Protein AF-A0A6N2CIH5-F1 (afdb_monomer_lite)

Structure (mmCIF, N/CA/C/O backbone):
data_AF-A0A6N2CIH5-F1
#
_entry.id   AF-A0A6N2CIH5-F1
#
loop_
_atom_site.group_PDB
_atom_site.id
_atom_site.type_symbol
_atom_site.label_atom_id
_atom_site.label_alt_id
_atom_site.label_comp_id
_atom_site.label_asym_id
_atom_site.label_entity_id
_atom_site.label_seq_id
_atom_site.pdbx_PDB_ins_code
_atom_site.Cartn_x
_atom_site.Cartn_y
_atom_site.Cartn_z
_atom_site.occupancy
_atom_site.B_iso_or_equiv
_atom_site.auth_seq_id
_atom_site.auth_comp_id
_atom_site.auth_asym_id
_atom_site.auth_atom_id
_atom_site.pdbx_PDB_model_num
ATOM 1 N N . MET A 1 1 ? 41.706 -55.842 8.523 1.00 35.16 1 MET A N 1
ATOM 2 C CA . MET A 1 1 ? 41.348 -56.714 9.662 1.00 35.16 1 MET A CA 1
ATOM 3 C C . MET A 1 1 ? 39.898 -56.405 10.020 1.00 35.16 1 MET A C 1
ATOM 5 O O . MET A 1 1 ? 39.598 -55.230 10.159 1.00 35.16 1 MET A O 1
ATOM 9 N N . ASN A 1 2 ? 39.056 -57.447 10.081 1.00 27.52 2 ASN A N 1
ATOM 10 C CA . ASN A 1 2 ? 37.583 -57.508 10.258 1.00 27.52 2 ASN A CA 1
ATOM 11 C C . ASN A 1 2 ? 36.734 -56.989 9.074 1.00 27.52 2 ASN A C 1
ATOM 13 O O . ASN A 1 2 ? 36.770 -55.804 8.786 1.00 27.52 2 ASN A O 1
ATOM 17 N N . MET A 1 3 ? 36.099 -57.799 8.211 1.00 25.62 3 MET A N 1
ATOM 18 C CA . MET A 1 3 ? 35.170 -58.961 8.288 1.00 25.62 3 MET A CA 1
ATOM 19 C C . MET A 1 3 ? 33.674 -58.599 8.209 1.00 25.62 3 MET A C 1
ATOM 21 O O . MET A 1 3 ? 33.124 -58.047 9.148 1.00 25.62 3 MET A O 1
ATOM 25 N N . TYR A 1 4 ? 33.071 -59.079 7.106 1.00 29.66 4 TYR A N 1
ATOM 26 C CA . TYR A 1 4 ? 31.693 -59.550 6.870 1.00 29.66 4 TYR A CA 1
ATOM 27 C C . TYR A 1 4 ? 30.488 -58.626 7.134 1.00 29.66 4 TYR A C 1
ATOM 29 O O . TYR A 1 4 ? 30.180 -58.309 8.271 1.00 29.66 4 TYR A O 1
ATOM 37 N N . LEU A 1 5 ? 29.637 -58.458 6.110 1.00 22.30 5 LEU A N 1
ATOM 38 C CA . LEU A 1 5 ? 28.412 -59.269 6.025 1.00 22.30 5 LEU A CA 1
ATOM 39 C C . LEU A 1 5 ? 27.834 -59.326 4.599 1.00 22.30 5 LEU A C 1
ATOM 41 O O . LEU A 1 5 ? 27.906 -58.382 3.821 1.00 22.30 5 LEU A O 1
ATOM 45 N N . LYS A 1 6 ? 27.261 -60.487 4.292 1.00 33.72 6 LYS A N 1
ATOM 46 C CA . LYS A 1 6 ? 26.651 -60.923 3.038 1.00 33.72 6 LYS A CA 1
ATOM 47 C C . LYS A 1 6 ? 25.152 -61.058 3.300 1.00 33.72 6 LYS A C 1
ATOM 49 O O . LYS A 1 6 ? 24.815 -61.853 4.169 1.00 33.72 6 LYS A O 1
ATOM 54 N N . ILE A 1 7 ? 24.278 -60.374 2.556 1.00 26.05 7 ILE A N 1
ATOM 55 C CA . ILE A 1 7 ? 22.860 -60.762 2.418 1.00 26.05 7 ILE A CA 1
ATOM 56 C C . ILE A 1 7 ? 22.385 -60.462 0.985 1.00 26.05 7 ILE A C 1
ATOM 58 O O . ILE A 1 7 ? 22.317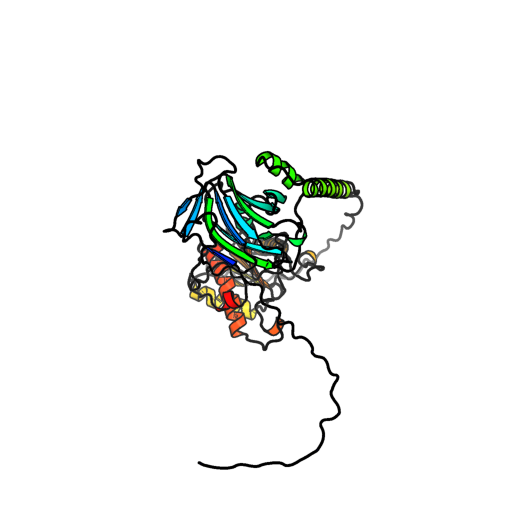 -59.317 0.555 1.00 26.05 7 ILE A O 1
ATOM 62 N N . GLN A 1 8 ? 22.054 -61.528 0.262 1.00 32.38 8 GLN A N 1
ATOM 63 C CA . GLN A 1 8 ? 20.981 -61.595 -0.737 1.00 32.38 8 GLN A CA 1
ATOM 64 C C . GLN A 1 8 ? 19.916 -62.491 -0.081 1.00 32.38 8 GLN A C 1
ATOM 66 O O . GLN A 1 8 ? 20.316 -63.456 0.583 1.00 32.38 8 GLN A O 1
ATOM 71 N N . PRO A 1 9 ? 18.605 -62.208 -0.207 1.00 40.62 9 PRO A N 1
ATOM 72 C CA . PRO A 1 9 ? 17.891 -62.761 -1.361 1.00 40.62 9 PRO A CA 1
ATOM 73 C C . PRO A 1 9 ? 16.660 -61.955 -1.838 1.00 40.62 9 PRO A C 1
ATOM 75 O O . PRO A 1 9 ? 16.209 -61.009 -1.201 1.00 40.62 9 PRO A O 1
ATOM 78 N N . ASN A 1 10 ? 16.083 -62.463 -2.929 1.00 29.72 10 ASN A N 1
ATOM 79 C CA . ASN A 1 10 ? 14.737 -62.239 -3.469 1.00 29.72 10 ASN A CA 1
ATOM 80 C C . ASN A 1 10 ? 14.584 -61.182 -4.569 1.00 29.72 10 ASN A C 1
ATOM 82 O O . ASN A 1 10 ? 14.069 -60.082 -4.402 1.00 29.72 10 ASN A O 1
ATOM 86 N N . SER A 1 11 ? 14.929 -61.649 -5.769 1.00 43.09 11 SER A N 1
ATOM 87 C CA . SER A 1 11 ? 14.009 -61.707 -6.908 1.00 43.09 11 SER A CA 1
ATOM 88 C C . SER A 1 11 ? 12.526 -61.563 -6.538 1.00 43.09 11 SER A C 1
ATOM 90 O O . SER A 1 11 ? 11.967 -62.452 -5.899 1.00 43.09 11 SER A O 1
ATOM 92 N N . ALA A 1 12 ? 11.892 -60.493 -7.010 1.00 40.28 12 ALA A N 1
ATOM 93 C CA . ALA A 1 12 ? 10.700 -60.527 -7.863 1.00 40.28 12 ALA A CA 1
ATOM 94 C C . ALA A 1 12 ? 10.131 -59.102 -7.987 1.00 40.28 12 ALA A C 1
ATOM 96 O O . ALA A 1 12 ? 9.995 -58.394 -6.997 1.00 40.28 12 ALA A O 1
ATOM 97 N N . ILE A 1 13 ? 9.744 -58.723 -9.209 1.00 38.81 13 ILE A N 1
ATOM 98 C CA . ILE A 1 13 ? 8.931 -57.535 -9.532 1.00 38.81 13 ILE A CA 1
ATOM 99 C C . ILE A 1 13 ? 9.679 -56.189 -9.476 1.00 38.81 13 ILE A C 1
ATOM 101 O O . ILE A 1 13 ? 9.417 -55.356 -8.622 1.00 38.81 13 ILE A O 1
ATOM 105 N N . LYS A 1 14 ? 10.542 -55.917 -10.464 1.00 29.52 14 LYS A N 1
ATOM 106 C CA . LYS A 1 14 ? 10.780 -54.548 -10.978 1.00 29.52 14 LYS A CA 1
ATOM 107 C C . LYS A 1 14 ? 11.147 -54.605 -12.461 1.00 29.52 14 LYS A C 1
ATOM 109 O O . LYS A 1 14 ? 12.290 -54.391 -12.843 1.00 29.52 14 LYS A O 1
ATOM 114 N N . MET A 1 15 ? 10.175 -54.944 -13.304 1.00 34.59 15 MET A N 1
ATOM 115 C CA . MET A 1 15 ? 10.298 -54.751 -14.752 1.00 34.59 15 MET A CA 1
ATOM 116 C C . MET A 1 15 ? 8.952 -54.392 -15.386 1.00 34.59 15 MET A C 1
ATOM 118 O O . MET A 1 15 ? 8.577 -54.962 -16.394 1.00 34.59 15 MET A O 1
ATOM 122 N N . VAL A 1 16 ? 8.219 -53.456 -14.781 1.00 34.97 16 VAL A N 1
ATOM 123 C CA . VAL A 1 16 ? 7.185 -52.639 -15.439 1.00 34.97 16 VAL A CA 1
ATOM 124 C C . VAL A 1 16 ? 7.100 -51.347 -14.627 1.00 34.97 16 VAL A C 1
ATOM 126 O O . VAL A 1 16 ? 6.560 -51.387 -13.536 1.00 34.97 16 VAL A O 1
ATOM 129 N N . PHE A 1 17 ? 7.759 -50.280 -15.086 1.00 30.59 17 PHE A N 1
ATOM 130 C CA . PHE A 1 17 ? 7.537 -48.843 -14.802 1.00 30.59 17 PHE A CA 1
ATOM 131 C C . PHE A 1 17 ? 8.812 -48.069 -15.196 1.00 30.59 17 PHE A C 1
ATOM 133 O O . PHE A 1 17 ? 9.451 -47.405 -14.390 1.00 30.59 17 PHE A O 1
ATOM 140 N N . TYR A 1 18 ? 9.206 -48.183 -16.465 1.00 34.25 18 TYR A N 1
ATOM 141 C CA . TYR A 1 18 ? 10.064 -47.199 -17.131 1.00 34.25 18 TYR A CA 1
ATOM 142 C C . TYR A 1 18 ? 9.180 -46.462 -18.138 1.00 34.25 18 TYR A C 1
ATOM 144 O O . TYR A 1 18 ? 9.280 -46.713 -19.326 1.00 34.25 18 TYR A O 1
ATOM 152 N N . LEU A 1 19 ? 8.214 -45.684 -17.640 1.00 35.69 19 LEU A N 1
ATOM 153 C CA . LEU A 1 19 ? 7.490 -44.612 -18.344 1.00 35.69 19 LEU A CA 1
ATOM 154 C C . LEU A 1 19 ? 6.361 -44.121 -17.420 1.00 35.69 19 LEU A C 1
ATOM 156 O O . LEU A 1 19 ? 5.201 -44.496 -17.556 1.00 35.69 19 LEU A O 1
ATOM 160 N N . LEU A 1 20 ? 6.704 -43.312 -16.422 1.00 30.64 20 LEU A N 1
ATOM 161 C CA . LEU A 1 20 ? 5.732 -42.439 -15.770 1.00 30.64 20 LEU A CA 1
ATOM 162 C C . LEU A 1 20 ? 6.448 -41.161 -15.356 1.00 30.64 20 LEU A C 1
ATOM 164 O O . LEU A 1 20 ? 7.572 -41.208 -14.862 1.00 30.64 20 LEU A O 1
ATOM 168 N N . GLY A 1 21 ? 5.816 -40.047 -15.711 1.00 35.66 21 GLY A N 1
ATOM 169 C CA . GLY A 1 21 ? 6.415 -38.736 -15.894 1.00 35.66 21 GLY A CA 1
ATOM 170 C C . GLY A 1 21 ? 7.333 -38.292 -14.767 1.00 35.66 21 GLY A C 1
ATOM 171 O O . GLY A 1 21 ? 6.932 -38.222 -13.608 1.00 35.66 21 GLY A O 1
ATOM 172 N N . ALA A 1 22 ? 8.529 -37.857 -15.156 1.00 37.91 22 ALA A N 1
ATOM 173 C CA . ALA A 1 22 ? 9.157 -36.731 -14.495 1.00 37.91 22 ALA A CA 1
ATOM 174 C C . ALA A 1 22 ? 8.219 -35.527 -14.682 1.00 37.91 22 ALA A C 1
ATOM 176 O O . ALA A 1 22 ? 8.338 -34.767 -15.639 1.00 37.91 22 ALA A O 1
ATOM 177 N N . VAL A 1 23 ? 7.221 -35.404 -13.808 1.00 40.66 23 VAL A N 1
ATOM 178 C CA . VAL A 1 23 ? 6.596 -34.114 -13.546 1.00 40.66 23 VAL A CA 1
ATOM 179 C C . VAL A 1 23 ? 7.722 -33.302 -12.933 1.00 40.66 23 VAL A C 1
ATOM 181 O O . VAL A 1 23 ? 8.095 -33.519 -11.781 1.00 40.66 23 VAL A O 1
ATOM 184 N N . ALA A 1 24 ? 8.354 -32.463 -13.751 1.00 40.31 24 ALA A N 1
ATOM 185 C CA . ALA A 1 24 ? 9.225 -31.426 -13.249 1.00 40.31 24 ALA A CA 1
ATOM 186 C C . ALA A 1 24 ? 8.358 -30.596 -12.305 1.00 40.31 24 ALA A C 1
ATOM 188 O O . ALA A 1 24 ? 7.507 -29.824 -12.742 1.00 40.31 24 ALA A O 1
ATOM 189 N N . PHE A 1 25 ? 8.519 -30.820 -11.003 1.00 36.53 25 PHE A N 1
ATOM 190 C CA . PHE A 1 25 ? 8.132 -29.842 -10.010 1.00 36.53 25 PHE A CA 1
ATOM 191 C C . PHE A 1 25 ? 9.003 -28.624 -10.306 1.00 36.53 25 PHE A C 1
ATOM 193 O O . PHE A 1 25 ? 10.115 -28.510 -9.789 1.00 36.53 25 PHE A O 1
ATOM 200 N N . CYS A 1 26 ? 8.517 -27.747 -11.190 1.00 35.88 26 CYS A N 1
ATOM 201 C CA . CYS A 1 26 ? 8.850 -26.338 -11.137 1.00 35.88 26 CYS A CA 1
ATOM 202 C C . CYS A 1 26 ? 8.461 -25.918 -9.727 1.00 35.88 26 CYS A C 1
ATOM 204 O O . CYS A 1 26 ? 7.304 -25.601 -9.458 1.00 35.88 26 CYS A O 1
ATOM 206 N N . HIS A 1 27 ? 9.418 -26.011 -8.805 1.00 37.16 27 HIS A N 1
ATOM 207 C CA . HIS A 1 27 ? 9.387 -25.168 -7.633 1.00 37.16 27 HIS A CA 1
ATOM 208 C C . HIS A 1 27 ? 9.265 -23.775 -8.228 1.00 37.16 27 HIS A C 1
ATOM 210 O O . HIS A 1 27 ? 10.131 -23.367 -9.004 1.00 37.16 27 HIS A O 1
ATOM 216 N N . ALA A 1 28 ? 8.114 -23.141 -8.016 1.00 44.12 28 ALA A N 1
ATOM 217 C CA . ALA A 1 28 ? 7.978 -21.733 -8.305 1.00 44.12 28 ALA A CA 1
ATOM 218 C C . ALA A 1 28 ? 9.057 -21.084 -7.444 1.00 44.12 28 ALA A C 1
ATOM 220 O O . ALA A 1 28 ? 8.936 -21.070 -6.223 1.00 44.12 28 ALA A O 1
ATOM 221 N N . ILE A 1 29 ? 10.178 -20.733 -8.073 1.00 55.22 29 ILE A N 1
ATOM 222 C CA . ILE A 1 29 ? 11.240 -19.988 -7.418 1.00 55.22 29 ILE A CA 1
ATOM 223 C C . ILE A 1 29 ? 10.539 -18.710 -6.991 1.00 55.22 29 ILE A C 1
ATOM 225 O O . ILE A 1 29 ? 10.015 -17.990 -7.846 1.00 55.22 29 ILE A O 1
ATOM 229 N N . GLU A 1 30 ? 10.396 -18.524 -5.681 1.00 51.91 30 GLU A N 1
ATOM 230 C CA . GLU A 1 30 ? 9.812 -17.302 -5.156 1.00 51.91 30 GLU A CA 1
ATOM 231 C C . GLU A 1 30 ? 10.610 -16.136 -5.738 1.00 51.91 30 GLU A C 1
ATOM 233 O O . GLU A 1 30 ? 11.844 -16.199 -5.770 1.00 51.91 30 GLU A O 1
ATOM 238 N N . PRO A 1 31 ? 9.929 -15.132 -6.307 1.00 64.94 31 PRO A N 1
ATOM 239 C CA . PRO A 1 31 ? 10.619 -14.052 -6.979 1.00 64.94 31 PRO A CA 1
ATOM 240 C C . PRO A 1 31 ? 11.501 -13.328 -5.961 1.00 64.94 31 PRO A C 1
ATOM 242 O O . PRO A 1 31 ? 11.007 -12.856 -4.940 1.00 64.94 31 PRO A O 1
ATOM 245 N N . GLU A 1 32 ? 12.805 -13.273 -6.230 1.00 85.56 32 GLU A N 1
ATOM 246 C CA . GLU A 1 32 ? 13.759 -12.613 -5.341 1.00 85.56 32 GLU A CA 1
ATOM 247 C C . GLU A 1 32 ? 13.362 -11.142 -5.155 1.00 85.56 32 GLU A C 1
ATOM 249 O O . GLU A 1 32 ? 13.168 -10.411 -6.132 1.00 85.56 32 GLU A O 1
ATOM 254 N N . VAL A 1 33 ? 13.227 -10.729 -3.895 1.00 84.38 33 VAL A N 1
ATOM 255 C CA . VAL A 1 33 ? 12.880 -9.364 -3.492 1.00 84.38 33 VAL A CA 1
ATOM 256 C C . VAL A 1 33 ? 14.162 -8.552 -3.358 1.00 84.38 33 VAL A C 1
ATOM 258 O O . VAL A 1 33 ? 15.128 -9.004 -2.746 1.00 84.38 33 VAL A O 1
ATOM 261 N N . ALA A 1 34 ? 14.172 -7.348 -3.919 1.00 90.25 34 ALA A N 1
ATOM 262 C CA . ALA A 1 34 ? 15.254 -6.398 -3.736 1.00 90.25 34 ALA A CA 1
ATOM 263 C C . ALA A 1 34 ? 14.861 -5.332 -2.719 1.00 90.25 34 ALA A C 1
ATOM 265 O O . ALA A 1 34 ? 13.937 -4.554 -2.955 1.00 90.25 34 ALA A O 1
ATOM 266 N N . GLU A 1 35 ? 15.603 -5.265 -1.620 1.00 86.38 35 GLU A N 1
ATOM 267 C CA . GLU A 1 35 ? 15.488 -4.209 -0.619 1.00 86.38 35 GLU A CA 1
ATOM 268 C C . GLU A 1 35 ? 16.676 -3.260 -0.764 1.00 86.38 35 GLU A C 1
ATOM 270 O O . GLU A 1 35 ? 17.833 -3.672 -0.676 1.00 86.38 35 GLU A O 1
ATOM 275 N N . ILE A 1 36 ? 16.388 -1.986 -1.018 1.00 89.69 36 ILE A N 1
ATOM 276 C CA . ILE A 1 36 ? 17.394 -0.955 -1.259 1.00 89.69 36 ILE A CA 1
ATOM 277 C C . ILE A 1 36 ? 17.285 0.085 -0.149 1.00 89.69 36 ILE A C 1
ATOM 279 O O . ILE A 1 36 ? 16.271 0.780 -0.026 1.00 89.69 36 ILE A O 1
ATOM 283 N N . TYR A 1 37 ? 18.365 0.220 0.615 1.00 88.06 37 TYR A N 1
ATOM 284 C CA . TYR A 1 37 ? 18.525 1.205 1.683 1.00 88.06 37 TYR A CA 1
ATOM 285 C C . TYR A 1 37 ? 19.665 2.174 1.355 1.00 88.06 37 TYR A C 1
ATOM 287 O O . TYR A 1 37 ? 20.634 1.801 0.691 1.00 88.06 37 TYR A O 1
ATOM 295 N N . PHE A 1 38 ? 19.567 3.415 1.839 1.00 87.88 38 PHE A N 1
ATOM 296 C CA . PHE A 1 38 ? 20.567 4.469 1.609 1.00 87.88 38 PHE A CA 1
ATOM 297 C C . PHE A 1 38 ? 21.529 4.619 2.799 1.00 87.88 38 PHE A C 1
ATOM 299 O O . PHE A 1 38 ? 21.755 5.718 3.306 1.00 87.88 38 PHE A O 1
ATOM 306 N N . ASP A 1 39 ? 22.077 3.505 3.282 1.00 83.94 39 ASP A N 1
ATOM 307 C CA . ASP A 1 39 ? 23.006 3.466 4.420 1.00 83.94 39 ASP A CA 1
ATOM 308 C C . ASP A 1 39 ? 24.464 3.769 4.032 1.00 83.94 39 ASP A C 1
ATOM 310 O O . ASP A 1 39 ? 25.281 4.149 4.875 1.00 83.94 39 ASP A O 1
ATOM 314 N N . THR A 1 40 ? 24.782 3.652 2.744 1.00 81.00 40 THR A N 1
ATOM 315 C CA . THR A 1 40 ? 26.115 3.829 2.177 1.00 81.00 40 THR A CA 1
ATOM 316 C C . THR A 1 40 ? 26.046 4.664 0.893 1.00 81.00 40 THR A C 1
ATOM 318 O O . THR A 1 40 ? 25.105 4.533 0.111 1.00 81.00 40 THR A O 1
ATOM 321 N N . PRO A 1 41 ? 27.005 5.580 0.646 1.00 78.06 41 PRO A N 1
ATOM 322 C CA . PRO A 1 41 ? 27.027 6.333 -0.600 1.00 78.06 41 PRO A CA 1
ATOM 323 C C . PRO A 1 41 ? 27.280 5.403 -1.791 1.00 78.06 41 PRO A C 1
ATOM 325 O O . PRO A 1 41 ? 28.288 4.689 -1.800 1.00 78.06 41 PRO A O 1
ATOM 328 N N . PHE A 1 42 ? 26.428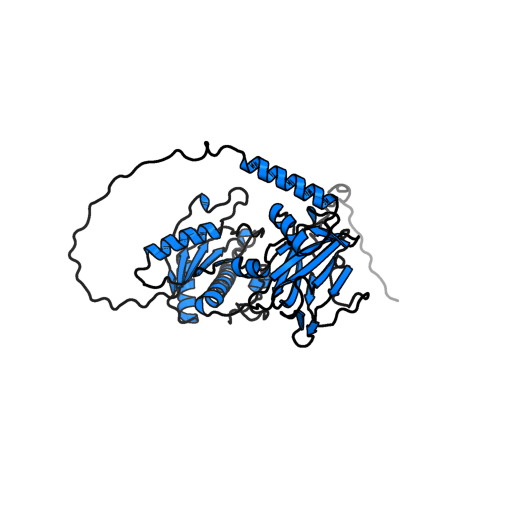 5.471 -2.820 1.00 77.19 42 PHE A N 1
ATOM 329 C CA . PHE A 1 42 ? 26.662 4.764 -4.080 1.00 77.19 42 PHE A CA 1
ATOM 330 C C . PHE A 1 42 ? 27.982 5.246 -4.697 1.00 77.19 42 PHE A C 1
ATOM 332 O O . PHE A 1 42 ? 28.124 6.418 -5.054 1.00 77.19 42 PHE A O 1
ATOM 339 N N . GLN A 1 43 ? 28.972 4.357 -4.789 1.00 67.56 43 GLN A N 1
ATOM 340 C CA . GLN A 1 43 ? 30.185 4.627 -5.555 1.00 67.56 43 GLN A CA 1
ATOM 341 C C . GLN A 1 43 ? 29.922 4.245 -7.008 1.00 67.56 43 GLN A C 1
ATOM 343 O O . GLN A 1 43 ? 29.564 3.108 -7.302 1.00 67.56 43 GLN A O 1
ATOM 348 N N . SER A 1 44 ? 30.086 5.206 -7.916 1.00 59.19 44 SER A N 1
ATOM 349 C CA . SER A 1 44 ? 29.901 4.997 -9.351 1.00 59.19 44 SER A CA 1
ATOM 350 C C . SER A 1 44 ? 30.769 3.837 -9.853 1.00 59.19 44 SER A C 1
ATOM 352 O O . SER A 1 44 ? 31.996 3.909 -9.751 1.00 59.19 44 SER A O 1
ATOM 354 N N . GLY A 1 45 ? 30.146 2.814 -10.440 1.00 56.50 45 GLY A N 1
ATOM 355 C CA . GLY A 1 45 ? 30.839 1.764 -11.195 1.00 56.50 45 GLY A CA 1
ATOM 356 C C . GLY A 1 45 ? 31.286 0.521 -10.417 1.00 56.50 45 GLY A C 1
ATOM 357 O O . GLY A 1 45 ? 31.873 -0.365 -11.034 1.00 56.50 45 GLY A O 1
ATOM 358 N N . GLU A 1 46 ? 30.993 0.401 -9.119 1.00 56.12 46 GLU A N 1
ATOM 359 C CA . GLU A 1 46 ? 31.190 -0.853 -8.378 1.00 56.12 46 GLU A CA 1
ATOM 360 C C . GLU A 1 46 ? 29.870 -1.339 -7.777 1.00 56.12 46 GLU A C 1
ATOM 362 O O . GLU A 1 46 ? 29.188 -0.599 -7.071 1.00 56.12 46 GLU A O 1
ATOM 367 N N . ASN A 1 47 ? 29.530 -2.606 -8.048 1.00 51.72 47 ASN A N 1
ATOM 368 C CA . ASN A 1 47 ? 28.455 -3.322 -7.367 1.00 51.72 47 ASN A CA 1
ATOM 369 C C . ASN A 1 47 ? 28.777 -3.371 -5.872 1.00 51.72 47 ASN A C 1
ATOM 371 O O . ASN A 1 47 ? 29.529 -4.235 -5.415 1.00 51.72 47 ASN A O 1
ATOM 375 N N . GLN A 1 48 ? 28.263 -2.407 -5.110 1.00 55.12 48 GLN A N 1
ATOM 376 C CA . GLN A 1 48 ? 28.374 -2.450 -3.663 1.00 55.12 48 GLN A CA 1
ATOM 377 C C . GLN A 1 48 ? 27.561 -3.633 -3.149 1.00 55.12 48 GLN A C 1
ATOM 379 O O . GLN A 1 48 ? 26.450 -3.891 -3.604 1.00 55.12 48 GLN A O 1
ATOM 384 N N . ALA A 1 49 ? 28.165 -4.371 -2.222 1.00 47.19 49 ALA A N 1
ATOM 385 C CA . ALA A 1 49 ? 27.682 -5.631 -1.679 1.00 47.19 49 ALA A CA 1
ATOM 386 C C . ALA A 1 49 ? 26.433 -5.465 -0.789 1.00 47.19 49 ALA A C 1
ATOM 388 O O . ALA A 1 49 ? 26.467 -5.759 0.403 1.00 47.19 49 ALA A O 1
ATOM 389 N N . GLN A 1 50 ? 25.325 -5.010 -1.364 1.00 61.44 50 GLN A N 1
ATOM 390 C CA . GLN A 1 5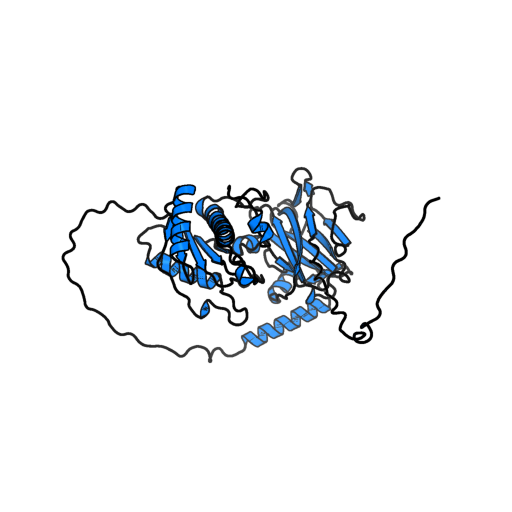0 ? 23.997 -5.398 -0.911 1.00 61.44 50 GLN A CA 1
ATOM 391 C C . GLN A 1 50 ? 23.702 -6.761 -1.558 1.00 61.44 50 GLN A C 1
ATOM 393 O O . GLN A 1 50 ? 24.080 -6.993 -2.708 1.00 61.44 50 GLN A O 1
ATOM 398 N N . ASN A 1 51 ? 23.093 -7.693 -0.818 1.00 82.94 51 ASN A N 1
ATOM 399 C CA . ASN A 1 51 ? 22.606 -8.974 -1.352 1.00 82.94 51 ASN A CA 1
ATOM 400 C C . ASN A 1 51 ? 21.416 -8.709 -2.291 1.00 82.94 51 ASN A C 1
ATOM 402 O O . ASN A 1 51 ? 20.282 -9.072 -1.992 1.00 82.94 51 ASN A O 1
ATOM 406 N N . LEU A 1 52 ? 21.667 -8.001 -3.388 1.00 89.62 52 LEU A N 1
ATOM 407 C CA . LEU A 1 52 ? 20.665 -7.675 -4.378 1.00 89.62 52 LEU A CA 1
ATOM 408 C C . LEU A 1 52 ? 20.439 -8.899 -5.268 1.00 89.62 52 LEU A C 1
ATOM 410 O O . LEU A 1 52 ? 21.396 -9.618 -5.581 1.00 89.62 52 LEU A O 1
ATOM 414 N N . PRO A 1 53 ? 19.190 -9.132 -5.691 1.00 91.69 53 PRO A N 1
ATOM 415 C CA . PRO A 1 53 ? 18.879 -10.149 -6.678 1.00 91.69 53 PRO A CA 1
ATOM 416 C C . PRO A 1 53 ? 19.719 -9.998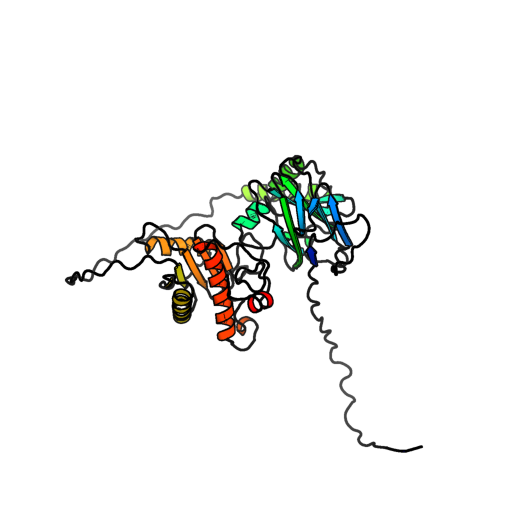 -7.943 1.00 91.69 53 PRO A C 1
ATOM 418 O O . PRO A 1 53 ? 20.035 -8.883 -8.362 1.00 91.69 53 PRO A O 1
ATOM 421 N N . ALA A 1 54 ? 20.009 -11.113 -8.614 1.00 91.81 54 ALA A N 1
ATOM 422 C CA . ALA A 1 54 ? 20.856 -11.115 -9.811 1.00 91.81 54 ALA A CA 1
ATOM 423 C C . ALA A 1 54 ? 20.270 -10.314 -10.995 1.00 91.81 54 ALA A C 1
ATOM 425 O O . ALA A 1 54 ? 20.986 -10.012 -11.951 1.00 91.81 54 ALA A O 1
ATOM 426 N N . TRP A 1 55 ? 18.982 -9.958 -10.926 1.00 93.62 55 TRP A N 1
ATOM 427 C CA . TRP A 1 55 ? 18.312 -9.089 -11.889 1.00 93.62 55 TRP A CA 1
ATOM 428 C C . TRP A 1 55 ? 18.527 -7.585 -11.644 1.00 93.62 55 TRP A C 1
ATOM 430 O O . TRP A 1 55 ? 18.142 -6.797 -12.507 1.00 93.62 55 TRP A O 1
ATOM 440 N N . ILE A 1 56 ? 19.158 -7.165 -10.540 1.00 93.94 56 ILE A N 1
ATOM 441 C CA . ILE A 1 56 ? 19.637 -5.785 -10.353 1.00 93.94 56 ILE A CA 1
ATOM 442 C C . ILE A 1 56 ? 21.115 -5.711 -10.725 1.00 93.94 56 ILE A C 1
ATOM 444 O O . ILE A 1 56 ? 21.965 -6.348 -10.110 1.00 93.94 56 ILE A O 1
ATOM 448 N N . VAL A 1 57 ? 21.421 -4.902 -11.736 1.00 93.69 57 VAL A N 1
ATOM 449 C CA . VAL A 1 57 ? 22.776 -4.750 -12.284 1.00 93.69 57 VAL A CA 1
ATOM 450 C C . VAL A 1 57 ? 23.577 -3.698 -11.532 1.00 93.69 57 VAL A C 1
ATOM 452 O O . VAL A 1 57 ? 24.776 -3.883 -11.349 1.00 93.69 57 VAL A O 1
ATOM 455 N N . ALA A 1 58 ? 22.934 -2.586 -11.172 1.00 92.62 58 ALA A N 1
ATOM 456 C CA . ALA A 1 58 ? 23.551 -1.445 -10.506 1.00 92.62 58 ALA A CA 1
ATOM 457 C C . ALA A 1 58 ? 22.480 -0.503 -9.934 1.00 92.62 58 ALA A C 1
ATOM 459 O O . ALA A 1 58 ? 21.328 -0.511 -10.377 1.00 92.62 58 ALA A O 1
ATOM 460 N N . ILE A 1 59 ? 22.888 0.346 -8.990 1.00 93.19 59 ILE A N 1
ATOM 461 C CA . ILE A 1 59 ? 22.090 1.460 -8.471 1.00 93.19 59 ILE A CA 1
ATOM 462 C C . ILE A 1 59 ? 22.937 2.729 -8.568 1.00 93.19 59 ILE A C 1
ATOM 464 O O . ILE A 1 59 ? 24.086 2.750 -8.125 1.00 93.19 59 ILE A O 1
ATOM 468 N N . GLU A 1 60 ? 22.370 3.782 -9.144 1.00 94.25 60 GLU A N 1
ATOM 469 C CA . GLU A 1 60 ? 23.035 5.066 -9.359 1.00 94.25 60 GLU A CA 1
ATOM 470 C C . GLU A 1 60 ? 22.192 6.218 -8.808 1.00 94.25 60 GLU A C 1
ATOM 472 O O . GLU A 1 60 ? 20.986 6.096 -8.598 1.00 94.25 60 GLU A O 1
ATOM 477 N N . GLN A 1 61 ? 22.823 7.366 -8.577 1.00 94.88 61 GLN A N 1
ATOM 478 C CA . GLN A 1 61 ? 22.118 8.600 -8.248 1.00 94.88 61 GLN A CA 1
ATOM 479 C C . GLN A 1 61 ? 22.782 9.806 -8.914 1.00 94.88 61 GLN A C 1
ATOM 481 O O . GLN A 1 61 ? 23.978 9.777 -9.209 1.00 94.88 61 GLN A O 1
ATOM 486 N N . SER A 1 62 ? 22.044 10.906 -9.029 1.00 95.31 62 SER A N 1
ATOM 487 C CA . SER A 1 62 ? 22.619 12.224 -9.311 1.00 95.31 62 SER A CA 1
ATOM 488 C C . SER A 1 62 ? 21.905 13.303 -8.519 1.00 95.31 62 SER A C 1
ATOM 490 O O . SER A 1 62 ? 20.723 13.174 -8.204 1.00 95.31 62 SER A O 1
ATOM 492 N N . ASP A 1 63 ? 22.640 14.375 -8.216 1.00 94.69 63 ASP A N 1
ATOM 493 C CA . ASP A 1 63 ? 22.141 15.623 -7.625 1.00 94.69 63 ASP A CA 1
ATOM 494 C C . ASP A 1 63 ? 21.345 15.485 -6.310 1.00 94.69 63 ASP A C 1
ATOM 496 O O . ASP A 1 63 ? 20.660 16.419 -5.884 1.00 94.69 63 ASP A O 1
ATOM 500 N N . GLY A 1 64 ? 21.460 14.339 -5.639 1.00 94.00 64 GLY A N 1
ATOM 501 C CA . GLY A 1 64 ? 20.944 14.107 -4.298 1.00 94.00 64 GLY A CA 1
ATOM 502 C C . GLY A 1 64 ? 22.053 13.888 -3.274 1.00 94.00 64 GLY A C 1
ATOM 503 O O . GLY A 1 64 ? 23.235 13.720 -3.586 1.00 94.00 64 GLY A O 1
ATOM 504 N N . HIS A 1 65 ? 21.665 13.932 -2.005 1.00 95.38 65 HIS A N 1
ATOM 505 C CA . HIS A 1 65 ? 22.551 13.722 -0.872 1.00 95.38 65 HIS A CA 1
ATOM 506 C C . HIS A 1 65 ? 22.101 12.503 -0.075 1.00 95.38 65 HIS A C 1
ATOM 508 O O . HIS A 1 65 ? 20.971 12.470 0.413 1.00 95.38 65 HIS A O 1
ATOM 514 N N . ILE A 1 66 ? 23.005 11.535 0.075 1.00 94.25 66 ILE A N 1
ATOM 515 C CA . ILE A 1 66 ? 22.821 10.384 0.959 1.00 94.25 66 ILE A CA 1
ATOM 516 C C . ILE A 1 66 ? 23.289 10.781 2.361 1.00 94.25 66 ILE A C 1
ATOM 518 O O . ILE A 1 66 ? 24.479 11.012 2.584 1.00 94.25 66 ILE A O 1
ATOM 522 N N . ASP A 1 67 ? 22.343 10.868 3.291 1.00 93.88 67 ASP A N 1
ATOM 523 C CA . ASP A 1 67 ? 22.587 11.034 4.720 1.00 93.88 67 ASP A CA 1
ATOM 524 C C . ASP A 1 67 ? 22.674 9.640 5.352 1.00 93.88 67 ASP A C 1
ATOM 526 O O . ASP A 1 67 ? 21.661 9.021 5.670 1.00 93.88 67 ASP A O 1
ATOM 530 N N . THR A 1 68 ? 23.895 9.135 5.539 1.00 90.19 68 THR A N 1
ATOM 531 C CA . THR A 1 68 ? 24.137 7.784 6.078 1.00 90.19 68 THR A CA 1
ATOM 532 C C . THR A 1 68 ? 23.694 7.628 7.533 1.00 90.19 68 THR A C 1
ATOM 534 O O . THR A 1 68 ? 23.551 6.508 8.014 1.00 90.19 68 THR A O 1
ATOM 537 N N . ILE A 1 69 ? 23.504 8.733 8.266 1.00 89.19 69 ILE A N 1
ATOM 538 C CA . ILE A 1 69 ? 23.032 8.693 9.657 1.00 89.19 69 ILE A CA 1
ATOM 539 C C . ILE A 1 69 ? 21.523 8.474 9.672 1.00 89.19 69 ILE A C 1
ATOM 541 O O . ILE A 1 69 ? 21.023 7.681 10.465 1.00 89.19 69 ILE A O 1
ATOM 545 N N . LYS A 1 70 ? 20.799 9.170 8.793 1.00 88.38 70 LYS A N 1
ATOM 546 C CA . LYS A 1 70 ? 19.350 8.991 8.638 1.00 88.38 70 LYS A CA 1
ATOM 547 C C . LYS A 1 70 ? 18.975 7.821 7.740 1.00 88.38 70 LYS A C 1
ATOM 549 O O . LYS A 1 70 ? 17.813 7.435 7.742 1.00 88.38 70 LYS A O 1
ATOM 554 N N . GLN A 1 71 ? 19.942 7.293 6.992 1.00 91.12 71 GLN A N 1
ATOM 555 C CA . GLN A 1 71 ? 19.745 6.307 5.934 1.00 91.12 71 GLN A CA 1
ATOM 556 C C . GLN A 1 71 ? 18.766 6.810 4.867 1.00 91.12 71 GLN A C 1
ATOM 558 O O . GLN A 1 71 ? 17.871 6.090 4.436 1.00 91.12 71 GLN A O 1
ATOM 563 N N . THR A 1 72 ? 18.900 8.079 4.467 1.00 92.44 72 THR A N 1
ATOM 564 C CA . THR A 1 72 ? 18.007 8.695 3.478 1.00 92.44 72 THR A CA 1
ATOM 565 C C . THR A 1 72 ? 18.771 9.275 2.301 1.00 92.44 72 THR A C 1
ATOM 567 O O . THR A 1 72 ? 19.827 9.887 2.451 1.00 92.44 72 THR A O 1
ATOM 570 N N . TRP A 1 73 ? 18.199 9.137 1.110 1.00 95.81 73 TRP A N 1
ATOM 571 C CA . TRP A 1 73 ? 18.539 9.948 -0.048 1.00 95.81 73 TRP A CA 1
ATOM 572 C C . TRP A 1 73 ? 17.643 11.185 -0.077 1.00 95.81 73 TRP A C 1
ATOM 574 O O . TRP A 1 73 ? 16.427 11.075 0.063 1.00 95.81 73 TRP A O 1
ATOM 584 N N . SER A 1 74 ? 18.214 12.376 -0.242 1.00 96.19 74 SER A N 1
ATOM 585 C CA . SER A 1 74 ? 17.454 13.623 -0.151 1.00 96.19 74 SER A CA 1
ATOM 586 C C . SER A 1 74 ? 17.835 14.657 -1.200 1.00 96.19 74 SER A C 1
ATOM 588 O O . SER A 1 74 ? 18.994 14.782 -1.596 1.00 96.19 74 SER A O 1
ATOM 590 N N . VAL A 1 75 ? 16.845 15.454 -1.601 1.00 96.94 75 VAL A N 1
ATOM 591 C CA . VAL A 1 75 ? 17.012 16.610 -2.483 1.00 96.94 75 VAL A CA 1
ATOM 592 C C . VAL A 1 75 ? 16.305 17.806 -1.860 1.00 96.94 75 VAL A C 1
ATOM 594 O O . VAL A 1 75 ? 15.175 17.711 -1.370 1.00 96.94 75 VAL A O 1
ATOM 597 N N . LYS A 1 76 ? 16.994 18.948 -1.839 1.00 96.75 76 LYS A N 1
ATOM 598 C CA . LYS A 1 76 ? 16.485 20.173 -1.217 1.00 96.75 76 LYS A CA 1
ATOM 599 C C . LYS A 1 76 ? 15.390 20.796 -2.074 1.00 96.75 76 LYS A C 1
ATOM 601 O O . LYS A 1 76 ? 15.433 20.744 -3.296 1.00 96.75 76 LYS A O 1
ATOM 606 N N . GLU A 1 77 ? 14.463 21.485 -1.420 1.00 95.50 77 GLU A N 1
ATOM 607 C CA . GLU A 1 77 ? 13.411 22.244 -2.103 1.00 95.50 77 GLU A CA 1
ATOM 608 C C . GLU A 1 77 ? 13.966 23.331 -3.032 1.00 95.50 77 GLU A C 1
ATOM 610 O O . GLU A 1 77 ? 13.412 23.569 -4.098 1.00 95.50 77 GLU A O 1
ATOM 615 N N . SER A 1 78 ? 15.097 23.935 -2.658 1.00 95.62 78 SER A N 1
ATOM 616 C CA . SER A 1 78 ? 15.774 24.977 -3.435 1.00 95.62 78 SER A CA 1
ATOM 617 C C . SER A 1 78 ? 16.465 24.477 -4.710 1.00 95.62 78 SER A C 1
ATOM 619 O O . SER A 1 78 ? 17.041 25.295 -5.422 1.00 95.62 78 SER A O 1
ATOM 621 N N . SER A 1 79 ? 16.501 23.164 -4.957 1.00 95.75 79 SER A N 1
ATOM 622 C CA . SER A 1 79 ? 17.060 22.591 -6.186 1.00 95.75 79 SER A CA 1
ATOM 623 C C . SER A 1 79 ? 16.138 22.856 -7.379 1.00 95.75 79 SER A C 1
ATOM 625 O O . SER A 1 79 ? 14.913 22.909 -7.220 1.00 95.75 79 SER A O 1
ATOM 627 N N . GLU A 1 80 ? 16.716 22.985 -8.575 1.00 95.25 80 GLU A N 1
ATOM 628 C CA . GLU A 1 80 ? 15.960 23.235 -9.811 1.00 95.25 80 GLU A CA 1
ATOM 629 C C . GLU A 1 80 ? 14.943 22.115 -10.081 1.00 95.25 80 GLU A C 1
ATOM 631 O O . GLU A 1 80 ? 15.117 20.980 -9.633 1.00 95.25 80 GLU A O 1
ATOM 636 N N . VAL A 1 81 ? 13.840 22.427 -10.766 1.00 91.31 81 VAL A N 1
ATOM 637 C CA . VAL A 1 81 ? 12.805 21.437 -11.119 1.00 91.31 81 VAL A CA 1
ATOM 638 C C . VAL A 1 81 ? 13.439 20.301 -11.928 1.00 91.31 81 VAL A C 1
ATOM 640 O O . VAL A 1 81 ? 14.254 20.555 -12.810 1.00 91.31 81 VAL A O 1
ATOM 643 N N . GLY A 1 82 ? 13.105 19.048 -11.607 1.00 89.31 82 GLY A N 1
ATOM 644 C CA . GLY A 1 82 ? 13.671 17.873 -12.286 1.00 89.31 82 GLY A CA 1
ATOM 645 C C . GLY A 1 82 ? 15.078 17.456 -11.825 1.00 89.31 82 GLY A C 1
ATOM 646 O O . GLY A 1 82 ? 15.575 16.412 -12.264 1.00 89.31 82 GLY A O 1
ATOM 647 N N . GLN A 1 83 ? 15.727 18.243 -10.955 1.00 94.06 83 GLN A N 1
ATOM 648 C CA . GLN A 1 83 ? 17.044 17.932 -10.401 1.00 94.06 83 GLN A CA 1
ATOM 649 C C . GLN A 1 83 ? 16.933 16.904 -9.268 1.00 94.06 83 GLN A C 1
ATOM 651 O O . GLN A 1 83 ? 16.140 17.080 -8.340 1.00 94.06 83 GLN A O 1
ATOM 656 N N . GLY A 1 84 ? 17.795 15.885 -9.310 1.00 95.38 84 GLY A N 1
ATOM 657 C CA . GLY A 1 84 ? 17.871 14.828 -8.305 1.00 95.38 84 GLY A CA 1
ATOM 658 C C . GLY A 1 84 ? 17.140 13.556 -8.727 1.00 95.38 84 GLY A C 1
ATOM 659 O O . GLY A 1 84 ? 15.919 13.566 -8.903 1.00 95.38 84 GLY A O 1
ATOM 660 N N . TRP A 1 85 ? 17.870 12.449 -8.851 1.00 96.38 85 TRP A N 1
ATOM 661 C CA . TRP A 1 85 ? 17.285 11.142 -9.152 1.00 96.38 85 TRP A CA 1
ATOM 662 C C . TRP A 1 85 ? 18.073 9.972 -8.556 1.00 96.38 85 TRP A C 1
ATOM 664 O O . TRP A 1 85 ? 19.263 10.095 -8.260 1.00 96.38 85 TRP A O 1
ATOM 674 N N . VAL A 1 86 ? 17.389 8.833 -8.424 1.00 96.00 86 VAL A N 1
ATOM 675 C CA . VAL A 1 86 ? 17.953 7.505 -8.136 1.00 96.00 86 VAL A CA 1
ATOM 676 C C . VAL A 1 86 ? 17.539 6.560 -9.263 1.00 96.00 86 VAL A C 1
ATOM 678 O O . VAL A 1 86 ? 16.368 6.535 -9.639 1.00 96.00 86 VAL A O 1
ATOM 681 N N . ALA A 1 87 ? 18.483 5.799 -9.809 1.00 96.56 87 ALA A N 1
ATOM 682 C CA . ALA A 1 87 ? 18.266 4.852 -10.895 1.00 96.56 87 ALA A CA 1
ATOM 683 C C . ALA A 1 87 ? 18.601 3.426 -10.449 1.00 96.56 87 ALA A C 1
ATOM 685 O O . ALA A 1 87 ? 19.621 3.197 -9.804 1.00 96.56 87 ALA A O 1
ATOM 686 N N . VAL A 1 88 ? 17.757 2.467 -10.825 1.00 95.94 88 VAL A N 1
ATOM 687 C CA . VAL A 1 88 ? 17.965 1.031 -10.622 1.00 95.94 88 VAL A CA 1
ATOM 688 C C . VAL A 1 88 ? 18.068 0.372 -11.991 1.00 95.94 88 VAL A C 1
ATOM 690 O O . VAL A 1 88 ? 17.108 0.373 -12.764 1.00 95.94 88 VAL A O 1
ATOM 693 N N . HIS A 1 89 ? 19.238 -0.180 -12.296 1.00 95.69 89 HIS A N 1
ATOM 694 C CA . HIS A 1 89 ? 19.518 -0.860 -13.555 1.00 95.69 89 HIS A CA 1
ATOM 695 C C . HIS A 1 89 ? 19.138 -2.337 -13.455 1.00 95.69 89 HIS A C 1
ATOM 697 O O . HIS A 1 89 ? 19.479 -3.010 -12.483 1.00 95.69 89 HIS A O 1
ATOM 703 N N . LEU A 1 90 ? 18.450 -2.843 -14.473 1.00 95.88 90 LEU A N 1
ATOM 704 C CA . LEU A 1 90 ? 17.824 -4.159 -14.502 1.00 95.88 90 LEU A CA 1
ATOM 705 C C . LEU A 1 90 ? 18.463 -5.056 -15.571 1.00 95.88 90 LEU A C 1
ATOM 707 O O . LEU A 1 90 ? 18.666 -4.630 -16.709 1.00 95.88 90 LEU A O 1
ATOM 711 N N . ASP A 1 91 ? 18.687 -6.331 -15.247 1.00 94.94 91 ASP A N 1
ATOM 712 C CA . ASP A 1 91 ? 18.979 -7.374 -16.235 1.00 94.94 91 ASP A CA 1
ATOM 713 C C . ASP A 1 91 ? 17.670 -8.012 -16.712 1.00 94.94 91 ASP A C 1
ATOM 715 O O . ASP A 1 91 ? 17.120 -8.936 -16.102 1.00 94.94 91 ASP A O 1
ATOM 719 N N . ARG A 1 92 ? 17.168 -7.529 -17.851 1.00 93.25 92 ARG A N 1
ATOM 720 C CA . ARG A 1 92 ? 15.918 -8.013 -18.457 1.00 93.25 92 ARG A CA 1
ATOM 721 C C . ARG A 1 92 ? 15.976 -9.459 -18.953 1.00 93.25 92 ARG A C 1
ATOM 723 O O . ARG A 1 92 ? 14.924 -10.031 -19.221 1.00 93.25 92 ARG A O 1
ATOM 730 N N . ASN A 1 93 ? 17.153 -10.089 -19.022 1.00 92.12 93 ASN A N 1
ATOM 731 C CA . ASN A 1 93 ? 17.240 -11.527 -19.305 1.00 92.12 93 ASN A CA 1
ATOM 732 C C . ASN A 1 93 ? 16.857 -12.382 -18.090 1.00 92.12 93 ASN A C 1
ATOM 734 O O . ASN A 1 93 ? 16.486 -13.544 -18.252 1.00 92.12 93 ASN A O 1
ATOM 738 N N . GLN A 1 94 ? 16.952 -11.814 -16.886 1.00 90.75 94 GLN A N 1
ATOM 739 C CA . GLN A 1 94 ? 16.607 -12.471 -15.624 1.00 90.75 94 GLN A CA 1
ATOM 740 C C . GLN A 1 94 ? 15.248 -12.013 -15.074 1.00 90.75 94 GLN A C 1
ATOM 742 O O . GLN A 1 94 ? 14.661 -12.700 -14.241 1.00 90.75 94 GLN A O 1
ATOM 747 N N . LEU A 1 95 ? 14.717 -10.893 -15.576 1.00 88.19 95 LEU A N 1
ATOM 748 C CA . LEU A 1 95 ? 13.443 -10.309 -15.164 1.00 88.19 95 LEU A CA 1
ATOM 749 C C . LEU A 1 95 ? 12.481 -10.162 -16.353 1.00 88.19 95 LEU A C 1
ATOM 751 O O . LEU A 1 95 ? 12.502 -9.171 -17.089 1.00 88.19 95 LEU A O 1
ATOM 755 N N . ALA A 1 96 ? 11.622 -11.168 -16.523 1.00 81.50 96 ALA A N 1
ATOM 756 C CA . ALA A 1 96 ? 10.649 -11.230 -17.616 1.00 81.50 96 ALA A CA 1
ATOM 757 C C . ALA A 1 96 ? 9.267 -10.649 -17.266 1.00 81.50 96 ALA A C 1
ATOM 759 O O . ALA A 1 96 ? 8.433 -10.485 -18.154 1.00 81.50 96 ALA A O 1
ATOM 760 N N . SER A 1 97 ? 9.001 -10.377 -15.989 1.00 82.56 97 SER A N 1
ATOM 761 C CA . SER A 1 97 ? 7.707 -9.887 -15.512 1.00 82.56 97 SER A CA 1
ATOM 762 C C . SER A 1 97 ? 7.747 -8.398 -15.176 1.00 82.56 97 SER A C 1
ATOM 764 O O . SER A 1 97 ? 8.808 -7.776 -15.154 1.00 82.56 97 SER A O 1
ATOM 766 N N . ASP A 1 98 ? 6.580 -7.847 -14.858 1.00 86.56 98 ASP A N 1
ATOM 767 C CA . ASP A 1 98 ? 6.460 -6.510 -14.280 1.00 86.56 98 ASP A CA 1
ATOM 768 C C . ASP A 1 98 ? 7.108 -6.472 -12.890 1.00 86.56 98 ASP A C 1
ATOM 770 O O . ASP A 1 98 ? 7.386 -7.520 -12.296 1.00 86.56 98 ASP A O 1
ATOM 774 N N . LEU A 1 99 ? 7.339 -5.273 -12.360 1.00 89.25 99 LEU A N 1
ATOM 775 C CA . LEU A 1 99 ? 7.765 -5.077 -10.974 1.00 89.25 99 LEU A CA 1
ATOM 776 C C . LEU A 1 99 ? 6.653 -4.394 -10.192 1.00 89.25 99 LEU A C 1
ATOM 778 O O . LEU A 1 99 ? 5.903 -3.593 -10.737 1.00 89.25 99 LEU A O 1
ATOM 782 N N . ALA A 1 100 ? 6.576 -4.648 -8.898 1.00 83.62 100 ALA A N 1
ATOM 783 C CA . ALA A 1 100 ? 5.953 -3.721 -7.975 1.00 83.62 100 ALA A CA 1
ATOM 784 C C . ALA A 1 100 ? 7.024 -3.103 -7.083 1.00 83.62 100 ALA A C 1
ATOM 786 O O . ALA A 1 100 ? 7.988 -3.758 -6.688 1.00 83.62 100 ALA A O 1
ATOM 787 N N . MET A 1 101 ? 6.849 -1.815 -6.815 1.00 88.81 101 MET A N 1
ATOM 788 C CA . MET A 1 101 ? 7.791 -0.979 -6.095 1.00 88.81 101 MET A CA 1
ATOM 789 C C . MET A 1 101 ? 7.113 -0.338 -4.893 1.00 88.81 101 MET A C 1
ATOM 791 O O . MET A 1 101 ? 6.153 0.406 -5.074 1.00 88.81 101 MET A O 1
ATOM 795 N N . ALA A 1 102 ? 7.630 -0.573 -3.692 1.00 82.12 102 ALA A N 1
ATOM 796 C CA . ALA A 1 102 ? 7.323 0.246 -2.527 1.00 82.12 102 ALA A CA 1
ATOM 797 C C . ALA A 1 102 ? 8.378 1.322 -2.339 1.00 82.12 102 ALA A C 1
ATOM 799 O O . ALA A 1 102 ? 9.568 1.022 -2.361 1.00 82.12 102 ALA A O 1
ATOM 800 N N . LEU A 1 103 ? 7.941 2.561 -2.111 1.00 85.62 103 LEU A N 1
ATOM 801 C CA . LEU A 1 103 ? 8.822 3.677 -1.783 1.00 85.62 103 LEU A CA 1
ATOM 802 C C . LEU A 1 103 ? 8.586 4.130 -0.346 1.00 85.62 103 LEU A C 1
ATOM 804 O O . LEU A 1 103 ? 7.464 4.445 0.047 1.00 85.62 103 LEU A O 1
ATOM 808 N N . PHE A 1 104 ? 9.666 4.229 0.421 1.00 82.69 104 PHE A N 1
ATOM 809 C CA . PHE A 1 104 ? 9.637 4.776 1.771 1.00 82.69 104 PHE A CA 1
ATOM 810 C C . PHE A 1 104 ? 10.016 6.250 1.718 1.00 82.69 104 PHE A C 1
ATOM 812 O O . PHE A 1 104 ? 11.189 6.596 1.825 1.00 82.69 104 PHE A O 1
ATOM 819 N N . VAL A 1 105 ? 9.039 7.129 1.504 1.00 86.88 105 VAL A N 1
ATOM 820 C CA . VAL A 1 105 ? 9.280 8.574 1.392 1.00 86.88 105 VAL A CA 1
ATOM 821 C C . VAL A 1 105 ? 8.892 9.276 2.691 1.00 86.88 105 VAL A C 1
ATOM 823 O O . VAL A 1 105 ? 7.781 9.113 3.189 1.00 86.88 105 VAL A O 1
ATOM 826 N N . ASN A 1 106 ? 9.800 10.089 3.227 1.00 83.81 106 ASN A N 1
ATOM 827 C CA . ASN A 1 106 ? 9.498 11.032 4.295 1.00 83.81 106 ASN A CA 1
ATOM 828 C C . ASN A 1 106 ? 8.705 12.196 3.698 1.00 83.81 106 ASN A C 1
ATOM 830 O O . ASN A 1 106 ? 9.205 12.935 2.849 1.00 83.81 106 ASN A O 1
ATOM 834 N N . GLU A 1 107 ? 7.461 12.345 4.140 1.00 75.25 107 GLU A N 1
ATOM 835 C CA . GLU A 1 107 ? 6.533 13.336 3.603 1.00 75.25 107 GLU A CA 1
ATOM 836 C C . GLU A 1 107 ? 6.982 14.772 3.914 1.00 75.25 107 GLU A C 1
ATOM 838 O O . GLU A 1 107 ? 7.220 15.127 5.072 1.00 75.25 107 GLU A O 1
ATOM 843 N N . HIS A 1 108 ? 7.032 15.614 2.879 1.00 85.94 108 HIS A N 1
ATOM 844 C CA . HIS A 1 108 ? 7.142 17.069 2.998 1.00 85.94 108 HIS A CA 1
ATOM 845 C C . HIS A 1 108 ? 6.021 17.730 2.184 1.00 85.94 108 HIS A C 1
ATOM 847 O O . HIS A 1 108 ? 5.423 17.121 1.294 1.00 85.94 108 HIS A O 1
ATOM 853 N N . GLU A 1 109 ? 5.692 18.981 2.501 1.00 81.94 109 GLU A N 1
ATOM 854 C CA . GLU A 1 109 ? 4.739 19.741 1.689 1.00 81.94 109 GLU A CA 1
ATOM 855 C C . GLU A 1 109 ? 5.313 19.979 0.283 1.00 81.94 109 GLU A C 1
ATOM 857 O O . GLU A 1 109 ? 6.508 20.227 0.118 1.00 81.94 109 GLU A O 1
ATOM 862 N N . ASN A 1 110 ? 4.449 19.908 -0.734 1.00 85.19 110 ASN A N 1
ATOM 863 C CA . ASN A 1 110 ? 4.781 20.150 -2.146 1.00 85.19 110 ASN A CA 1
ATOM 864 C C . ASN A 1 110 ? 5.807 19.181 -2.767 1.00 85.19 110 ASN A C 1
ATOM 866 O O . ASN A 1 110 ? 6.338 19.467 -3.842 1.00 85.19 110 ASN A O 1
ATOM 870 N N . THR A 1 111 ? 6.100 18.050 -2.117 1.00 87.69 111 THR A N 1
ATOM 871 C CA . THR A 1 111 ? 6.915 16.981 -2.705 1.00 87.69 111 THR A CA 1
ATOM 872 C C . THR A 1 111 ? 6.226 16.403 -3.933 1.00 87.69 111 THR A C 1
ATOM 874 O O . THR A 1 111 ? 5.084 15.959 -3.837 1.00 87.69 111 THR A O 1
ATOM 877 N N . ASP A 1 112 ? 6.948 16.351 -5.050 1.00 88.62 112 ASP A N 1
ATOM 878 C CA . ASP A 1 112 ? 6.493 15.676 -6.261 1.00 88.62 112 ASP A CA 1
ATOM 879 C C . ASP A 1 112 ? 7.612 14.809 -6.855 1.00 88.62 112 ASP A C 1
ATOM 881 O O . ASP A 1 112 ? 8.782 15.211 -6.918 1.00 88.62 112 ASP A O 1
ATOM 885 N N . LEU A 1 113 ? 7.245 13.594 -7.249 1.00 91.75 113 LEU A N 1
ATOM 886 C CA . LEU A 1 113 ? 8.132 12.526 -7.694 1.00 91.75 113 LEU A CA 1
ATOM 887 C C . LEU A 1 113 ? 7.538 11.866 -8.933 1.00 91.75 113 LEU A C 1
ATOM 889 O O . LEU A 1 113 ? 6.348 11.556 -8.952 1.00 91.75 113 LEU A O 1
ATOM 893 N N . ALA A 1 114 ? 8.402 11.573 -9.901 1.00 90.94 114 ALA A N 1
ATOM 894 C CA . ALA A 1 114 ? 8.076 10.783 -11.077 1.00 90.94 114 ALA A CA 1
ATOM 895 C C . ALA A 1 114 ? 8.858 9.468 -11.081 1.00 90.94 114 ALA A C 1
ATOM 897 O O . ALA A 1 114 ? 10.013 9.413 -10.647 1.00 90.94 114 ALA A O 1
ATOM 898 N N . VAL A 1 115 ? 8.237 8.419 -11.621 1.00 92.38 115 VAL A N 1
ATOM 899 C CA . VAL A 1 115 ? 8.913 7.150 -11.934 1.00 92.38 115 VAL A CA 1
ATOM 900 C C . VAL A 1 115 ? 8.977 6.987 -13.445 1.00 92.38 115 VAL A C 1
ATOM 902 O O . VAL A 1 115 ? 7.950 6.864 -14.106 1.00 92.38 115 VAL A O 1
ATOM 905 N N . GLN A 1 116 ? 10.186 6.986 -13.991 1.00 94.69 116 GLN A N 1
ATOM 906 C CA . GLN A 1 116 ? 10.456 6.893 -15.422 1.00 94.69 116 GLN A CA 1
ATOM 907 C C . GLN A 1 116 ? 11.113 5.553 -15.757 1.00 94.69 116 GLN A C 1
ATOM 909 O O . GLN A 1 116 ? 11.823 4.972 -14.932 1.00 94.69 116 GLN A O 1
ATOM 914 N N . LEU A 1 117 ? 10.921 5.088 -16.990 1.00 95.62 117 LEU A N 1
ATOM 915 C CA . LEU A 1 117 ? 11.643 3.946 -17.543 1.00 95.62 117 LEU A CA 1
ATOM 916 C C . LEU A 1 117 ? 12.571 4.403 -18.654 1.00 95.62 117 LEU A C 1
ATOM 918 O O . LEU A 1 117 ? 12.160 5.154 -19.538 1.00 95.62 117 LEU A O 1
ATOM 922 N N . PHE A 1 118 ? 13.799 3.899 -18.626 1.00 97.38 118 PHE A N 1
ATOM 923 C CA . PHE A 1 118 ? 14.796 4.130 -19.663 1.00 97.38 118 PHE A CA 1
ATOM 924 C C . PHE A 1 118 ? 15.240 2.807 -20.281 1.00 97.38 118 PHE A C 1
ATOM 926 O O . PHE A 1 118 ? 15.295 1.781 -19.595 1.00 97.38 118 PHE A O 1
ATOM 933 N N . ASN A 1 119 ? 15.581 2.832 -21.567 1.00 96.81 119 ASN A N 1
ATOM 934 C CA . ASN A 1 119 ? 16.223 1.705 -22.238 1.00 96.81 119 ASN A CA 1
ATOM 935 C C . ASN A 1 119 ? 17.749 1.716 -22.047 1.00 96.81 119 ASN A C 1
ATOM 937 O O . ASN A 1 119 ? 18.326 2.630 -21.451 1.00 96.81 119 ASN A O 1
ATOM 941 N N . SER A 1 120 ? 18.430 0.706 -22.592 1.00 95.31 120 SER A N 1
ATOM 942 C CA . SER A 1 120 ? 19.886 0.561 -22.459 1.00 95.31 120 SER A CA 1
ATOM 943 C C . SER A 1 120 ? 20.691 1.640 -23.194 1.00 95.31 120 SER A C 1
ATOM 945 O O . SER A 1 120 ? 21.896 1.748 -22.983 1.00 95.31 120 SER A O 1
ATOM 947 N N . ALA A 1 121 ? 20.055 2.412 -24.081 1.00 95.50 121 ALA A N 1
ATOM 948 C CA . ALA A 1 121 ? 20.664 3.557 -24.754 1.00 95.50 121 ALA A CA 1
ATOM 949 C C . ALA A 1 121 ? 20.521 4.863 -23.948 1.00 95.50 121 ALA A C 1
ATOM 951 O O . ALA A 1 121 ? 21.052 5.890 -24.364 1.00 95.50 121 ALA A O 1
ATOM 952 N N . GLY A 1 122 ? 19.834 4.828 -22.800 1.00 94.44 122 GLY A N 1
ATOM 953 C CA . GLY A 1 122 ? 19.554 6.010 -21.987 1.00 94.44 122 GLY A CA 1
ATOM 954 C C . GLY A 1 122 ? 18.408 6.865 -22.530 1.00 94.44 122 GLY A C 1
ATOM 955 O O . GLY A 1 122 ? 18.304 8.035 -22.172 1.00 94.44 122 GLY A O 1
ATOM 956 N N . GLU A 1 123 ? 17.549 6.309 -23.385 1.00 94.81 123 GLU A N 1
ATOM 957 C CA . GLU A 1 123 ? 16.352 6.987 -23.889 1.00 94.81 123 GLU A CA 1
ATOM 958 C C . GLU A 1 123 ? 15.153 6.680 -22.991 1.00 94.81 123 GLU A C 1
ATOM 960 O O . GLU A 1 123 ? 15.008 5.554 -22.509 1.00 94.81 123 GLU A O 1
ATOM 965 N N . VAL A 1 124 ? 14.259 7.655 -22.810 1.00 95.12 124 VAL A N 1
ATOM 966 C CA . VAL A 1 124 ? 13.028 7.456 -22.038 1.00 95.12 124 VAL A CA 1
ATOM 967 C C . VAL A 1 124 ? 12.026 6.641 -22.853 1.00 95.12 124 VAL A C 1
ATOM 969 O O . VAL A 1 124 ? 11.671 7.002 -23.980 1.00 95.12 124 VAL A O 1
ATOM 972 N N . VAL A 1 125 ? 11.545 5.548 -22.262 1.00 93.56 125 VAL A N 1
ATOM 973 C CA . VAL A 1 125 ? 10.534 4.657 -22.850 1.00 93.56 125 VAL A CA 1
ATOM 974 C C . VAL A 1 125 ? 9.208 4.665 -22.102 1.00 93.56 125 VAL A C 1
ATOM 976 O O . VAL A 1 125 ? 8.223 4.225 -22.672 1.00 93.56 125 VAL A O 1
ATOM 979 N N . ALA A 1 126 ? 9.160 5.180 -20.871 1.00 87.94 126 ALA A N 1
ATOM 980 C CA . ALA A 1 126 ? 7.918 5.495 -20.168 1.00 87.94 126 ALA A CA 1
ATOM 981 C C . ALA A 1 126 ? 8.139 6.681 -19.228 1.00 87.94 126 ALA A C 1
ATOM 983 O O . ALA A 1 126 ? 9.191 6.790 -18.592 1.00 87.94 126 ALA A O 1
ATOM 984 N N . VAL A 1 127 ? 7.151 7.566 -19.142 1.00 82.44 127 VAL A N 1
ATOM 985 C CA . VAL A 1 127 ? 7.260 8.842 -18.426 1.00 82.44 127 VAL A CA 1
ATOM 986 C C . VAL A 1 127 ? 6.229 8.839 -17.320 1.00 82.44 127 VAL A C 1
ATOM 988 O O . VAL A 1 127 ? 5.066 8.594 -17.598 1.00 82.44 127 VAL A O 1
ATOM 991 N N . ASP A 1 128 ? 6.691 9.069 -16.092 1.00 76.81 128 ASP A N 1
ATOM 992 C CA . ASP A 1 128 ? 5.883 9.150 -14.871 1.00 76.81 128 ASP A CA 1
ATOM 993 C C . ASP A 1 128 ? 4.704 8.178 -14.813 1.00 76.81 128 ASP A C 1
ATOM 995 O O . ASP A 1 128 ? 3.532 8.541 -14.902 1.00 76.81 128 ASP A O 1
ATOM 999 N N . LEU A 1 129 ? 5.044 6.914 -14.592 1.00 72.94 129 LEU A N 1
ATOM 1000 C CA . LEU A 1 129 ? 4.091 5.810 -14.538 1.00 72.94 129 LEU A CA 1
ATOM 1001 C C . LEU A 1 129 ? 2.930 6.007 -13.541 1.00 72.94 129 LEU A C 1
ATOM 1003 O O . LEU A 1 129 ? 1.956 5.256 -13.610 1.00 72.94 129 LEU A O 1
ATOM 1007 N N . PHE A 1 130 ? 3.016 6.957 -12.600 1.00 67.06 130 PHE A N 1
ATOM 1008 C CA . PHE A 1 130 ? 2.077 7.054 -11.477 1.00 67.06 130 PHE A CA 1
ATOM 1009 C C . PHE A 1 130 ? 1.556 8.456 -11.163 1.00 67.06 130 PHE A C 1
ATOM 1011 O O . PHE A 1 130 ? 0.943 8.593 -10.103 1.00 67.06 130 PHE A O 1
ATOM 1018 N N . ALA A 1 131 ? 1.763 9.439 -12.051 1.00 62.59 131 ALA A N 1
ATOM 1019 C CA . ALA A 1 131 ? 1.241 10.810 -11.980 1.00 62.59 131 ALA A CA 1
ATOM 1020 C C . ALA A 1 131 ? 1.118 11.358 -10.543 1.00 62.59 131 ALA A C 1
ATOM 1022 O O . ALA A 1 131 ? 0.110 11.146 -9.862 1.00 62.59 131 ALA A O 1
ATOM 1023 N N . ASN A 1 132 ? 2.134 12.096 -10.090 1.00 60.44 132 ASN A N 1
ATOM 1024 C CA . ASN A 1 132 ? 2.243 12.603 -8.717 1.00 60.44 132 ASN A CA 1
ATOM 1025 C C . ASN A 1 132 ? 2.292 11.469 -7.677 1.00 60.44 132 ASN A C 1
ATOM 1027 O O . ASN A 1 132 ? 1.382 11.264 -6.869 1.00 60.44 132 ASN A O 1
ATOM 1031 N N . VAL A 1 133 ? 3.399 10.724 -7.691 1.00 61.31 133 VAL A N 1
ATOM 1032 C CA . VAL A 1 133 ? 3.649 9.550 -6.837 1.00 61.31 133 VAL A CA 1
ATOM 1033 C C . VAL A 1 133 ? 3.420 9.853 -5.351 1.00 61.31 133 VAL A C 1
ATOM 1035 O O . VAL A 1 133 ? 2.843 9.035 -4.638 1.00 61.31 133 VAL A O 1
ATOM 1038 N N . ALA A 1 134 ? 3.827 11.032 -4.871 1.00 58.91 134 ALA A N 1
ATOM 1039 C CA . ALA A 1 134 ? 3.668 11.424 -3.470 1.00 58.91 134 ALA A CA 1
ATOM 1040 C C . ALA A 1 134 ? 2.190 11.597 -3.086 1.00 58.91 134 ALA A C 1
ATOM 1042 O O . ALA A 1 134 ? 1.742 11.103 -2.047 1.00 58.91 134 ALA A O 1
ATOM 1043 N N . GLN A 1 135 ? 1.407 12.248 -3.949 1.00 59.09 135 GLN A N 1
ATOM 1044 C CA . GLN A 1 135 ? -0.030 12.393 -3.757 1.00 59.09 135 GLN A CA 1
ATOM 1045 C C . GLN A 1 135 ? -0.740 11.042 -3.910 1.00 59.09 135 GLN A C 1
ATOM 1047 O O . GLN A 1 135 ? -1.559 10.680 -3.065 1.00 59.09 135 GLN A O 1
ATOM 1052 N N . SER A 1 136 ? -0.380 10.254 -4.921 1.00 54.38 136 SER A N 1
ATOM 1053 C CA . SER A 1 136 ? -0.908 8.910 -5.143 1.00 54.38 136 SER A CA 1
ATOM 1054 C C . SER A 1 136 ? -0.663 8.005 -3.934 1.00 54.38 136 SER A C 1
ATOM 1056 O O . SER A 1 136 ? -1.619 7.423 -3.438 1.00 54.38 136 SER A O 1
ATOM 1058 N N . MET A 1 137 ? 0.536 7.971 -3.344 1.00 59.50 137 MET A N 1
ATOM 1059 C CA . MET A 1 137 ? 0.794 7.206 -2.109 1.00 59.50 137 MET A CA 1
ATOM 1060 C C . MET A 1 137 ? -0.062 7.687 -0.922 1.00 59.50 137 MET A C 1
ATOM 1062 O O . MET A 1 137 ? -0.561 6.867 -0.148 1.00 59.50 137 MET A O 1
ATOM 1066 N N . LYS A 1 138 ? -0.313 9.000 -0.819 1.00 58.41 138 LYS A N 1
ATOM 1067 C CA . LYS A 1 138 ? -1.164 9.598 0.224 1.00 58.41 138 LYS A CA 1
ATOM 1068 C C . LYS A 1 138 ? -2.646 9.233 0.077 1.00 58.41 138 LYS A C 1
ATOM 1070 O O . LYS A 1 138 ? -3.309 8.949 1.072 1.00 58.41 138 LYS A O 1
ATOM 1075 N N . PHE A 1 139 ? -3.188 9.251 -1.142 1.00 45.09 139 PHE A N 1
ATOM 1076 C CA . PHE A 1 139 ? -4.612 8.979 -1.393 1.00 45.09 139 PHE A CA 1
ATOM 1077 C C . PHE A 1 139 ? -4.923 7.489 -1.562 1.00 45.09 139 PHE A C 1
ATOM 1079 O O . PHE A 1 139 ? -6.000 7.035 -1.162 1.00 45.09 139 PHE A O 1
ATOM 1086 N N . ALA A 1 140 ? -3.990 6.725 -2.130 1.00 40.72 140 ALA A N 1
ATOM 1087 C CA . ALA A 1 140 ? -4.163 5.314 -2.445 1.00 40.72 140 ALA A CA 1
ATOM 1088 C C . ALA A 1 140 ? -4.097 4.409 -1.226 1.00 40.72 140 ALA A C 1
ATOM 1090 O O . ALA A 1 140 ? -4.600 3.287 -1.281 1.00 40.72 140 ALA A O 1
ATOM 1091 N N . GLY A 1 141 ? -3.459 4.837 -0.131 1.00 44.91 141 GLY A N 1
ATOM 1092 C CA . GLY A 1 141 ? -3.204 3.959 1.015 1.00 44.91 141 GLY A CA 1
ATOM 1093 C C . GLY A 1 141 ? -2.524 2.633 0.633 1.00 44.91 141 GLY A C 1
ATOM 1094 O O . GLY A 1 141 ? -2.502 1.719 1.450 1.00 44.91 141 GLY A O 1
ATOM 1095 N N . THR A 1 142 ? -2.019 2.517 -0.600 1.00 43.75 142 THR A N 1
ATOM 1096 C CA . THR A 1 142 ? -1.346 1.352 -1.156 1.00 43.75 142 THR A CA 1
ATOM 1097 C C . THR A 1 142 ? 0.137 1.641 -1.152 1.00 43.75 142 THR A C 1
ATOM 1099 O O . THR A 1 142 ? 0.566 2.692 -1.627 1.00 43.75 142 THR A O 1
ATOM 1102 N N . ASP A 1 143 ? 0.911 0.685 -0.665 1.00 58.81 143 ASP A N 1
ATOM 1103 C CA . ASP A 1 143 ? 2.353 0.839 -0.509 1.00 58.81 143 ASP A CA 1
ATOM 1104 C C . ASP A 1 143 ? 3.121 0.532 -1.804 1.00 58.81 143 ASP A C 1
ATOM 1106 O O . ASP A 1 143 ? 4.340 0.477 -1.761 1.00 58.81 143 ASP A O 1
ATOM 1110 N N . TYR A 1 144 ? 2.439 0.328 -2.945 1.00 69.94 144 TYR A N 1
ATOM 1111 C CA . TYR A 1 144 ? 3.049 -0.227 -4.158 1.00 69.94 144 TYR A CA 1
ATOM 1112 C C . TYR A 1 144 ? 2.662 0.477 -5.450 1.00 69.94 144 TYR A C 1
ATOM 1114 O O . TYR A 1 144 ? 1.495 0.777 -5.704 1.00 69.94 144 TYR A O 1
ATOM 1122 N N . LEU A 1 145 ? 3.664 0.622 -6.305 1.00 78.81 145 LEU A N 1
ATOM 1123 C CA . LEU A 1 145 ? 3.600 1.143 -7.656 1.00 78.81 145 LEU A CA 1
ATOM 1124 C C . LEU A 1 145 ? 3.959 0.008 -8.625 1.00 78.81 145 LEU A C 1
ATOM 1126 O O . LEU A 1 145 ? 5.057 -0.538 -8.547 1.00 78.81 145 LEU A O 1
ATOM 1130 N N . VAL A 1 146 ? 3.036 -0.391 -9.504 1.00 78.62 146 VAL A N 1
ATOM 1131 C CA . VAL A 1 146 ? 3.281 -1.473 -10.477 1.00 78.62 146 VAL A CA 1
ATOM 1132 C C . VAL A 1 146 ? 3.955 -0.908 -11.720 1.00 78.62 146 VAL A C 1
ATOM 1134 O O . VAL A 1 146 ? 3.335 -0.158 -12.466 1.00 78.62 146 VAL A O 1
ATOM 1137 N N . ILE A 1 147 ? 5.210 -1.277 -11.940 1.00 88.75 147 ILE A N 1
ATOM 1138 C CA . ILE A 1 147 ? 6.040 -0.908 -13.081 1.00 88.75 147 ILE A CA 1
ATOM 1139 C C . ILE A 1 147 ? 5.810 -1.933 -14.209 1.00 88.75 147 ILE A C 1
ATOM 1141 O O . ILE A 1 147 ? 6.290 -3.067 -14.098 1.00 88.75 147 ILE A O 1
ATOM 1145 N N . PRO A 1 148 ? 5.112 -1.561 -15.299 1.00 82.69 148 PRO A N 1
ATOM 1146 C CA . PRO A 1 148 ? 4.667 -2.489 -16.338 1.00 82.69 148 PRO A CA 1
ATOM 1147 C C . PRO A 1 148 ? 5.783 -2.791 -17.356 1.00 82.69 148 PRO A C 1
ATOM 1149 O O . PRO A 1 148 ? 5.711 -2.432 -18.530 1.00 82.69 148 PRO A O 1
ATOM 1152 N N . LEU A 1 149 ? 6.866 -3.425 -16.908 1.00 90.50 149 LEU A N 1
ATOM 1153 C CA . LEU A 1 149 ? 8.021 -3.766 -17.743 1.00 90.50 149 LEU A CA 1
ATOM 1154 C C . LEU A 1 149 ? 7.676 -4.633 -18.967 1.00 90.50 149 LEU A C 1
ATOM 1156 O O . LEU A 1 149 ? 8.427 -4.620 -19.942 1.00 90.50 149 LEU A O 1
ATOM 1160 N N . GLN A 1 150 ? 6.583 -5.396 -18.947 1.00 85.19 150 GLN A N 1
ATOM 1161 C CA . GLN A 1 150 ? 6.145 -6.205 -20.090 1.00 85.19 150 GLN A CA 1
ATOM 1162 C C . GLN A 1 150 ? 5.662 -5.358 -21.273 1.00 85.19 150 GLN A C 1
ATOM 1164 O O . GLN A 1 150 ? 5.818 -5.776 -22.421 1.00 85.19 150 GLN A O 1
ATOM 1169 N N . ASP A 1 151 ? 5.129 -4.165 -21.007 1.00 84.19 151 ASP A N 1
ATOM 1170 C CA . ASP A 1 151 ? 4.701 -3.227 -22.050 1.00 84.19 151 ASP A CA 1
ATOM 1171 C C . ASP A 1 151 ? 5.896 -2.472 -22.667 1.00 84.19 151 ASP A C 1
ATOM 1173 O O . ASP A 1 151 ? 5.806 -1.952 -23.783 1.00 84.19 151 ASP A O 1
ATOM 1177 N N . TYR A 1 152 ? 7.041 -2.483 -21.972 1.00 91.19 152 TYR A N 1
ATOM 1178 C CA . TYR A 1 152 ? 8.297 -1.828 -22.344 1.00 91.19 152 TYR A CA 1
ATOM 1179 C C . TYR A 1 152 ? 9.451 -2.846 -22.351 1.00 91.19 152 TYR A C 1
ATOM 1181 O O . TYR A 1 152 ? 10.288 -2.898 -21.446 1.00 91.19 152 TYR A O 1
ATOM 1189 N N . ASP A 1 153 ? 9.474 -3.699 -23.374 1.00 90.69 153 ASP A N 1
ATOM 1190 C CA . ASP A 1 153 ? 10.442 -4.794 -23.556 1.00 90.69 153 ASP A CA 1
ATOM 1191 C C . ASP A 1 153 ? 11.920 -4.356 -23.565 1.00 90.69 153 ASP A C 1
ATOM 1193 O O . ASP A 1 153 ? 12.786 -5.138 -23.174 1.00 90.69 153 ASP A O 1
ATOM 1197 N N . ASP A 1 154 ? 12.213 -3.117 -23.963 1.00 94.06 154 ASP A N 1
ATOM 1198 C CA . ASP A 1 154 ? 13.554 -2.529 -23.979 1.00 94.06 154 ASP A CA 1
ATOM 1199 C C . ASP A 1 154 ? 13.902 -1.728 -22.714 1.00 94.06 154 ASP A C 1
ATOM 1201 O O . ASP A 1 154 ? 15.050 -1.303 -22.570 1.00 94.06 154 ASP A O 1
ATOM 1205 N N . ALA A 1 155 ? 12.962 -1.547 -21.776 1.00 96.06 155 ALA A N 1
ATOM 1206 C CA . ALA A 1 155 ? 13.224 -0.854 -20.517 1.00 96.06 155 ALA A CA 1
ATOM 1207 C C . ALA A 1 155 ? 14.247 -1.631 -19.679 1.00 96.06 155 ALA A C 1
ATOM 1209 O O . ALA A 1 155 ? 13.989 -2.755 -19.254 1.00 96.06 155 ALA A O 1
ATOM 1210 N N . SER A 1 156 ? 15.391 -1.023 -19.394 1.00 96.69 156 SER A N 1
ATOM 1211 C CA . SER A 1 156 ? 16.470 -1.620 -18.602 1.00 96.69 156 SER A CA 1
ATOM 1212 C C . SER A 1 156 ? 16.795 -0.829 -17.342 1.00 96.69 156 SER A C 1
ATOM 1214 O O . SER A 1 156 ? 17.659 -1.246 -16.581 1.00 96.69 156 SER A O 1
ATOM 1216 N N . THR A 1 157 ? 16.150 0.313 -17.115 1.00 97.56 157 THR A N 1
ATOM 1217 C CA . THR A 1 157 ? 16.425 1.160 -15.953 1.00 97.56 157 THR A CA 1
ATOM 1218 C C . THR A 1 157 ? 15.127 1.770 -15.436 1.00 97.56 157 THR A C 1
ATOM 1220 O O . THR A 1 157 ? 14.362 2.346 -16.211 1.00 97.56 157 THR A O 1
ATOM 1223 N N . VAL A 1 158 ? 14.898 1.671 -14.127 1.00 96.69 158 VAL A N 1
ATOM 1224 C CA . VAL A 1 158 ? 13.831 2.384 -13.408 1.00 96.69 158 VAL A CA 1
ATOM 1225 C C . VAL A 1 158 ? 14.452 3.606 -12.750 1.00 96.69 158 VAL A C 1
ATOM 1227 O O . VAL A 1 158 ? 15.410 3.465 -11.996 1.00 96.69 158 VAL A O 1
ATOM 1230 N N . VAL A 1 159 ? 13.922 4.797 -13.013 1.00 96.81 159 VAL A N 1
ATOM 1231 C CA . VAL A 1 159 ? 14.431 6.052 -12.446 1.00 96.81 159 VAL A CA 1
ATOM 1232 C C . VAL A 1 159 ? 13.351 6.707 -11.601 1.00 96.81 159 VAL A C 1
ATOM 1234 O O . VAL A 1 159 ? 12.268 7.001 -12.096 1.00 96.81 159 VAL A O 1
ATOM 1237 N N . ILE A 1 160 ? 13.658 6.973 -10.334 1.00 95.44 160 ILE A N 1
ATOM 1238 C CA . ILE A 1 160 ? 12.838 7.797 -9.446 1.00 95.44 160 ILE A CA 1
ATOM 1239 C C . ILE A 1 160 ? 13.447 9.193 -9.445 1.00 95.44 160 ILE A C 1
ATOM 1241 O O . ILE A 1 160 ? 14.567 9.394 -8.971 1.00 95.44 160 ILE A O 1
ATOM 1245 N N . ARG A 1 161 ? 12.713 10.159 -9.992 1.00 95.31 161 ARG A N 1
ATOM 1246 C CA . ARG A 1 161 ? 13.174 11.535 -10.180 1.00 95.31 161 ARG A CA 1
ATOM 1247 C C . ARG A 1 161 ? 12.324 12.496 -9.366 1.00 95.31 161 ARG A C 1
ATOM 1249 O O . ARG A 1 161 ? 11.097 12.416 -9.375 1.00 95.31 161 ARG A O 1
ATOM 1256 N N . ARG A 1 162 ? 12.971 13.453 -8.703 1.00 94.56 162 ARG A N 1
ATOM 1257 C CA . ARG A 1 162 ? 12.282 14.606 -8.119 1.00 94.56 162 ARG A CA 1
ATOM 1258 C C . ARG A 1 162 ? 11.761 15.516 -9.224 1.00 94.56 162 ARG A C 1
ATOM 1260 O O . ARG A 1 162 ? 12.546 15.997 -10.034 1.00 94.56 162 ARG A O 1
ATOM 1267 N N . ILE A 1 163 ? 10.477 15.856 -9.164 1.00 93.00 163 ILE A N 1
ATOM 1268 C CA . ILE A 1 163 ? 9.903 16.928 -9.979 1.00 93.00 163 ILE A CA 1
ATOM 1269 C C . ILE A 1 163 ? 10.037 18.258 -9.238 1.00 93.00 163 ILE A C 1
ATOM 1271 O O . ILE A 1 163 ? 10.739 19.156 -9.703 1.00 93.00 163 ILE A O 1
ATOM 1275 N N . SER A 1 164 ? 9.466 18.364 -8.035 1.00 92.31 164 SER A N 1
ATOM 1276 C CA . SER A 1 164 ? 9.505 19.585 -7.221 1.00 92.31 164 SER A CA 1
ATOM 1277 C C . SER A 1 164 ? 9.458 19.311 -5.712 1.00 92.31 164 SER A C 1
ATOM 1279 O O . SER A 1 164 ? 9.354 18.168 -5.266 1.00 92.31 164 SER A O 1
ATOM 1281 N N . GLY A 1 165 ? 9.557 20.377 -4.910 1.00 92.94 165 GLY A N 1
ATOM 1282 C CA . GLY A 1 165 ? 9.472 20.308 -3.446 1.00 92.94 165 GLY A CA 1
ATOM 1283 C C . GLY A 1 165 ? 10.719 19.727 -2.786 1.00 92.94 165 GLY A C 1
ATOM 1284 O O . GLY A 1 165 ? 11.753 19.559 -3.426 1.00 92.94 165 GLY A O 1
ATOM 1285 N N . ARG A 1 166 ? 10.663 19.439 -1.486 1.00 94.69 166 ARG A N 1
ATOM 1286 C CA . ARG A 1 166 ? 11.719 18.679 -0.800 1.00 94.69 166 ARG A CA 1
ATOM 1287 C C . ARG A 1 166 ? 11.444 17.186 -0.954 1.00 94.69 166 ARG A C 1
ATOM 1289 O O . ARG A 1 166 ? 10.316 16.761 -0.745 1.00 94.69 166 ARG A O 1
ATOM 1296 N N . VAL A 1 167 ? 12.466 16.389 -1.253 1.00 94.12 167 VAL A N 1
ATOM 1297 C CA . VAL A 1 167 ? 12.357 14.923 -1.303 1.00 94.12 167 VAL A CA 1
ATOM 1298 C C . VAL A 1 167 ? 13.301 14.313 -0.281 1.00 94.12 167 VAL A C 1
ATOM 1300 O O . VAL A 1 167 ? 14.440 14.758 -0.141 1.00 94.12 167 VAL A O 1
ATOM 1303 N N . GLU A 1 168 ? 12.837 13.284 0.419 1.00 94.38 168 GLU A N 1
ATOM 1304 C CA . GLU A 1 168 ? 13.660 12.470 1.306 1.00 94.38 168 GLU A CA 1
ATOM 1305 C C . GLU A 1 168 ? 13.139 11.025 1.276 1.00 94.38 168 GLU A C 1
ATOM 1307 O O . GLU A 1 168 ? 12.028 10.763 1.719 1.00 94.38 168 GLU A O 1
ATOM 1312 N N . ILE A 1 169 ? 13.907 10.101 0.699 1.00 92.69 169 ILE A N 1
ATOM 1313 C CA . ILE A 1 169 ? 13.554 8.688 0.513 1.00 92.69 169 ILE A CA 1
ATOM 1314 C C . ILE A 1 169 ? 14.442 7.854 1.441 1.00 92.69 169 ILE A C 1
ATOM 1316 O O . ILE A 1 169 ? 15.661 7.947 1.362 1.00 92.69 169 ILE A O 1
ATOM 1320 N N . ALA A 1 170 ? 13.847 7.056 2.323 1.00 87.62 170 ALA A N 1
ATOM 1321 C CA . ALA A 1 170 ? 14.543 6.158 3.248 1.00 87.62 170 ALA A CA 1
ATOM 1322 C C . ALA A 1 170 ? 14.931 4.815 2.608 1.00 87.62 170 ALA A C 1
ATOM 1324 O O . ALA A 1 170 ? 15.887 4.169 3.024 1.00 87.62 170 ALA A O 1
ATOM 1325 N N . GLY A 1 171 ? 14.218 4.403 1.564 1.00 87.56 171 GLY A N 1
ATOM 1326 C CA . GLY A 1 171 ? 14.529 3.191 0.818 1.00 87.56 171 GLY A CA 1
ATOM 1327 C C . GLY A 1 171 ? 13.452 2.852 -0.199 1.00 87.56 171 GLY A C 1
ATOM 1328 O O . GLY A 1 171 ? 12.465 3.581 -0.355 1.00 87.56 171 GLY A O 1
ATOM 1329 N N . MET A 1 172 ? 13.625 1.711 -0.852 1.00 91.75 172 MET A N 1
ATOM 1330 C CA . MET A 1 172 ? 12.605 1.118 -1.708 1.00 91.75 172 MET A CA 1
ATOM 1331 C C . MET A 1 172 ? 12.676 -0.407 -1.690 1.00 91.75 172 MET A C 1
ATOM 1333 O O . MET A 1 172 ? 13.742 -0.979 -1.472 1.00 91.75 172 MET A O 1
ATOM 1337 N N . VAL A 1 173 ? 11.543 -1.054 -1.952 1.00 85.19 173 VAL A N 1
ATOM 1338 C CA . VAL A 1 173 ? 11.464 -2.503 -2.177 1.00 85.19 173 VAL A CA 1
ATOM 1339 C C . VAL A 1 173 ? 10.952 -2.749 -3.583 1.00 85.19 173 VAL A C 1
ATOM 1341 O O . VAL A 1 173 ? 9.941 -2.168 -3.969 1.00 85.19 173 VAL A O 1
ATOM 1344 N N . LEU A 1 174 ? 11.620 -3.613 -4.337 1.00 90.31 174 LEU A N 1
ATOM 1345 C CA . LEU A 1 174 ? 11.232 -4.019 -5.684 1.00 90.31 174 LEU A CA 1
ATOM 1346 C C . LEU A 1 174 ? 11.048 -5.533 -5.727 1.00 90.31 174 LEU A C 1
ATOM 1348 O O . LEU A 1 174 ? 11.904 -6.276 -5.250 1.00 90.31 174 LEU A O 1
ATOM 1352 N N . PHE A 1 175 ? 9.964 -6.003 -6.334 1.00 86.38 175 PHE A N 1
ATOM 1353 C CA . PHE A 1 175 ? 9.761 -7.435 -6.545 1.00 86.38 175 PHE A CA 1
ATOM 1354 C C . PHE A 1 175 ? 8.934 -7.717 -7.813 1.00 86.38 175 PHE A C 1
ATOM 1356 O O . PHE A 1 175 ? 8.029 -6.949 -8.152 1.00 86.38 175 PHE A O 1
ATOM 1363 N N . PRO A 1 176 ? 9.231 -8.816 -8.525 1.00 84.94 176 PRO A N 1
ATOM 1364 C CA . PRO A 1 176 ? 8.474 -9.286 -9.686 1.00 84.94 176 PRO A CA 1
ATOM 1365 C C . PRO A 1 176 ? 6.969 -9.488 -9.417 1.00 84.94 176 PRO A C 1
ATOM 1367 O O . PRO A 1 176 ? 6.587 -10.146 -8.448 1.00 84.94 176 PRO A O 1
ATOM 1370 N N . VAL A 1 177 ? 6.101 -8.998 -10.311 1.00 75.00 177 VAL A N 1
ATOM 1371 C CA . VAL A 1 177 ? 4.644 -9.221 -10.283 1.00 75.00 177 VAL A CA 1
ATOM 1372 C C . VAL A 1 177 ? 4.115 -9.794 -11.590 1.00 75.00 177 VAL A C 1
ATOM 1374 O O . VAL A 1 177 ? 4.591 -9.498 -12.682 1.00 75.00 177 VAL A O 1
ATOM 1377 N N . VAL A 1 178 ? 3.079 -10.621 -11.478 1.00 55.91 178 VAL A N 1
ATOM 1378 C CA . VAL A 1 178 ? 2.422 -11.266 -12.619 1.00 55.91 178 VAL A CA 1
ATOM 1379 C C . VAL A 1 178 ? 1.123 -10.511 -12.930 1.00 55.91 178 VAL A C 1
ATOM 1381 O O . VAL A 1 178 ? 0.061 -10.895 -12.439 1.00 55.91 178 VAL A O 1
ATOM 1384 N N . GLY A 1 179 ? 1.193 -9.421 -13.709 1.00 46.12 179 GLY A N 1
ATOM 1385 C CA . GLY A 1 179 ? 0.005 -8.736 -14.247 1.00 46.12 179 GLY A CA 1
ATOM 1386 C C . GLY A 1 179 ? 0.216 -7.275 -14.678 1.00 46.12 179 GLY A C 1
ATOM 1387 O O . GLY A 1 179 ? 0.836 -6.507 -13.952 1.00 46.12 179 GLY A O 1
ATOM 1388 N N . ALA A 1 180 ? -0.377 -6.900 -15.820 1.00 37.50 180 ALA A N 1
ATOM 1389 C CA . ALA A 1 180 ? -0.169 -5.618 -16.509 1.00 37.50 180 ALA A CA 1
ATOM 1390 C C . ALA A 1 180 ? -1.125 -4.473 -16.091 1.00 37.50 180 ALA A C 1
ATOM 1392 O O . ALA A 1 180 ? -2.235 -4.710 -15.597 1.00 37.50 180 ALA A O 1
ATOM 1393 N N . VAL A 1 181 ? -0.707 -3.225 -16.365 1.00 41.38 181 VAL A N 1
ATOM 1394 C CA . VAL A 1 181 ? -1.381 -1.943 -16.056 1.00 41.38 181 VAL A CA 1
ATOM 1395 C C . VAL A 1 181 ? -1.213 -0.954 -17.217 1.00 41.38 181 VAL A C 1
ATOM 1397 O O . VAL A 1 181 ? -0.133 -0.879 -17.777 1.00 41.38 181 VAL A O 1
ATOM 1400 N N . ASN A 1 182 ? -2.230 -0.136 -17.532 1.00 46.09 182 ASN A N 1
ATOM 1401 C CA . ASN A 1 182 ? -2.164 0.897 -18.585 1.00 46.09 182 ASN A CA 1
ATOM 1402 C C . ASN A 1 182 ? -2.280 2.335 -18.022 1.00 46.09 182 ASN A C 1
ATOM 1404 O O . ASN A 1 182 ? -3.162 2.573 -17.195 1.00 46.09 182 ASN A O 1
ATOM 1408 N N . SER A 1 183 ? -1.475 3.285 -18.531 1.00 54.44 183 SER A N 1
ATOM 1409 C CA . SER A 1 183 ? -1.536 4.745 -18.265 1.00 54.44 183 SER A CA 1
ATOM 1410 C C . SER A 1 183 ? -2.350 5.537 -19.320 1.00 54.44 183 SER A C 1
ATOM 1412 O O . SER A 1 183 ? -2.746 4.985 -20.361 1.00 54.44 183 SER A O 1
ATOM 1414 N N . ASP A 1 184 ? -2.636 6.823 -19.033 1.00 64.56 184 ASP A N 1
ATOM 1415 C CA . ASP A 1 184 ? -3.275 7.795 -19.946 1.00 64.56 184 ASP A CA 1
ATOM 1416 C C . ASP A 1 184 ? -2.212 8.534 -20.793 1.00 64.56 184 ASP A C 1
ATOM 1418 O O . ASP A 1 184 ? -1.407 9.288 -20.248 1.00 64.56 184 ASP A O 1
ATOM 1422 N N . PRO A 1 185 ? -2.223 8.384 -22.128 1.00 67.88 185 PRO A N 1
ATOM 1423 C CA . PRO A 1 185 ? -1.144 8.850 -23.000 1.00 67.88 185 PRO A CA 1
ATOM 1424 C C . PRO A 1 185 ? -1.053 10.379 -23.182 1.00 67.88 185 PRO A C 1
ATOM 1426 O O . PRO A 1 185 ? -0.034 10.870 -23.675 1.00 67.88 185 PRO A O 1
ATOM 1429 N N . GLN A 1 186 ? -2.099 11.149 -22.852 1.00 70.50 186 GLN A N 1
ATOM 1430 C CA . GLN A 1 186 ? -2.053 12.611 -23.012 1.00 70.50 186 GLN A CA 1
ATOM 1431 C C . GLN A 1 186 ? -1.221 13.259 -21.899 1.00 70.50 186 GLN A C 1
ATOM 1433 O O . GLN A 1 186 ? -0.433 14.163 -22.170 1.00 70.50 186 GLN A O 1
ATOM 1438 N N . ILE A 1 187 ? -1.349 12.741 -20.675 1.00 65.50 187 ILE A N 1
ATOM 1439 C CA . ILE A 1 187 ? -0.572 13.167 -19.504 1.00 65.50 187 ILE A CA 1
ATOM 1440 C C . ILE A 1 187 ? 0.919 12.893 -19.739 1.00 65.50 187 ILE A C 1
ATOM 1442 O O . ILE A 1 187 ? 1.755 13.767 -19.511 1.00 65.50 187 ILE A O 1
ATOM 1446 N N . ASP A 1 188 ? 1.236 11.718 -20.287 1.00 66.12 188 ASP A N 1
ATOM 1447 C CA . ASP A 1 188 ? 2.610 11.297 -20.579 1.00 66.12 188 ASP A CA 1
ATOM 1448 C C . ASP A 1 188 ? 3.317 12.252 -21.568 1.00 66.12 188 ASP A C 1
ATOM 1450 O O . ASP A 1 188 ? 4.530 12.458 -21.484 1.00 66.12 188 ASP A O 1
ATOM 1454 N N . THR A 1 189 ? 2.567 12.857 -22.500 1.00 72.75 189 THR A N 1
ATOM 1455 C CA . THR A 1 189 ? 3.107 13.786 -23.510 1.00 72.75 189 THR A CA 1
ATOM 1456 C C . THR A 1 189 ? 3.435 15.154 -22.914 1.00 72.75 189 THR A C 1
ATOM 1458 O O . THR A 1 189 ? 4.534 15.663 -23.129 1.00 72.75 189 THR A O 1
ATOM 1461 N N . ASP A 1 190 ? 2.508 15.735 -22.149 1.00 70.44 190 ASP A N 1
ATOM 1462 C CA . ASP A 1 190 ? 2.699 17.050 -21.522 1.00 70.44 190 ASP A CA 1
ATOM 1463 C C . ASP A 1 190 ? 3.875 17.013 -20.532 1.00 70.44 190 ASP A C 1
ATOM 1465 O O . ASP A 1 190 ? 4.637 17.972 -20.394 1.00 70.44 190 ASP A O 1
ATOM 1469 N N . LEU A 1 191 ? 4.069 15.872 -19.870 1.00 61.44 191 LEU A N 1
ATOM 1470 C CA . LEU A 1 191 ? 5.126 15.713 -18.887 1.00 61.44 191 LEU A CA 1
ATOM 1471 C C . LEU A 1 191 ? 6.524 15.570 -19.506 1.00 61.44 191 LEU A C 1
ATOM 1473 O O . LEU A 1 191 ? 7.478 16.110 -18.954 1.00 61.44 191 LEU A O 1
ATOM 1477 N N . LEU A 1 192 ? 6.668 14.926 -20.670 1.00 71.00 192 LEU A N 1
ATOM 1478 C CA . LEU A 1 192 ? 7.942 14.896 -21.411 1.00 71.00 192 LEU A CA 1
ATOM 1479 C C . LEU A 1 192 ? 8.476 16.300 -21.704 1.00 71.00 192 LEU A C 1
ATOM 1481 O O . LEU A 1 192 ? 9.674 16.548 -21.566 1.00 71.00 192 LEU A O 1
ATOM 1485 N N . GLU A 1 193 ? 7.584 17.217 -22.083 1.00 77.25 193 GLU A N 1
ATOM 1486 C CA . GLU A 1 193 ? 7.933 18.609 -22.367 1.00 77.25 193 GLU A CA 1
ATOM 1487 C C . GLU A 1 193 ? 8.441 19.327 -21.110 1.00 77.25 193 GLU A C 1
ATOM 1489 O O . GLU A 1 193 ? 9.457 20.020 -21.163 1.00 77.25 193 GLU A O 1
ATOM 1494 N N . VAL A 1 194 ? 7.783 19.107 -19.966 1.00 69.56 194 VAL A N 1
ATOM 1495 C CA . VAL A 1 194 ? 8.187 19.680 -18.671 1.00 69.56 194 VAL A CA 1
ATOM 1496 C C . VAL A 1 194 ? 9.542 19.140 -18.209 1.00 69.56 194 VAL A C 1
ATOM 1498 O O . VAL A 1 194 ? 10.346 19.898 -17.665 1.00 69.56 194 VAL A O 1
ATOM 1501 N N . LEU A 1 195 ? 9.805 17.847 -18.421 1.00 66.81 195 LEU A N 1
ATOM 1502 C CA . LEU A 1 195 ? 11.047 17.196 -17.992 1.00 66.81 195 LEU A CA 1
ATOM 1503 C C . LEU A 1 195 ? 12.222 17.430 -18.951 1.00 66.81 195 LEU A C 1
ATOM 1505 O O . LEU A 1 195 ? 13.368 17.196 -18.571 1.00 66.81 195 LEU A O 1
ATOM 1509 N N . GLY A 1 196 ? 11.963 17.919 -20.167 1.00 80.12 196 GLY A N 1
ATOM 1510 C CA . GLY A 1 196 ? 12.992 18.142 -21.187 1.00 80.12 196 GLY A CA 1
ATOM 1511 C C . GLY A 1 196 ? 13.581 16.850 -21.765 1.00 80.12 196 GLY A C 1
ATOM 1512 O O . GLY A 1 196 ? 14.661 16.881 -22.358 1.00 80.12 196 GLY A O 1
ATOM 1513 N N . ASP A 1 197 ? 12.889 15.723 -21.596 1.00 81.69 197 ASP A N 1
ATOM 1514 C CA . ASP A 1 197 ? 13.348 14.406 -22.030 1.00 81.69 197 ASP A CA 1
ATOM 1515 C C . ASP A 1 197 ? 12.925 14.111 -23.478 1.00 81.69 197 ASP A C 1
ATOM 1517 O O . ASP A 1 197 ? 11.868 14.530 -23.953 1.00 81.69 197 ASP A O 1
ATOM 1521 N N . THR A 1 198 ? 13.753 13.353 -24.203 1.00 82.50 198 THR A N 1
ATOM 1522 C CA . THR A 1 198 ? 13.428 12.908 -25.567 1.00 82.50 198 THR A CA 1
ATOM 1523 C C . THR A 1 198 ? 12.871 11.481 -25.526 1.00 82.50 198 THR A C 1
ATOM 1525 O O . THR A 1 198 ? 13.601 10.571 -25.123 1.00 82.50 198 THR A O 1
ATOM 1528 N N . PRO A 1 199 ? 11.609 11.251 -25.937 1.00 79.94 199 PRO A N 1
ATOM 1529 C CA . PRO A 1 199 ? 11.043 9.908 -25.973 1.00 79.94 199 PRO A CA 1
ATOM 1530 C C . PRO A 1 199 ? 11.690 9.069 -27.079 1.00 79.94 199 PRO A C 1
ATOM 1532 O O . PRO A 1 199 ? 12.047 9.584 -28.142 1.00 79.94 199 PRO A O 1
ATOM 1535 N N . SER A 1 200 ? 11.770 7.752 -26.876 1.00 82.94 200 SER A N 1
ATOM 1536 C CA . SER A 1 200 ? 12.197 6.840 -27.942 1.00 82.94 200 SER A CA 1
ATOM 1537 C C . SER A 1 200 ? 11.235 6.886 -29.139 1.00 82.94 200 SER A C 1
ATOM 1539 O O . SER A 1 200 ? 10.052 7.235 -29.022 1.00 82.94 200 SER A O 1
ATOM 1541 N N . VAL A 1 201 ? 11.714 6.486 -30.322 1.00 82.75 201 VAL A N 1
ATOM 1542 C CA . VAL A 1 201 ? 10.871 6.416 -31.532 1.00 82.75 201 VAL A CA 1
ATOM 1543 C C . VAL A 1 201 ? 9.683 5.472 -31.316 1.00 82.75 201 VAL A C 1
ATOM 1545 O O . VAL A 1 201 ? 8.561 5.784 -31.715 1.00 82.75 201 VAL A O 1
ATOM 1548 N N . LYS A 1 202 ? 9.916 4.335 -30.650 1.00 72.81 202 LYS A N 1
ATOM 1549 C CA . LYS A 1 202 ? 8.888 3.331 -30.351 1.00 72.81 202 LYS A CA 1
ATOM 1550 C C . LYS A 1 202 ? 7.845 3.873 -29.376 1.00 72.81 202 LYS A C 1
ATOM 1552 O O . LYS A 1 202 ? 6.651 3.707 -29.617 1.00 72.81 202 LYS A O 1
ATOM 1557 N N . TYR A 1 203 ? 8.278 4.563 -28.321 1.00 75.50 203 TYR A N 1
ATOM 1558 C CA . TYR A 1 203 ? 7.363 5.154 -27.348 1.00 75.50 203 TYR A CA 1
ATOM 1559 C C . TYR A 1 203 ? 6.539 6.293 -27.953 1.00 75.50 203 TYR A C 1
ATOM 1561 O O . TYR A 1 203 ? 5.325 6.347 -27.776 1.00 75.50 203 TYR A O 1
ATOM 1569 N N . SER A 1 204 ? 7.164 7.131 -28.782 1.00 83.00 204 SER A N 1
ATOM 1570 C CA . SER A 1 204 ? 6.466 8.173 -29.545 1.00 83.00 204 SER A CA 1
ATOM 1571 C C . SER A 1 204 ? 5.337 7.591 -30.405 1.00 83.00 204 SER A C 1
ATOM 1573 O O . SER A 1 204 ? 4.223 8.114 -30.426 1.00 83.00 204 SER A O 1
ATOM 1575 N N . GLN A 1 205 ? 5.602 6.471 -31.087 1.00 83.44 205 GLN A N 1
ATOM 1576 C CA . GLN A 1 205 ? 4.594 5.757 -31.877 1.00 83.44 205 GLN A CA 1
ATOM 1577 C C . GLN A 1 205 ? 3.494 5.140 -30.997 1.00 83.44 205 GLN A C 1
ATOM 1579 O O . GLN A 1 205 ? 2.320 5.167 -31.370 1.00 83.44 205 GLN A O 1
ATOM 1584 N N . TYR A 1 206 ? 3.857 4.598 -29.830 1.00 77.81 206 TYR A N 1
ATOM 1585 C CA . TYR A 1 206 ? 2.907 4.065 -28.854 1.00 77.81 206 TYR A CA 1
ATOM 1586 C C . TYR A 1 206 ? 1.942 5.146 -28.344 1.00 77.81 206 TYR A C 1
ATOM 1588 O O . TYR A 1 206 ? 0.727 4.946 -28.420 1.00 77.81 206 TYR A O 1
ATOM 1596 N N . LEU A 1 207 ? 2.457 6.300 -27.900 1.00 75.62 207 LEU A N 1
ATOM 1597 C CA . LEU A 1 207 ? 1.644 7.417 -27.410 1.00 75.62 207 LEU A CA 1
ATOM 1598 C C . LEU A 1 207 ? 0.681 7.923 -28.487 1.00 75.62 207 LEU A C 1
ATOM 1600 O O . LEU A 1 207 ? -0.514 8.058 -28.224 1.00 75.62 207 LEU A O 1
ATOM 1604 N N . GLN A 1 208 ? 1.162 8.106 -29.723 1.00 84.50 208 GLN A N 1
ATOM 1605 C CA . GLN A 1 208 ? 0.318 8.510 -30.855 1.00 84.50 208 GLN A CA 1
ATOM 1606 C C . GLN A 1 208 ? -0.849 7.542 -31.074 1.00 84.50 208 GLN A C 1
ATOM 1608 O O . GLN A 1 208 ? -2.003 7.970 -31.129 1.00 84.50 208 GLN A O 1
ATOM 1613 N N . ARG A 1 209 ? -0.574 6.231 -31.116 1.00 83.56 209 ARG A N 1
ATOM 1614 C CA . ARG A 1 209 ? -1.615 5.206 -31.282 1.00 83.56 209 ARG A CA 1
ATOM 1615 C C . ARG A 1 209 ? -2.638 5.240 -30.143 1.00 83.56 209 ARG A C 1
ATOM 1617 O O . ARG A 1 209 ? -3.837 5.135 -30.384 1.00 83.56 209 ARG A O 1
ATOM 1624 N N . ARG A 1 210 ? -2.186 5.389 -28.896 1.00 78.44 210 ARG A N 1
ATOM 1625 C CA . ARG A 1 210 ? -3.065 5.401 -27.716 1.00 78.44 210 ARG A CA 1
ATOM 1626 C C . ARG A 1 210 ? -3.944 6.652 -27.661 1.00 78.44 210 ARG A C 1
ATOM 1628 O O . ARG A 1 210 ? -5.126 6.537 -27.346 1.00 78.44 210 ARG A O 1
ATOM 1635 N N . ILE A 1 211 ? -3.413 7.822 -28.019 1.00 78.50 211 ILE A N 1
ATOM 1636 C CA . ILE A 1 211 ? -4.193 9.067 -28.135 1.00 78.50 211 ILE A CA 1
ATOM 1637 C C . ILE A 1 211 ? -5.293 8.908 -29.194 1.00 78.50 211 ILE A C 1
ATOM 1639 O O . ILE A 1 211 ? -6.439 9.305 -28.968 1.00 78.50 211 ILE A O 1
ATOM 1643 N N . GLU A 1 212 ? -4.978 8.282 -30.332 1.00 84.88 212 GLU A N 1
ATOM 1644 C CA . GLU A 1 212 ? -5.962 7.973 -31.375 1.00 84.88 212 GLU A CA 1
ATOM 1645 C C . GLU A 1 212 ? -7.051 7.007 -30.881 1.00 84.88 212 GLU A C 1
ATOM 1647 O O . GLU A 1 212 ? -8.234 7.252 -31.123 1.00 84.88 212 GLU A O 1
ATOM 1652 N N . GLU A 1 213 ? -6.687 5.956 -30.136 1.00 75.75 213 GLU A N 1
ATOM 1653 C CA . GLU A 1 213 ? -7.637 5.008 -29.531 1.00 75.75 213 GLU A CA 1
ATOM 1654 C C . GLU A 1 213 ? -8.587 5.681 -28.530 1.00 75.75 213 GLU A C 1
ATOM 1656 O O . GLU A 1 213 ? -9.796 5.437 -28.563 1.00 75.75 213 GLU A O 1
ATOM 1661 N N . VAL A 1 214 ? -8.061 6.528 -27.638 1.00 70.38 214 VAL A N 1
ATOM 1662 C CA . VAL A 1 214 ? -8.873 7.267 -26.660 1.00 70.38 214 VAL A CA 1
ATOM 1663 C C . VAL A 1 214 ? -9.814 8.227 -27.385 1.00 70.38 214 VAL A C 1
ATOM 1665 O O . VAL A 1 214 ? -11.015 8.219 -27.121 1.00 70.38 214 VAL A O 1
ATOM 1668 N N . ARG A 1 215 ? -9.311 8.982 -28.373 1.00 81.25 215 ARG A N 1
ATOM 1669 C CA . ARG A 1 215 ? -10.131 9.883 -29.195 1.00 81.25 215 ARG A CA 1
ATOM 1670 C C . ARG A 1 215 ? -11.232 9.131 -29.949 1.00 81.25 215 ARG A C 1
ATOM 1672 O O . ARG A 1 215 ? -12.343 9.645 -30.045 1.00 81.25 215 ARG A O 1
ATOM 1679 N N . ALA A 1 216 ? -10.951 7.930 -30.454 1.00 79.31 216 ALA A N 1
ATOM 1680 C CA . ALA A 1 216 ? -11.945 7.092 -31.121 1.00 79.31 216 ALA A CA 1
ATOM 1681 C C . ALA A 1 216 ? -13.055 6.626 -30.161 1.00 79.31 216 ALA A C 1
ATOM 1683 O O . ALA A 1 216 ? -14.225 6.656 -30.536 1.00 79.31 216 ALA A O 1
ATOM 1684 N N . ARG A 1 217 ? -12.717 6.264 -28.914 1.00 72.38 217 ARG A N 1
ATOM 1685 C CA . ARG A 1 217 ? -13.703 5.872 -27.885 1.00 72.38 217 ARG A CA 1
ATOM 1686 C C . ARG A 1 217 ? -14.586 7.036 -27.431 1.00 72.38 217 ARG A C 1
ATOM 1688 O O . ARG A 1 217 ? -15.768 6.833 -27.177 1.00 72.38 217 ARG A O 1
ATOM 1695 N N . SER A 1 218 ? -14.045 8.252 -27.376 1.00 68.19 218 SER A N 1
ATOM 1696 C CA . SER A 1 218 ? -14.794 9.464 -27.004 1.00 68.19 218 SER A CA 1
ATOM 1697 C C . SER A 1 218 ? -15.821 9.913 -28.053 1.00 68.19 218 SER A C 1
ATOM 1699 O O . SER A 1 218 ? -16.622 10.803 -27.780 1.00 68.19 218 SER A O 1
ATOM 1701 N N . LEU A 1 219 ? -15.792 9.331 -29.258 1.00 73.69 219 LEU A N 1
ATOM 1702 C CA . LEU A 1 219 ? -16.704 9.647 -30.361 1.00 73.69 219 LEU A CA 1
ATOM 1703 C C . LEU A 1 219 ? -17.883 8.659 -30.483 1.00 73.69 219 LEU A C 1
ATOM 1705 O O . LEU A 1 219 ? -18.709 8.824 -31.382 1.00 73.69 219 LEU A O 1
ATOM 1709 N N . GLU A 1 220 ? -18.006 7.658 -29.599 1.00 58.69 220 GLU A N 1
ATOM 1710 C CA . GLU A 1 220 ? -19.186 6.783 -29.577 1.00 58.69 220 GLU A CA 1
ATOM 1711 C C . GLU A 1 220 ? -20.413 7.498 -28.961 1.00 58.69 220 GLU A C 1
ATOM 1713 O O . GLU A 1 220 ? -20.318 8.071 -27.874 1.00 58.69 220 GLU A O 1
ATOM 1718 N N . PRO A 1 221 ? -21.586 7.494 -29.628 1.00 54.25 221 PRO A N 1
ATOM 1719 C CA . PRO A 1 221 ? -22.731 8.304 -29.221 1.00 54.25 221 PRO A CA 1
ATOM 1720 C C . PRO A 1 221 ? -23.401 7.803 -27.930 1.00 54.25 221 PRO A C 1
ATOM 1722 O O . PRO A 1 221 ? -23.911 6.687 -27.854 1.00 54.25 221 PRO A O 1
ATOM 1725 N N . GLU A 1 222 ? -23.519 8.711 -26.959 1.00 45.78 222 GLU A N 1
ATOM 1726 C CA . GLU A 1 222 ? -24.072 8.572 -25.596 1.00 45.78 222 GLU A CA 1
ATOM 1727 C C . GLU A 1 222 ? -25.549 8.101 -25.509 1.00 45.78 222 GLU A C 1
ATOM 1729 O O . GLU A 1 222 ? -26.099 7.886 -24.430 1.00 45.78 222 GLU A O 1
ATOM 1734 N N . SER A 1 223 ? -26.208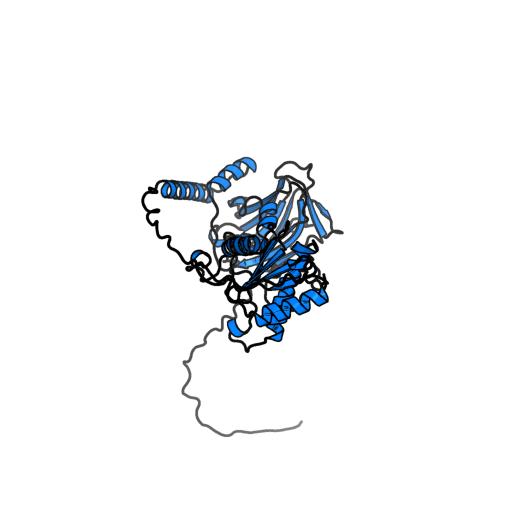 7.890 -26.651 1.00 47.94 223 SER A N 1
ATOM 1735 C CA . SER A 1 223 ? -27.644 7.590 -26.784 1.00 47.94 223 SER A CA 1
ATOM 1736 C C . SER A 1 223 ? -28.103 6.197 -26.311 1.00 47.94 223 SER A C 1
ATOM 1738 O O . SER A 1 223 ? -29.284 5.882 -26.425 1.00 47.94 223 SER A O 1
ATOM 1740 N N . ALA A 1 224 ? -27.212 5.362 -25.765 1.00 45.66 224 ALA A N 1
ATOM 1741 C CA . ALA A 1 224 ? -27.524 3.978 -25.385 1.00 45.66 224 ALA A CA 1
ATOM 1742 C C . ALA A 1 224 ? -27.620 3.714 -23.866 1.00 45.66 224 ALA A C 1
ATOM 1744 O O . ALA A 1 224 ? -27.798 2.561 -23.477 1.00 45.66 224 ALA A O 1
ATOM 1745 N N . ARG A 1 225 ? -27.482 4.727 -22.990 1.00 41.22 225 ARG A N 1
ATOM 1746 C CA . ARG A 1 225 ? -27.258 4.484 -21.546 1.00 41.22 225 ARG A CA 1
ATOM 1747 C C . ARG A 1 225 ? -28.337 4.909 -20.547 1.00 41.22 225 ARG A C 1
ATOM 1749 O O . ARG A 1 225 ? -28.158 4.588 -19.382 1.00 41.22 225 ARG A O 1
ATOM 1756 N N . ASN A 1 226 ? -29.459 5.522 -20.930 1.00 38.00 226 ASN A N 1
ATOM 1757 C CA . ASN A 1 226 ? -30.489 5.898 -19.945 1.00 38.00 226 ASN A CA 1
ATOM 1758 C C . ASN A 1 226 ? -31.927 5.699 -20.448 1.00 38.00 226 ASN A C 1
ATOM 1760 O O . ASN A 1 226 ? -32.486 6.560 -21.123 1.00 38.00 226 ASN A O 1
ATOM 1764 N N . SER A 1 227 ? -32.558 4.594 -20.041 1.00 36.00 227 SER A N 1
ATOM 1765 C CA . SER A 1 227 ? -34.020 4.489 -19.954 1.00 36.00 227 SER A CA 1
ATOM 1766 C C . SER A 1 227 ? -34.414 3.493 -18.860 1.00 36.00 227 SER A C 1
ATOM 1768 O O . SER A 1 227 ? -34.242 2.286 -19.035 1.00 36.00 227 SER A O 1
ATOM 1770 N N . GLY A 1 228 ? -34.953 3.986 -17.746 1.00 33.41 228 GLY A N 1
ATOM 1771 C CA . GLY A 1 228 ? -35.521 3.140 -16.696 1.00 33.41 228 GLY A CA 1
ATOM 1772 C C . GLY A 1 228 ? -35.870 3.925 -15.440 1.00 33.41 228 GLY A C 1
ATOM 1773 O O . GLY A 1 228 ? -35.081 3.953 -14.504 1.00 33.41 228 GLY A O 1
ATOM 1774 N N . ASP A 1 229 ? -37.043 4.556 -15.447 1.00 36.41 229 ASP A N 1
ATOM 1775 C CA . ASP A 1 229 ? -37.653 5.232 -14.300 1.00 36.41 229 ASP A CA 1
ATOM 1776 C C . ASP A 1 229 ? -38.924 4.482 -13.844 1.00 36.41 229 ASP A C 1
ATOM 1778 O O . ASP A 1 229 ? -39.565 3.785 -14.636 1.00 36.41 229 ASP A O 1
ATOM 1782 N N . THR A 1 230 ? -39.306 4.744 -12.591 1.00 38.91 230 THR A N 1
ATOM 1783 C CA . THR A 1 230 ? -40.579 4.503 -11.879 1.00 38.91 230 THR A CA 1
ATOM 1784 C C . THR A 1 230 ? -40.800 3.168 -11.143 1.00 38.91 230 THR A C 1
ATOM 1786 O O . THR A 1 230 ? -40.955 2.111 -11.747 1.00 38.91 230 THR A O 1
ATOM 1789 N N . ALA A 1 231 ? -40.931 3.241 -9.807 1.00 33.16 231 ALA A N 1
ATOM 1790 C CA . ALA A 1 231 ? -42.233 3.124 -9.128 1.00 33.16 231 ALA A CA 1
ATOM 1791 C C . ALA A 1 231 ? -42.128 3.364 -7.604 1.00 33.16 231 ALA A C 1
ATOM 1793 O O . ALA A 1 231 ? -41.372 2.716 -6.885 1.00 33.16 231 ALA A O 1
ATOM 1794 N N . GLU A 1 232 ? -42.957 4.292 -7.140 1.00 37.22 232 GLU A N 1
ATOM 1795 C CA . GLU A 1 232 ? -43.244 4.697 -5.765 1.00 37.22 232 GLU A CA 1
ATOM 1796 C C . GLU A 1 232 ? -44.575 4.045 -5.340 1.00 37.22 232 GLU A C 1
ATOM 1798 O O . GLU A 1 232 ? -45.549 4.193 -6.078 1.00 37.22 232 GLU A O 1
ATOM 1803 N N . THR A 1 233 ? -44.669 3.342 -4.195 1.00 30.98 233 THR A N 1
ATOM 1804 C CA . THR A 1 233 ? -45.931 3.246 -3.412 1.00 30.98 233 THR A CA 1
ATOM 1805 C C . THR A 1 233 ? -45.757 2.718 -1.972 1.00 30.98 233 THR A C 1
ATOM 1807 O O . THR A 1 233 ? -45.194 1.651 -1.747 1.00 30.98 233 THR A O 1
ATOM 1810 N N . ASP A 1 234 ? -46.305 3.502 -1.037 1.00 34.16 234 ASP A N 1
ATOM 1811 C CA . ASP A 1 234 ? -46.938 3.232 0.271 1.00 34.16 234 ASP A CA 1
ATOM 1812 C C . ASP A 1 234 ? -46.620 1.994 1.134 1.00 34.16 234 ASP A C 1
ATOM 1814 O O . ASP A 1 234 ? -46.963 0.860 0.806 1.00 34.16 234 ASP A O 1
ATOM 1818 N N . ALA A 1 235 ? -46.252 2.280 2.393 1.00 32.66 235 ALA A N 1
ATOM 1819 C CA . ALA A 1 235 ? -46.790 1.584 3.568 1.00 32.66 235 ALA A CA 1
ATOM 1820 C C . ALA A 1 235 ? -46.755 2.487 4.823 1.00 32.66 235 ALA A C 1
ATOM 1822 O O . ALA A 1 235 ? -45.774 2.539 5.561 1.00 32.66 235 ALA A O 1
ATOM 1823 N N . ARG A 1 236 ? -47.864 3.192 5.085 1.00 33.19 236 ARG A N 1
ATOM 1824 C CA . ARG A 1 236 ? -48.226 3.720 6.412 1.00 33.19 236 ARG A CA 1
ATOM 1825 C C . ARG A 1 236 ? -49.195 2.742 7.071 1.00 33.19 236 ARG A C 1
ATOM 1827 O O . ARG A 1 236 ? -50.259 2.526 6.502 1.00 33.19 236 ARG A O 1
ATOM 1834 N N . LEU A 1 237 ? -48.853 2.222 8.256 1.00 34.59 237 LEU A N 1
ATOM 1835 C CA . LEU A 1 237 ? -49.727 1.958 9.423 1.00 34.59 237 LEU A CA 1
ATOM 1836 C C . LEU A 1 237 ? -49.033 1.009 10.421 1.00 34.59 237 LEU A C 1
ATOM 1838 O O . LEU A 1 237 ? -48.353 0.085 9.989 1.00 34.59 237 LEU A O 1
ATOM 1842 N N . LEU A 1 238 ? -49.326 1.210 11.720 1.00 29.25 238 LEU A N 1
ATOM 1843 C CA . LEU A 1 238 ? -48.893 0.476 12.935 1.00 29.25 238 LEU A CA 1
ATOM 1844 C C . LEU A 1 238 ? -47.614 1.074 13.575 1.00 29.25 238 LEU A C 1
ATOM 1846 O O . LEU A 1 238 ? -46.561 1.047 12.959 1.00 29.25 238 LEU A O 1
ATOM 1850 N N . TYR A 1 239 ? -47.583 1.662 14.778 1.00 33.81 239 TYR A N 1
ATOM 1851 C CA . TYR A 1 239 ? -48.330 1.428 16.018 1.00 33.81 239 TYR A CA 1
ATOM 1852 C C . TYR A 1 239 ? -48.388 2.706 16.886 1.00 33.81 239 TYR A C 1
ATOM 1854 O O . TYR A 1 239 ? -47.362 3.346 17.100 1.00 33.81 239 TYR A O 1
ATOM 1862 N N . ASP A 1 240 ? -49.562 3.010 17.448 1.00 32.41 240 ASP A N 1
ATOM 1863 C CA . ASP A 1 240 ? -49.739 3.903 18.603 1.00 32.41 240 ASP A CA 1
ATOM 1864 C C . ASP A 1 240 ? -49.579 3.079 19.892 1.00 32.41 240 ASP A C 1
ATOM 1866 O O . ASP A 1 240 ? -50.435 2.253 20.222 1.00 32.41 240 ASP A O 1
ATOM 1870 N N . LEU A 1 241 ? -48.497 3.306 20.638 1.00 33.56 241 LEU A N 1
ATOM 1871 C CA . LEU A 1 241 ? -48.382 2.921 22.047 1.00 33.56 241 LEU A CA 1
ATOM 1872 C C . LEU A 1 241 ? -47.801 4.102 22.841 1.00 33.56 241 LEU A C 1
ATOM 1874 O O . LEU A 1 241 ? -46.883 4.768 22.358 1.00 33.56 241 LEU A O 1
ATOM 1878 N N . PRO A 1 242 ? -48.306 4.378 24.056 1.00 34.78 242 PRO A N 1
ATOM 1879 C CA . PRO A 1 242 ? -47.845 5.500 24.862 1.00 34.78 242 PRO A CA 1
ATOM 1880 C C . PRO A 1 242 ? -46.409 5.257 25.343 1.00 34.78 242 PRO A C 1
ATOM 1882 O O . PRO A 1 242 ? -46.152 4.386 26.175 1.00 34.78 242 PRO A O 1
ATOM 1885 N N . PHE A 1 243 ? -45.472 6.042 24.810 1.00 36.75 243 PHE A N 1
ATOM 1886 C CA . PHE A 1 243 ? -44.070 6.043 25.212 1.00 36.75 243 PHE A CA 1
ATOM 1887 C C . PHE A 1 243 ? -43.947 6.649 26.614 1.00 36.75 243 PHE A C 1
ATOM 1889 O O . PHE A 1 243 ? -44.138 7.849 26.821 1.00 36.75 243 PHE A O 1
ATOM 1896 N N . VAL A 1 244 ? -43.629 5.811 27.597 1.00 34.41 244 VAL A N 1
ATOM 1897 C CA . VAL A 1 244 ? -43.132 6.273 28.893 1.00 34.41 244 VAL A CA 1
ATOM 1898 C C . VAL A 1 244 ? -41.725 6.820 28.648 1.00 34.41 244 VAL A C 1
ATOM 1900 O O . VAL A 1 244 ? -40.790 6.056 28.424 1.00 34.41 244 VAL A O 1
ATOM 1903 N N . MET A 1 245 ? -41.592 8.149 28.644 1.00 32.59 245 MET A N 1
ATOM 1904 C CA . MET A 1 245 ? -40.314 8.868 28.596 1.00 32.59 245 MET A CA 1
ATOM 1905 C C . MET A 1 245 ? -39.533 8.603 29.892 1.00 32.59 245 MET A C 1
ATOM 1907 O O . MET A 1 245 ? -39.586 9.377 30.846 1.00 32.59 245 MET A O 1
ATOM 1911 N N . LEU A 1 246 ? -38.831 7.472 29.950 1.00 37.88 246 LEU A N 1
ATOM 1912 C CA . LEU A 1 246 ? -37.689 7.321 30.842 1.00 37.88 246 LEU A CA 1
ATOM 1913 C C . LEU A 1 246 ? -36.593 8.229 30.287 1.00 37.88 246 LEU A C 1
ATOM 1915 O O . LEU A 1 246 ? -36.182 8.059 29.141 1.00 37.88 246 LEU A O 1
ATOM 1919 N N . ASN A 1 247 ? -36.156 9.205 31.081 1.00 37.38 247 ASN A N 1
ATOM 1920 C CA . ASN A 1 247 ? -34.983 10.023 30.789 1.00 37.38 247 ASN A CA 1
ATOM 1921 C C . ASN A 1 247 ? -33.761 9.097 30.688 1.00 37.38 247 ASN A C 1
ATOM 1923 O O . ASN A 1 247 ? -33.114 8.815 31.694 1.00 37.38 247 ASN A O 1
ATOM 1927 N N . ALA A 1 248 ? -33.495 8.565 29.496 1.00 44.28 248 ALA A N 1
ATOM 1928 C CA . ALA A 1 248 ? -32.265 7.853 29.212 1.00 44.28 248 ALA A CA 1
ATOM 1929 C C . ALA A 1 248 ? -31.130 8.875 29.281 1.00 44.28 248 ALA A C 1
ATOM 1931 O O . ALA A 1 248 ? -31.190 9.917 28.624 1.00 44.28 248 ALA A O 1
ATOM 1932 N N . GLU A 1 249 ? -30.127 8.602 30.113 1.00 48.78 249 GLU A N 1
ATOM 1933 C CA . GLU A 1 249 ? -28.897 9.385 30.097 1.00 48.78 249 GLU A CA 1
ATOM 1934 C C . GLU A 1 249 ? -28.343 9.426 28.663 1.00 48.78 249 GLU A C 1
ATOM 1936 O O . GLU A 1 249 ? -28.459 8.430 27.935 1.00 48.78 249 GLU A O 1
ATOM 1941 N N . PRO A 1 250 ? -27.794 10.572 28.220 1.00 61.56 250 PRO A N 1
ATOM 1942 C CA . PRO A 1 250 ? -27.273 10.704 26.869 1.00 61.56 250 PRO A CA 1
ATOM 1943 C C . PRO A 1 250 ? -26.219 9.622 26.638 1.00 61.56 250 PRO A C 1
ATOM 1945 O O . PRO A 1 250 ? -25.224 9.544 27.359 1.00 61.56 250 PRO A O 1
ATOM 1948 N N . LYS A 1 251 ? -26.465 8.760 25.646 1.00 57.78 251 LYS A N 1
ATOM 1949 C CA . LYS A 1 251 ? -25.533 7.693 25.282 1.00 57.78 251 LYS A CA 1
ATOM 1950 C C . LYS A 1 251 ? -24.194 8.347 24.908 1.00 57.78 251 LYS A C 1
ATOM 1952 O O . LYS A 1 251 ? -24.218 9.305 24.131 1.00 57.78 251 LYS A O 1
ATOM 1957 N N . PRO A 1 252 ? -23.053 7.873 25.444 1.00 75.06 252 PRO A N 1
ATOM 1958 C CA . PRO A 1 252 ? -21.756 8.442 25.103 1.00 75.06 252 PRO A CA 1
ATOM 1959 C C . PRO A 1 252 ? -21.542 8.420 23.581 1.00 75.06 252 PRO A C 1
ATOM 1961 O O . PRO A 1 252 ? -22.052 7.506 22.913 1.00 75.06 252 PRO A O 1
ATOM 1964 N N . PRO A 1 253 ? -20.820 9.413 23.025 1.00 84.62 253 PRO A N 1
ATOM 1965 C CA . PRO A 1 253 ? -20.518 9.453 21.601 1.00 84.62 253 PRO A CA 1
ATOM 1966 C C . PRO A 1 253 ? -19.798 8.172 21.177 1.00 84.62 253 PRO A C 1
ATOM 1968 O O . PRO A 1 253 ? -19.126 7.536 21.985 1.00 84.62 253 PRO A O 1
ATOM 1971 N N . ILE A 1 254 ? -20.036 7.732 19.945 1.00 86.56 254 ILE A N 1
ATOM 1972 C CA . ILE A 1 254 ? -19.396 6.531 19.404 1.00 86.56 254 ILE A CA 1
ATOM 1973 C C . ILE A 1 254 ? -18.100 6.999 18.752 1.00 86.56 254 ILE A C 1
ATOM 1975 O O . ILE A 1 254 ? -18.149 7.896 17.919 1.00 86.56 254 ILE A O 1
ATOM 1979 N N . ASP A 1 255 ? -16.969 6.392 19.101 1.00 92.19 255 ASP A N 1
ATOM 1980 C CA . ASP A 1 255 ? -15.681 6.733 18.488 1.00 92.19 255 ASP A CA 1
ATOM 1981 C C . ASP A 1 255 ? -15.484 5.956 17.184 1.00 92.19 255 ASP A C 1
ATOM 1983 O O . ASP A 1 255 ? -15.037 6.502 16.172 1.00 92.19 255 ASP A O 1
ATOM 1987 N N . VAL A 1 256 ? -15.849 4.666 17.206 1.00 94.94 256 VAL A N 1
ATOM 1988 C CA . VAL A 1 256 ? -15.665 3.747 16.080 1.00 94.94 256 VAL A CA 1
ATOM 1989 C C . VAL A 1 256 ? -16.923 2.926 15.815 1.00 94.94 256 VAL A C 1
ATOM 1991 O O . VAL A 1 256 ? -17.542 2.387 16.734 1.00 94.94 256 VAL A O 1
ATOM 1994 N N . TYR A 1 257 ? -17.286 2.785 14.542 1.00 94.25 257 TYR A N 1
ATOM 1995 C CA . TYR A 1 257 ? -18.434 1.996 14.105 1.00 94.25 257 TYR A CA 1
ATOM 1996 C C . TYR A 1 257 ? -18.012 0.837 13.202 1.00 94.25 257 TYR A C 1
ATOM 1998 O O . TYR A 1 257 ? -17.440 1.047 12.135 1.00 94.25 257 TYR A O 1
ATOM 2006 N N . PHE A 1 258 ? -18.304 -0.400 13.598 1.00 96.12 258 PHE A N 1
ATOM 2007 C CA . PHE A 1 258 ? -18.084 -1.574 12.754 1.00 96.12 258 PHE A CA 1
ATOM 2008 C C . PHE A 1 258 ? -19.315 -1.850 11.901 1.00 96.12 258 PHE A C 1
ATOM 2010 O O . PHE A 1 258 ? -20.421 -1.952 12.427 1.00 96.12 258 PHE A O 1
ATOM 2017 N N . ILE A 1 259 ? -19.117 -2.004 10.591 1.00 95.38 259 ILE A N 1
ATOM 2018 C CA . ILE A 1 259 ? -20.184 -2.200 9.606 1.00 95.38 259 ILE A CA 1
ATOM 2019 C C . ILE A 1 259 ? -19.985 -3.538 8.889 1.00 95.38 259 ILE A C 1
ATOM 2021 O O . ILE A 1 259 ? -19.195 -3.620 7.946 1.00 95.38 259 ILE A O 1
ATOM 2025 N N . PRO A 1 260 ? -20.682 -4.610 9.297 1.00 95.25 260 PRO A N 1
ATOM 2026 C CA . PRO A 1 260 ? -20.613 -5.887 8.593 1.00 95.25 260 PRO A CA 1
ATOM 2027 C C . PRO A 1 260 ? -21.291 -5.811 7.212 1.00 95.25 260 PRO A C 1
ATOM 2029 O O . PRO A 1 260 ? -22.368 -5.226 7.083 1.00 95.25 260 PRO A O 1
ATOM 2032 N N . ILE A 1 261 ? -20.719 -6.451 6.187 1.00 94.75 261 ILE A N 1
ATOM 2033 C CA . ILE A 1 261 ? -21.357 -6.631 4.863 1.00 94.75 261 ILE A CA 1
ATOM 2034 C C . ILE A 1 261 ? -21.789 -8.074 4.628 1.00 94.75 261 ILE A C 1
ATOM 2036 O O . ILE A 1 261 ? -22.958 -8.321 4.353 1.00 94.75 261 ILE A O 1
ATOM 2040 N N . ASP A 1 262 ? -20.861 -9.016 4.730 1.00 91.56 262 ASP A N 1
ATOM 2041 C CA . ASP A 1 262 ? -21.046 -10.473 4.647 1.00 91.56 262 ASP A CA 1
ATOM 2042 C C . ASP A 1 262 ? -20.213 -11.161 5.742 1.00 91.56 262 ASP A C 1
ATOM 2044 O O . ASP A 1 262 ? -19.699 -12.266 5.598 1.00 91.56 262 ASP A O 1
ATOM 2048 N N . PHE A 1 263 ? -20.055 -10.452 6.856 1.00 93.38 263 PHE A N 1
ATOM 2049 C CA . PHE A 1 263 ? -19.173 -10.804 7.951 1.00 93.38 263 PHE A CA 1
ATOM 2050 C C . PHE A 1 263 ? -19.974 -11.256 9.174 1.00 93.38 263 PHE A C 1
ATOM 2052 O O . PHE A 1 263 ? -21.074 -10.757 9.416 1.00 93.38 263 PHE A O 1
ATOM 2059 N N . SER A 1 264 ? -19.421 -12.185 9.960 1.00 88.56 264 SER A N 1
ATOM 2060 C CA . SER A 1 264 ? -20.085 -12.734 11.148 1.00 88.56 264 SER A CA 1
ATOM 2061 C C . SER A 1 264 ? -20.386 -11.638 12.184 1.00 88.56 264 SER A C 1
ATOM 2063 O O . SER A 1 264 ? -19.448 -11.076 12.760 1.00 88.56 264 SER A O 1
ATOM 2065 N N . PRO A 1 265 ? -21.669 -11.351 12.492 1.00 81.06 265 PRO A N 1
ATOM 2066 C CA . PRO A 1 265 ? -22.014 -10.319 13.467 1.00 81.06 265 PRO A CA 1
ATOM 2067 C C . PRO A 1 265 ? -21.474 -10.626 14.866 1.00 81.06 265 PRO A C 1
ATOM 2069 O O . PRO A 1 265 ? -21.027 -9.721 15.562 1.00 81.06 265 PRO A O 1
ATOM 2072 N N . SER A 1 266 ? -21.452 -11.901 15.273 1.00 84.06 266 SER A N 1
ATOM 2073 C CA . SER A 1 266 ? -20.926 -12.294 16.585 1.00 84.06 266 SER A CA 1
ATOM 2074 C C . SER A 1 266 ? -19.419 -12.070 16.693 1.00 84.06 266 SER A C 1
ATOM 2076 O O . SER A 1 266 ? -18.934 -11.682 17.752 1.00 84.06 266 SER A O 1
ATOM 2078 N N . LEU A 1 267 ? -18.679 -12.277 15.599 1.00 92.25 267 LEU A N 1
ATOM 2079 C CA . LEU A 1 267 ? -17.244 -12.007 15.557 1.00 92.25 267 LEU A CA 1
ATOM 2080 C C . LEU A 1 267 ? -16.959 -10.501 15.595 1.00 92.25 267 LEU A C 1
ATOM 2082 O O . LEU A 1 267 ? -16.050 -10.077 16.302 1.00 92.25 267 LEU A O 1
ATOM 2086 N N . ALA A 1 268 ? -17.764 -9.698 14.891 1.00 93.56 268 ALA A N 1
ATOM 2087 C CA . ALA A 1 268 ? -17.664 -8.241 14.932 1.00 93.56 268 ALA A CA 1
ATOM 2088 C C . ALA A 1 268 ? -17.951 -7.685 16.338 1.00 93.56 268 ALA A C 1
ATOM 2090 O O . ALA A 1 268 ? -17.216 -6.819 16.801 1.00 93.56 268 ALA A O 1
ATOM 2091 N N . VAL A 1 269 ? -18.971 -8.207 17.033 1.00 88.62 269 VAL A N 1
ATOM 2092 C CA . VAL A 1 269 ? -19.289 -7.827 18.424 1.00 88.62 269 VAL A CA 1
ATOM 2093 C C . VAL A 1 269 ? -18.156 -8.205 19.370 1.00 88.62 269 VAL A C 1
ATOM 2095 O O . VAL A 1 269 ? -17.692 -7.344 20.110 1.00 88.62 269 VAL A O 1
ATOM 2098 N N . LYS A 1 270 ? -17.650 -9.444 19.295 1.00 95.44 270 LYS A N 1
ATOM 2099 C CA . LYS A 1 270 ? -16.500 -9.879 20.101 1.00 95.44 270 LYS A CA 1
ATOM 2100 C C . LYS A 1 270 ? -15.297 -8.949 19.905 1.00 95.44 270 LYS A C 1
ATOM 2102 O O . LYS A 1 270 ? -14.698 -8.506 20.880 1.00 95.44 270 LYS A O 1
ATOM 2107 N N . LEU A 1 271 ? -14.966 -8.641 18.650 1.00 97.94 271 LEU A N 1
ATOM 2108 C CA . LEU A 1 271 ? -13.846 -7.764 18.321 1.00 97.94 271 LEU A CA 1
ATOM 2109 C C . LEU A 1 271 ? -14.061 -6.335 18.841 1.00 97.94 271 LEU A C 1
ATOM 2111 O O . LEU A 1 271 ? -13.127 -5.732 19.362 1.00 97.94 271 LEU A O 1
ATOM 2115 N N . ALA A 1 272 ? -15.278 -5.799 18.715 1.00 95.44 272 ALA A N 1
ATOM 2116 C CA . ALA A 1 272 ? -15.621 -4.472 19.219 1.00 95.44 272 ALA A CA 1
ATOM 2117 C C . ALA A 1 272 ? -15.509 -4.395 20.746 1.00 95.44 272 ALA A C 1
ATOM 2119 O O . ALA A 1 272 ? -14.937 -3.437 21.253 1.00 95.44 272 ALA A O 1
ATOM 2120 N N . GLU A 1 273 ? -16.002 -5.401 21.475 1.00 95.06 273 GLU A N 1
ATOM 2121 C CA . GLU A 1 273 ? -15.886 -5.475 22.937 1.00 95.06 273 GLU A CA 1
ATOM 2122 C C . GLU A 1 273 ? -14.423 -5.549 23.385 1.00 95.06 273 GLU A C 1
ATOM 2124 O O . GLU A 1 273 ? -14.013 -4.826 24.292 1.00 95.06 273 GLU A O 1
ATOM 2129 N N . GLU A 1 274 ? -13.617 -6.396 22.741 1.00 97.81 274 GLU A N 1
ATOM 2130 C CA . GLU A 1 274 ? -12.197 -6.535 23.070 1.00 97.81 274 GLU A CA 1
ATOM 2131 C C . GLU A 1 274 ? -11.434 -5.229 22.821 1.00 97.81 274 GLU A C 1
ATOM 2133 O O . GLU A 1 274 ? -10.785 -4.716 23.731 1.00 97.81 274 GLU A O 1
ATOM 2138 N N . LEU A 1 275 ? -11.575 -4.643 21.628 1.00 97.38 275 LEU A N 1
ATOM 2139 C CA . LEU A 1 275 ? -10.888 -3.400 21.274 1.00 97.38 275 LEU A CA 1
ATOM 2140 C C . LEU A 1 275 ? -11.416 -2.188 22.049 1.00 97.38 275 LEU A C 1
ATOM 2142 O O . LEU A 1 275 ? -10.645 -1.280 22.341 1.00 97.38 275 LEU A O 1
ATOM 2146 N N . SER A 1 276 ? -12.697 -2.165 22.421 1.00 95.69 276 SER A N 1
ATOM 2147 C CA . SER A 1 276 ? -13.253 -1.114 23.278 1.00 95.69 276 SER A CA 1
ATOM 2148 C C . SER A 1 276 ? -12.574 -1.109 24.649 1.00 95.69 276 SER A C 1
ATOM 2150 O O . SER A 1 276 ? -12.145 -0.057 25.122 1.00 95.69 276 SER A O 1
ATOM 2152 N N . ASN A 1 277 ? -12.401 -2.292 25.248 1.00 96.44 277 ASN A N 1
ATOM 2153 C CA . ASN A 1 277 ? -11.716 -2.441 26.530 1.00 96.44 277 ASN A CA 1
ATOM 2154 C C . ASN A 1 277 ? -10.215 -2.139 26.429 1.00 96.44 277 ASN A C 1
ATOM 2156 O O . ASN A 1 277 ? -9.664 -1.483 27.308 1.00 96.44 277 ASN A O 1
ATOM 2160 N N . GLU A 1 278 ? -9.559 -2.623 25.375 1.00 96.62 278 GLU A N 1
ATOM 2161 C CA . GLU A 1 278 ? -8.114 -2.470 25.181 1.00 96.62 278 GLU A CA 1
ATOM 2162 C C . GLU A 1 278 ? -7.713 -1.024 24.872 1.00 96.62 278 GLU A C 1
ATOM 2164 O O . GLU A 1 278 ? -6.720 -0.531 25.400 1.00 96.62 278 GLU A O 1
ATOM 2169 N N . LEU A 1 279 ? -8.498 -0.335 24.041 1.00 95.50 279 LEU A N 1
ATOM 2170 C CA . LEU A 1 279 ? -8.165 0.997 23.531 1.00 95.50 279 LEU A CA 1
ATOM 2171 C C . LEU A 1 279 ? -8.859 2.133 24.290 1.00 95.50 279 LEU A C 1
ATOM 2173 O O . LEU A 1 279 ? -8.562 3.300 24.042 1.00 95.50 279 LEU A O 1
ATOM 2177 N N . GLY A 1 280 ? -9.801 1.815 25.184 1.00 94.19 280 GLY A N 1
ATOM 2178 C CA . GLY A 1 280 ? -10.612 2.813 25.884 1.00 94.19 280 GLY A CA 1
ATOM 2179 C C . GLY A 1 280 ? -11.546 3.603 24.960 1.00 94.19 280 GLY A C 1
ATOM 2180 O O . GLY A 1 280 ? -11.917 4.725 25.295 1.00 94.19 280 GLY A O 1
ATOM 2181 N N . LEU A 1 281 ? -11.904 3.036 23.803 1.00 94.94 281 LEU A N 1
ATOM 2182 C CA . LEU A 1 281 ? -12.799 3.638 22.810 1.00 94.94 281 LEU A CA 1
ATOM 2183 C C . LEU A 1 281 ? -14.214 3.075 22.948 1.00 94.94 281 LEU A C 1
ATOM 2185 O O . LEU A 1 281 ? -14.393 1.891 23.228 1.00 94.94 281 LEU A O 1
ATOM 2189 N N . HIS A 1 282 ? -15.235 3.873 22.662 1.00 93.00 282 HIS A N 1
ATOM 2190 C CA . HIS A 1 282 ? -16.596 3.381 22.488 1.00 93.00 282 HIS A CA 1
ATOM 2191 C C . HIS A 1 282 ? -16.779 2.863 21.057 1.00 93.00 282 HIS A C 1
ATOM 2193 O O . HIS A 1 282 ? -17.026 3.624 20.117 1.00 93.00 282 HIS A O 1
ATOM 2199 N N . ILE A 1 283 ? -16.656 1.543 20.903 1.00 94.94 283 ILE A N 1
ATOM 2200 C CA . ILE A 1 283 ? -16.815 0.855 19.620 1.00 94.94 283 ILE A CA 1
ATOM 2201 C C . ILE A 1 283 ? -18.198 0.212 19.563 1.00 94.94 283 ILE A C 1
ATOM 2203 O O . ILE A 1 283 ? -18.549 -0.608 20.410 1.00 94.94 283 ILE A O 1
ATOM 2207 N N . ALA A 1 284 ? -18.987 0.566 18.552 1.00 89.06 284 ALA A N 1
ATOM 2208 C CA . ALA A 1 284 ? -20.308 -0.011 18.328 1.00 89.06 284 ALA A CA 1
ATOM 2209 C C . ALA A 1 284 ? -20.356 -0.795 17.013 1.00 89.06 284 ALA A C 1
ATOM 2211 O O . ALA A 1 284 ? -19.645 -0.486 16.061 1.00 89.06 284 ALA A O 1
ATOM 2212 N N . VAL A 1 285 ? -21.222 -1.807 16.949 1.00 90.06 285 VAL A N 1
ATOM 2213 C CA . VAL A 1 285 ? -21.437 -2.621 15.745 1.00 90.06 285 VAL A CA 1
ATOM 2214 C C . VAL A 1 285 ? -22.804 -2.307 15.148 1.00 90.06 285 VAL A C 1
ATOM 2216 O O . VAL A 1 285 ? -23.802 -2.207 15.865 1.00 90.06 285 VAL A O 1
ATOM 2219 N N . SER A 1 286 ? -22.845 -2.145 13.830 1.00 85.25 286 SER A N 1
ATOM 2220 C CA . SER A 1 286 ? -24.055 -1.868 13.070 1.00 85.25 286 SER A CA 1
ATOM 2221 C C . SER A 1 286 ? -24.843 -3.125 12.734 1.00 85.25 286 SER A C 1
ATOM 2223 O O . SER A 1 286 ? -24.357 -4.254 12.811 1.00 85.25 286 SER A O 1
ATOM 2225 N N . VAL A 1 287 ? -26.064 -2.914 12.245 1.00 79.94 287 VAL A N 1
ATOM 2226 C CA . VAL A 1 287 ? -26.727 -3.930 11.424 1.00 79.94 287 VAL A CA 1
ATOM 2227 C C . VAL A 1 287 ? -25.971 -4.105 10.111 1.00 79.94 287 VAL A C 1
ATOM 2229 O O . VAL A 1 287 ? -25.376 -3.157 9.596 1.00 79.94 287 VAL A O 1
ATOM 2232 N N . GLN A 1 288 ? -26.002 -5.312 9.563 1.00 85.88 288 GLN A N 1
ATOM 2233 C CA . GLN A 1 288 ? -25.334 -5.631 8.309 1.00 85.88 288 GLN A CA 1
ATOM 2234 C C . GLN A 1 288 ? -25.856 -4.742 7.166 1.00 85.88 288 GLN A C 1
ATOM 2236 O O . GLN A 1 288 ? -27.065 -4.643 6.962 1.00 85.88 288 GLN A O 1
ATOM 2241 N N . MET A 1 289 ? -24.953 -4.089 6.427 1.00 88.44 289 MET A N 1
ATOM 2242 C CA . MET A 1 289 ? -25.311 -3.141 5.358 1.00 88.44 289 MET A CA 1
ATOM 2243 C C . MET A 1 289 ? -25.848 -3.838 4.096 1.00 88.44 289 MET A C 1
ATOM 2245 O O . MET A 1 289 ? -26.601 -3.237 3.331 1.00 88.44 289 MET A O 1
ATOM 2249 N N . GLY A 1 290 ? -25.479 -5.103 3.882 1.00 87.56 290 GLY A N 1
ATOM 2250 C CA . GLY A 1 290 ? -25.722 -5.811 2.626 1.00 87.56 290 GLY A CA 1
ATOM 2251 C C . GLY A 1 290 ? -24.747 -5.395 1.519 1.00 87.56 290 GLY A C 1
ATOM 2252 O O . GLY A 1 290 ? -23.833 -4.600 1.735 1.00 87.56 290 GLY A O 1
ATOM 2253 N N . THR A 1 291 ? -24.929 -5.969 0.329 1.00 92.00 291 THR A N 1
ATOM 2254 C CA . THR A 1 291 ? -24.120 -5.672 -0.864 1.00 92.00 291 THR A CA 1
ATOM 2255 C C . THR A 1 291 ? -25.001 -5.142 -1.985 1.00 92.00 291 THR A C 1
ATOM 2257 O O . THR A 1 291 ? -26.190 -5.456 -2.050 1.00 92.00 291 THR A O 1
ATOM 2260 N N . SER A 1 292 ? -24.406 -4.365 -2.886 1.00 90.56 292 SER A N 1
ATOM 2261 C CA . SER A 1 292 ? -25.024 -3.963 -4.147 1.00 90.56 292 SER A CA 1
ATOM 2262 C C . SER A 1 292 ? -24.215 -4.536 -5.321 1.00 90.56 292 SER A C 1
ATOM 2264 O O . SER A 1 292 ? -22.992 -4.657 -5.197 1.00 90.56 292 SER A O 1
ATOM 2266 N N . PRO A 1 293 ? -24.845 -4.928 -6.450 1.00 91.31 293 PRO A N 1
ATOM 2267 C CA . PRO A 1 293 ? -24.143 -5.542 -7.581 1.00 91.31 293 PRO A CA 1
ATOM 2268 C C . PRO A 1 293 ? -23.006 -4.691 -8.151 1.00 91.31 293 PRO A C 1
ATOM 2270 O O . PRO A 1 293 ? -22.028 -5.232 -8.655 1.00 91.31 293 PRO A O 1
ATOM 2273 N N . ASP A 1 294 ? -23.114 -3.368 -8.058 1.00 94.31 294 ASP A N 1
ATOM 2274 C CA . ASP A 1 294 ? -22.086 -2.437 -8.512 1.00 94.31 294 ASP A CA 1
ATOM 2275 C C . ASP A 1 294 ? -20.808 -2.503 -7.668 1.00 94.31 294 ASP A C 1
ATOM 2277 O O . ASP A 1 294 ? -19.732 -2.265 -8.217 1.00 94.31 294 ASP A O 1
ATOM 2281 N N . MET A 1 295 ? -20.895 -2.874 -6.384 1.00 95.94 295 MET A N 1
ATOM 2282 C CA . MET A 1 295 ? -19.733 -3.078 -5.511 1.00 95.94 295 MET A CA 1
ATOM 2283 C C . MET A 1 295 ? -18.855 -4.244 -5.964 1.00 95.94 295 MET A C 1
ATOM 2285 O O . MET A 1 295 ? -17.686 -4.295 -5.595 1.00 95.94 295 MET A O 1
ATOM 2289 N N . PHE A 1 296 ? -19.402 -5.196 -6.721 1.00 96.69 296 PHE A N 1
ATOM 2290 C CA . PHE A 1 296 ? -18.682 -6.388 -7.144 1.00 96.69 296 PHE A CA 1
ATOM 2291 C C . PHE A 1 296 ? -18.172 -6.240 -8.575 1.00 96.69 296 PHE A C 1
ATOM 2293 O O . PHE A 1 296 ? -18.931 -6.025 -9.519 1.00 96.69 296 PHE A O 1
ATOM 2300 N N . ASN A 1 297 ? -16.868 -6.407 -8.759 1.00 94.12 297 ASN A N 1
ATOM 2301 C CA . ASN A 1 297 ? -16.267 -6.500 -10.077 1.00 94.12 297 ASN A CA 1
ATOM 2302 C C . ASN A 1 297 ? -16.324 -7.958 -10.555 1.00 94.12 297 ASN A C 1
ATOM 2304 O O . ASN A 1 297 ? -15.576 -8.810 -10.071 1.00 94.12 297 ASN A O 1
ATOM 2308 N N . SER A 1 298 ? -17.187 -8.244 -11.533 1.00 93.50 298 SER A N 1
ATOM 2309 C CA . SER A 1 298 ? -17.378 -9.598 -12.070 1.00 93.50 298 SER A CA 1
ATOM 2310 C C . SER A 1 298 ? -16.167 -10.151 -12.821 1.00 93.50 298 SER A C 1
ATOM 2312 O O . SER A 1 298 ? -15.983 -11.366 -12.852 1.00 93.50 298 SER A O 1
ATOM 2314 N N . GLU A 1 299 ? -15.345 -9.287 -13.420 1.00 90.94 299 GLU A N 1
ATOM 2315 C CA . GLU A 1 299 ? -14.138 -9.696 -14.147 1.00 90.94 299 GLU A CA 1
ATOM 2316 C C . GLU A 1 299 ? -13.054 -10.165 -13.172 1.00 90.94 299 GLU A C 1
ATOM 2318 O O . GLU A 1 299 ? -12.480 -11.240 -13.345 1.00 90.94 299 GLU A O 1
ATOM 2323 N N . ARG A 1 300 ? -12.824 -9.393 -12.102 1.00 90.12 300 ARG A N 1
ATOM 2324 C CA . ARG A 1 300 ? -11.842 -9.721 -11.055 1.00 90.12 300 ARG A CA 1
ATOM 2325 C C . ARG A 1 300 ? -12.367 -10.711 -10.018 1.00 90.12 300 ARG A C 1
ATOM 2327 O O . ARG A 1 300 ? -11.573 -11.328 -9.318 1.00 90.12 300 ARG A O 1
ATOM 2334 N N . LYS A 1 301 ? -13.690 -10.874 -9.929 1.00 95.81 301 LYS A N 1
ATOM 2335 C CA . LYS A 1 301 ? -14.392 -11.604 -8.861 1.00 95.81 301 LYS A CA 1
ATOM 2336 C C . LYS A 1 301 ? -14.044 -11.075 -7.465 1.00 95.81 301 LYS A C 1
ATOM 2338 O O . LYS A 1 301 ? -13.826 -11.847 -6.536 1.00 95.81 301 LYS A O 1
ATOM 2343 N N . GLN A 1 302 ? -13.968 -9.754 -7.343 1.00 96.50 302 GLN A N 1
ATOM 2344 C CA . GLN A 1 302 ? -13.558 -9.044 -6.130 1.00 96.50 302 GLN A CA 1
ATOM 2345 C C . GLN A 1 302 ? -14.485 -7.864 -5.870 1.00 96.50 302 GLN A C 1
ATOM 2347 O O . GLN A 1 302 ? -15.060 -7.303 -6.804 1.00 96.50 302 GLN A O 1
ATOM 2352 N N . TYR A 1 303 ? -14.595 -7.464 -4.610 1.00 97.38 303 TYR A N 1
ATOM 2353 C CA . TYR A 1 303 ? -15.284 -6.241 -4.231 1.00 97.38 303 TYR A CA 1
ATOM 2354 C C . TYR A 1 303 ? -14.389 -5.021 -4.429 1.00 97.38 303 TYR A C 1
ATOM 2356 O O . TYR A 1 303 ? -13.182 -5.063 -4.200 1.00 97.38 303 TYR A O 1
ATOM 2364 N N . ASP A 1 304 ? -15.010 -3.929 -4.850 1.00 96.50 304 ASP A N 1
ATOM 2365 C CA . ASP A 1 304 ? -14.399 -2.624 -5.042 1.00 96.50 304 ASP A CA 1
ATOM 2366 C C . ASP A 1 304 ? -14.516 -1.804 -3.751 1.00 96.50 304 ASP A C 1
ATOM 2368 O O . ASP A 1 304 ? -15.614 -1.431 -3.319 1.00 96.50 304 ASP A O 1
ATOM 2372 N N . ALA A 1 305 ? -13.371 -1.530 -3.129 1.00 96.12 305 ALA A N 1
ATOM 2373 C CA . ALA A 1 305 ? -13.300 -0.807 -1.870 1.00 96.12 305 ALA A CA 1
ATOM 2374 C C . ALA A 1 305 ? -13.903 0.603 -1.948 1.00 96.12 305 ALA A C 1
ATOM 2376 O O . ALA A 1 305 ? -14.559 1.021 -0.997 1.00 96.12 305 ALA A O 1
ATOM 2377 N N . GLU A 1 306 ? -13.737 1.328 -3.058 1.00 94.69 306 GLU A N 1
ATOM 2378 C CA . GLU A 1 306 ? -14.226 2.712 -3.182 1.00 94.69 306 GLU A CA 1
ATOM 2379 C C . GLU A 1 306 ? -15.755 2.766 -3.225 1.00 94.69 306 GLU A C 1
ATOM 2381 O O . GLU A 1 306 ? -16.399 3.627 -2.610 1.00 94.69 306 GLU A O 1
ATOM 2386 N N . LYS A 1 307 ? -16.362 1.785 -3.896 1.00 96.06 307 LYS A N 1
ATOM 2387 C CA . LYS A 1 307 ? -17.820 1.638 -3.926 1.00 96.06 307 LYS A CA 1
ATOM 2388 C C . LYS A 1 307 ? -18.365 1.232 -2.563 1.00 96.06 307 LYS A C 1
ATOM 2390 O O . LYS A 1 307 ? -19.358 1.799 -2.112 1.00 96.06 307 LYS A O 1
ATOM 2395 N N . ILE A 1 308 ? -17.677 0.326 -1.862 1.00 97.00 308 ILE A N 1
ATOM 2396 C CA . ILE A 1 308 ? -18.022 -0.023 -0.478 1.00 97.00 308 ILE A CA 1
ATOM 2397 C C . ILE A 1 308 ? -17.949 1.207 0.434 1.00 97.00 308 ILE A C 1
ATOM 2399 O O . ILE A 1 308 ? -18.888 1.452 1.190 1.00 97.00 308 ILE A O 1
ATOM 2403 N N . ILE A 1 309 ? -16.873 1.997 0.359 1.00 95.44 309 ILE A N 1
ATOM 2404 C CA . ILE A 1 309 ? -16.705 3.224 1.154 1.00 95.44 309 ILE A CA 1
ATOM 2405 C C . ILE A 1 309 ? -17.864 4.189 0.896 1.00 95.44 309 ILE A C 1
ATOM 2407 O O . ILE A 1 309 ? -18.435 4.745 1.837 1.00 95.44 309 ILE A O 1
ATOM 2411 N N . THR A 1 310 ? -18.240 4.365 -0.371 1.00 93.94 310 THR A N 1
ATOM 2412 C CA . THR A 1 310 ? -19.344 5.242 -0.778 1.00 93.94 310 THR A CA 1
ATOM 2413 C C . THR A 1 310 ? -20.671 4.824 -0.141 1.00 93.94 310 THR A C 1
ATOM 2415 O O . THR A 1 310 ? -21.390 5.670 0.393 1.00 93.94 310 THR A O 1
ATOM 2418 N N . GLU A 1 311 ? -20.987 3.531 -0.131 1.00 93.94 311 GLU A N 1
ATOM 2419 C CA . GLU A 1 311 ? -22.222 3.023 0.476 1.00 93.94 311 GLU A CA 1
ATOM 2420 C C . GLU A 1 311 ? -22.178 3.026 2.008 1.00 93.94 311 GLU A C 1
ATOM 2422 O O . GLU A 1 311 ? -23.145 3.441 2.654 1.00 93.94 311 GLU A O 1
ATOM 2427 N N . ALA A 1 312 ? -21.036 2.672 2.603 1.00 93.06 312 ALA A N 1
ATOM 2428 C CA . ALA A 1 312 ? -20.842 2.703 4.051 1.00 93.06 312 ALA A CA 1
ATOM 2429 C C . ALA A 1 312 ? -21.106 4.101 4.616 1.00 93.06 312 ALA A C 1
ATOM 2431 O O . ALA A 1 312 ? -21.819 4.257 5.607 1.00 93.06 312 ALA A O 1
ATOM 2432 N N . LYS A 1 313 ? -20.646 5.146 3.925 1.00 91.00 313 LYS A N 1
ATOM 2433 C CA . LYS A 1 313 ? -20.939 6.533 4.300 1.00 91.00 313 LYS A CA 1
ATOM 2434 C C . LYS A 1 313 ? -22.426 6.838 4.344 1.00 91.00 313 LYS A C 1
ATOM 2436 O O . LYS A 1 313 ? -22.863 7.516 5.271 1.00 91.00 313 LYS A O 1
ATOM 2441 N N . LYS A 1 314 ? -23.210 6.345 3.382 1.00 88.62 314 LYS A N 1
ATOM 2442 C CA . LYS A 1 314 ? -24.669 6.540 3.377 1.00 88.62 314 LYS A CA 1
ATOM 2443 C C . LYS A 1 314 ? -25.324 5.863 4.576 1.00 88.62 314 LYS A C 1
ATOM 2445 O O . LYS A 1 314 ? -26.336 6.352 5.072 1.00 88.62 314 LYS A O 1
ATOM 2450 N N . VAL A 1 315 ? -24.795 4.730 5.036 1.00 85.19 315 VAL A N 1
ATOM 2451 C CA . VAL A 1 315 ? -25.282 4.064 6.255 1.00 85.19 315 VAL A CA 1
ATOM 2452 C C . VAL A 1 315 ? -24.940 4.880 7.493 1.00 85.19 315 VAL A C 1
ATOM 2454 O O . VAL A 1 315 ? -25.823 5.140 8.304 1.00 85.19 315 VAL A O 1
ATOM 2457 N N . VAL A 1 316 ? -23.697 5.342 7.615 1.00 83.69 316 VAL A N 1
ATOM 2458 C CA . VAL A 1 316 ? -23.260 6.098 8.794 1.00 83.69 316 VAL A CA 1
ATOM 2459 C C . VAL A 1 316 ? -24.005 7.429 8.908 1.00 83.69 316 VAL A C 1
ATOM 2461 O O . VAL A 1 316 ? -24.518 7.740 9.975 1.00 83.69 316 VAL A O 1
ATOM 2464 N N . HIS A 1 317 ? -24.166 8.172 7.808 1.00 82.06 317 HIS A N 1
ATOM 2465 C CA . HIS A 1 317 ? -24.905 9.442 7.819 1.00 82.06 317 HIS A CA 1
ATOM 2466 C C . HIS A 1 317 ? -26.390 9.272 8.160 1.00 82.06 317 HIS A C 1
ATOM 2468 O O . HIS A 1 317 ? -26.981 10.171 8.741 1.00 82.06 317 HIS A O 1
ATOM 2474 N N . ARG A 1 318 ? -27.008 8.136 7.806 1.00 78.62 318 ARG A N 1
ATOM 2475 C CA . ARG A 1 318 ? -28.408 7.857 8.167 1.00 78.62 318 ARG A CA 1
ATOM 2476 C C . ARG A 1 318 ? -28.588 7.513 9.643 1.00 78.62 318 ARG A C 1
ATOM 2478 O O . ARG A 1 318 ? -29.672 7.724 10.169 1.00 78.62 318 ARG A O 1
ATOM 2485 N N . ASN A 1 319 ? -27.555 6.959 10.271 1.00 67.56 319 ASN A N 1
ATOM 2486 C CA . ASN A 1 319 ? -27.613 6.459 11.645 1.00 67.56 319 ASN A CA 1
ATOM 2487 C C . ASN A 1 319 ? -26.963 7.406 12.663 1.00 67.56 319 ASN A C 1
ATOM 2489 O O . ASN A 1 319 ? -27.101 7.187 13.865 1.00 67.56 319 ASN A O 1
ATOM 2493 N N . SER A 1 320 ? -26.237 8.425 12.201 1.00 65.50 320 SER A N 1
ATOM 2494 C CA . SER A 1 320 ? -25.617 9.417 13.066 1.00 65.50 320 SER A CA 1
ATOM 2495 C C . SER A 1 320 ? -26.545 10.617 13.240 1.00 65.50 320 SER A C 1
ATOM 2497 O O . SER A 1 320 ? -26.578 11.511 12.401 1.00 65.50 320 SER A O 1
ATOM 2499 N N . ASP A 1 321 ? -27.251 10.666 14.371 1.00 67.50 321 ASP A N 1
ATOM 2500 C CA . ASP A 1 321 ? -27.844 11.911 14.890 1.00 67.50 321 ASP A CA 1
ATOM 2501 C C . ASP A 1 321 ? -26.763 12.866 15.449 1.00 67.50 321 ASP A C 1
ATOM 2503 O O . ASP A 1 321 ? -27.067 13.934 15.985 1.00 67.50 321 ASP A O 1
ATOM 2507 N N . GLN A 1 322 ? -25.486 12.469 15.375 1.00 62.59 322 GLN A N 1
ATOM 2508 C CA . GLN A 1 322 ? -24.358 13.223 15.903 1.00 62.59 322 GLN A CA 1
ATOM 2509 C C . GLN A 1 322 ? -23.832 14.224 14.878 1.00 62.59 322 GLN A C 1
ATOM 2511 O O . GLN A 1 322 ? -23.866 14.012 13.667 1.00 62.59 322 GLN A O 1
ATOM 2516 N N . GLN A 1 323 ? -23.312 15.331 15.403 1.00 63.84 323 GLN A N 1
ATOM 2517 C CA . GLN A 1 323 ? -22.738 16.417 14.615 1.00 63.84 323 GLN A CA 1
ATOM 2518 C C . GLN A 1 323 ? -21.420 16.008 13.931 1.00 63.84 323 GLN A C 1
ATOM 2520 O O . GLN A 1 323 ? -21.054 16.594 12.914 1.00 63.84 323 GLN A O 1
ATOM 2525 N N . GLU A 1 324 ? -20.744 14.986 14.465 1.00 76.81 324 GLU A N 1
ATOM 2526 C CA . GLU A 1 324 ? -19.532 14.390 13.908 1.00 76.81 324 GLU A CA 1
ATOM 2527 C C . GLU A 1 324 ? -19.786 12.933 13.512 1.00 76.81 324 GLU A C 1
ATOM 2529 O O . GLU A 1 324 ? -20.497 12.188 14.187 1.00 76.81 324 GLU A O 1
ATOM 2534 N N . VAL A 1 325 ? -19.230 12.542 12.367 1.00 79.88 325 VAL A N 1
ATOM 2535 C CA . VAL A 1 325 ? -19.350 11.189 11.827 1.00 79.88 325 VAL A CA 1
ATOM 2536 C C . VAL A 1 325 ? -18.244 10.326 12.442 1.00 79.88 325 VAL A C 1
ATOM 2538 O O . VAL A 1 325 ? -17.073 10.659 12.248 1.00 79.88 325 VAL A O 1
ATOM 2541 N N . PRO A 1 326 ? -18.572 9.230 13.151 1.00 86.19 326 PRO A N 1
ATOM 2542 C CA . PRO A 1 326 ? -17.562 8.370 13.758 1.00 86.19 326 PRO A CA 1
ATOM 2543 C C . PRO A 1 326 ? -16.690 7.695 12.698 1.00 86.19 326 PRO A C 1
ATOM 2545 O O . PRO A 1 326 ? -17.153 7.382 11.591 1.00 86.19 326 PRO A O 1
ATOM 2548 N N . TYR A 1 327 ? -15.441 7.392 13.063 1.00 94.88 327 TYR A N 1
ATOM 2549 C CA . TYR A 1 327 ? -14.586 6.563 12.220 1.00 94.88 327 TYR A CA 1
ATOM 2550 C C . TYR A 1 327 ? -15.250 5.199 12.016 1.00 94.88 327 TYR A C 1
ATOM 2552 O O . TYR A 1 327 ? -15.728 4.573 12.959 1.00 94.88 327 TYR A O 1
ATOM 2560 N N . SER A 1 328 ? -15.326 4.733 10.775 1.00 96.19 328 SER A N 1
ATOM 2561 C CA . SER A 1 328 ? -16.086 3.529 10.443 1.00 96.19 328 SER A CA 1
ATOM 2562 C C . SER A 1 328 ? -15.201 2.456 9.827 1.00 96.19 328 SER A C 1
ATOM 2564 O O . SER A 1 328 ? -14.419 2.728 8.921 1.00 96.19 328 SER A O 1
ATOM 2566 N N . VAL A 1 329 ? -15.357 1.216 10.279 1.00 98.06 329 VAL A N 1
ATOM 2567 C CA . VAL A 1 329 ? -14.637 0.048 9.767 1.00 98.06 329 VAL A CA 1
ATOM 2568 C C . VAL A 1 329 ? -15.638 -0.935 9.179 1.00 98.06 329 VAL A C 1
ATOM 2570 O O . VAL A 1 329 ? -16.418 -1.566 9.887 1.00 98.06 329 VAL A O 1
ATOM 2573 N N . VAL A 1 330 ? -15.620 -1.073 7.862 1.00 98.06 330 VAL A N 1
ATOM 2574 C CA . VAL A 1 330 ? -16.417 -2.044 7.124 1.00 98.06 330 VAL A CA 1
ATOM 2575 C C . VAL A 1 330 ? -15.704 -3.390 7.133 1.00 98.06 330 VAL A C 1
ATOM 2577 O O . VAL A 1 330 ? -14.533 -3.475 6.764 1.00 98.06 330 VAL A O 1
ATOM 2580 N N . LEU A 1 331 ? -16.419 -4.441 7.528 1.00 98.38 331 LEU A N 1
ATOM 2581 C CA . LEU A 1 331 ? -15.899 -5.803 7.633 1.00 98.38 331 LEU A CA 1
ATOM 2582 C C . LEU A 1 331 ? -16.567 -6.700 6.588 1.00 98.38 331 LEU A C 1
ATOM 2584 O O . LEU A 1 331 ? -17.800 -6.759 6.513 1.00 98.38 331 LEU A O 1
ATOM 2588 N N . LEU A 1 332 ? -15.759 -7.415 5.804 1.00 97.56 332 LEU A N 1
ATOM 2589 C CA . LEU A 1 332 ? -16.232 -8.340 4.773 1.00 97.56 332 LEU A CA 1
ATOM 2590 C C . LEU A 1 332 ? -15.387 -9.619 4.708 1.00 97.56 332 LEU A C 1
ATOM 2592 O O . LEU A 1 332 ? -14.205 -9.623 5.053 1.00 97.56 332 LEU A O 1
ATOM 2596 N N . HIS A 1 333 ? -15.999 -10.709 4.250 1.00 96.44 333 HIS A N 1
ATOM 2597 C CA . HIS A 1 333 ? -15.327 -11.989 4.036 1.00 96.44 333 HIS A CA 1
ATOM 2598 C C . HIS A 1 333 ? -14.882 -12.188 2.582 1.00 96.44 333 HIS A C 1
ATOM 2600 O O . HIS A 1 333 ? -13.984 -12.988 2.333 1.00 96.44 333 HIS A O 1
ATOM 2606 N N . GLN A 1 334 ? -15.469 -11.451 1.629 1.00 97.25 334 GLN A N 1
ATOM 2607 C CA . GLN A 1 334 ? -15.087 -11.507 0.213 1.00 97.25 334 GLN A CA 1
ATOM 2608 C C . GLN A 1 334 ? -13.798 -10.755 -0.100 1.00 97.25 334 GLN A C 1
ATOM 2610 O O . GLN A 1 334 ? -13.418 -9.808 0.586 1.00 97.25 334 GLN A O 1
ATOM 2615 N N . ASP A 1 335 ? -13.132 -11.188 -1.169 1.00 97.38 335 ASP A N 1
ATOM 2616 C CA . ASP A 1 335 ? -11.855 -10.636 -1.613 1.00 97.38 335 ASP A CA 1
ATOM 2617 C C . ASP A 1 335 ? -12.007 -9.187 -2.083 1.00 97.38 335 ASP A C 1
ATOM 2619 O O . ASP A 1 335 ? -13.003 -8.829 -2.717 1.00 97.38 335 ASP A O 1
ATOM 2623 N N . LEU A 1 336 ? -11.025 -8.354 -1.746 1.00 96.38 336 LEU A N 1
ATOM 2624 C CA . LEU A 1 336 ? -11.100 -6.902 -1.870 1.00 96.38 336 LEU A CA 1
ATOM 2625 C C . LEU A 1 336 ? -10.029 -6.388 -2.825 1.00 96.38 336 LEU A C 1
ATOM 2627 O O . LEU A 1 336 ? -8.879 -6.828 -2.806 1.00 96.38 336 LEU A O 1
ATOM 2631 N N . ASN A 1 337 ? -10.409 -5.409 -3.636 1.00 94.19 337 ASN A N 1
ATOM 2632 C CA . ASN A 1 337 ? -9.509 -4.657 -4.492 1.00 94.19 337 ASN A CA 1
ATOM 2633 C C . ASN A 1 337 ? -9.819 -3.155 -4.401 1.00 94.19 337 ASN A C 1
ATOM 2635 O O . ASN A 1 337 ? -10.886 -2.757 -3.933 1.00 94.19 337 ASN A O 1
ATOM 2639 N N . ARG A 1 338 ? -8.892 -2.316 -4.864 1.00 89.44 338 ARG A N 1
ATOM 2640 C CA . ARG A 1 338 ? -9.033 -0.861 -4.917 1.00 89.44 338 ARG A CA 1
ATOM 2641 C C . ARG A 1 338 ? -8.597 -0.325 -6.284 1.00 89.44 338 ARG A C 1
ATOM 2643 O O . ARG A 1 338 ? -7.476 0.155 -6.416 1.00 89.44 338 ARG A O 1
ATOM 2650 N N . PRO A 1 339 ? -9.449 -0.380 -7.318 1.00 78.44 339 PRO A N 1
ATOM 2651 C CA . PRO A 1 339 ? -9.163 0.313 -8.570 1.00 78.44 339 PRO A CA 1
ATOM 2652 C C . PRO A 1 339 ? -8.944 1.825 -8.333 1.00 78.44 339 PRO A C 1
ATOM 2654 O O . PRO A 1 339 ? -9.586 2.391 -7.448 1.00 78.44 339 PRO A O 1
ATOM 2657 N N . PRO A 1 340 ? -8.067 2.500 -9.099 1.00 67.44 340 PRO A N 1
ATOM 2658 C CA . PRO A 1 340 ? -7.257 1.979 -10.201 1.00 67.44 340 PRO A CA 1
ATOM 2659 C C . PRO A 1 340 ? -5.926 1.347 -9.756 1.00 67.44 340 PRO A C 1
ATOM 2661 O O . PRO A 1 340 ? -5.137 0.948 -10.609 1.00 67.44 340 PRO A O 1
ATOM 2664 N N . PHE A 1 341 ? -5.654 1.245 -8.452 1.00 62.91 341 PHE A N 1
ATOM 2665 C CA . PHE A 1 341 ? -4.420 0.663 -7.929 1.00 62.91 341 PHE A CA 1
ATOM 2666 C C . PHE A 1 341 ? -4.435 -0.833 -8.239 1.00 62.91 341 PHE A C 1
ATOM 2668 O O . PHE A 1 341 ? -5.184 -1.598 -7.638 1.00 62.91 341 PHE A O 1
ATOM 2675 N N . ASN A 1 342 ? -3.669 -1.255 -9.245 1.00 67.75 342 ASN A N 1
ATOM 2676 C CA . ASN A 1 342 ? -3.717 -2.601 -9.829 1.00 67.75 342 ASN A CA 1
ATOM 2677 C C . ASN A 1 342 ? -3.099 -3.689 -8.947 1.00 67.75 342 ASN A C 1
ATOM 2679 O O . ASN A 1 342 ? -2.422 -4.599 -9.417 1.00 67.75 342 ASN A O 1
ATOM 2683 N N . LEU A 1 343 ? -3.371 -3.624 -7.654 1.00 75.75 343 LEU A N 1
ATOM 2684 C CA . LEU A 1 343 ? -3.077 -4.694 -6.738 1.00 75.75 343 LEU A CA 1
ATOM 2685 C C . LEU A 1 343 ? -3.899 -5.924 -7.120 1.00 75.75 343 LEU A C 1
ATOM 2687 O O . LEU A 1 343 ? -5.059 -5.841 -7.547 1.00 75.75 343 LEU A O 1
ATOM 2691 N N . ARG A 1 344 ? -3.291 -7.097 -6.937 1.00 84.44 344 ARG A N 1
ATOM 2692 C CA . ARG A 1 344 ? -3.995 -8.368 -7.109 1.00 84.44 344 ARG A CA 1
ATOM 2693 C C . ARG A 1 344 ? -5.150 -8.475 -6.118 1.00 84.44 344 ARG A C 1
ATOM 2695 O O . ARG A 1 344 ? -6.207 -8.963 -6.489 1.00 84.44 344 ARG A O 1
ATOM 2702 N N . TYR A 1 345 ? -4.937 -8.023 -4.890 1.00 91.44 345 TYR A N 1
ATOM 2703 C CA . TYR A 1 345 ? -5.918 -7.877 -3.818 1.00 91.44 345 TYR A CA 1
ATOM 2704 C C . TYR A 1 345 ? -5.350 -6.907 -2.773 1.00 91.44 345 TYR A C 1
ATOM 2706 O O . TYR A 1 345 ? -4.173 -6.552 -2.829 1.00 91.44 345 TYR A O 1
ATOM 2714 N N . THR A 1 346 ? -6.160 -6.519 -1.795 1.00 93.25 346 THR A N 1
ATOM 2715 C CA . THR A 1 346 ? -5.687 -5.849 -0.580 1.00 93.25 346 THR A CA 1
ATOM 2716 C C . THR A 1 346 ? -6.385 -6.412 0.655 1.00 93.25 346 THR A C 1
ATOM 2718 O O . THR A 1 346 ? -7.551 -6.797 0.595 1.00 93.25 346 THR A O 1
ATOM 2721 N N . PHE A 1 347 ? -5.678 -6.463 1.785 1.00 96.25 347 PHE A N 1
ATOM 2722 C CA . PHE A 1 347 ? -6.267 -6.827 3.077 1.00 96.25 347 PHE A CA 1
ATOM 2723 C C . PHE A 1 347 ? -7.186 -5.730 3.608 1.00 96.25 347 PHE A C 1
ATOM 2725 O O . PHE A 1 347 ? -8.223 -6.014 4.208 1.00 96.25 347 PHE A O 1
ATOM 2732 N N . ALA A 1 348 ? -6.793 -4.475 3.393 1.00 96.12 348 ALA A N 1
ATOM 2733 C CA . ALA A 1 348 ? -7.530 -3.324 3.864 1.00 96.12 348 ALA A CA 1
ATOM 2734 C C . ALA A 1 348 ? -7.353 -2.113 2.948 1.00 96.12 348 ALA A C 1
ATOM 2736 O O . ALA A 1 348 ? -6.342 -1.953 2.263 1.00 96.12 348 ALA A O 1
ATOM 2737 N N . VAL A 1 349 ? -8.343 -1.232 2.970 1.00 94.62 349 VAL A N 1
ATOM 2738 C CA . VAL A 1 349 ? -8.277 0.100 2.376 1.00 94.62 349 VAL A CA 1
ATOM 2739 C C . VAL A 1 349 ? -8.666 1.108 3.435 1.00 94.62 349 VAL A C 1
ATOM 2741 O O . VAL A 1 349 ? -9.721 0.974 4.050 1.00 94.62 349 VAL A O 1
ATOM 2744 N N . HIS A 1 350 ? -7.836 2.129 3.621 1.00 92.62 350 HIS A N 1
ATOM 2745 C CA . HIS A 1 350 ? -8.096 3.232 4.538 1.00 92.62 350 HIS A CA 1
ATOM 2746 C C . HIS A 1 350 ? -8.344 4.506 3.725 1.00 92.62 350 HIS A C 1
ATOM 2748 O O . HIS A 1 350 ? -7.483 4.942 2.961 1.00 92.62 350 HIS A O 1
ATOM 2754 N N . SER A 1 351 ? -9.538 5.080 3.856 1.00 89.12 351 SER A N 1
ATOM 2755 C CA . SER A 1 351 ? -9.914 6.343 3.225 1.00 89.12 351 SER A CA 1
ATOM 2756 C C . SER A 1 351 ? -9.604 7.513 4.149 1.00 89.12 351 SER A C 1
ATOM 2758 O O . SER A 1 351 ? -9.879 7.452 5.345 1.00 89.12 351 SER A O 1
ATOM 2760 N N . THR A 1 352 ? -9.164 8.631 3.572 1.00 82.50 352 THR A N 1
ATOM 2761 C CA . THR A 1 352 ? -9.024 9.924 4.269 1.00 82.50 352 THR A CA 1
ATOM 2762 C C . THR A 1 352 ? -10.354 10.477 4.787 1.00 82.50 352 THR A C 1
ATOM 2764 O O . THR A 1 352 ? -10.385 11.455 5.525 1.00 82.50 352 THR A O 1
ATOM 2767 N N . GLN A 1 353 ? -11.470 9.862 4.402 1.00 83.38 353 GLN A N 1
ATOM 2768 C CA . GLN A 1 353 ? -12.821 10.280 4.749 1.00 83.38 353 GLN A CA 1
ATOM 2769 C C . GLN A 1 353 ? -13.369 9.529 5.973 1.00 83.38 353 GLN A C 1
ATOM 2771 O O . GLN A 1 353 ? -14.586 9.425 6.123 1.00 83.38 353 GLN A O 1
ATOM 2776 N N . GLY A 1 354 ? -12.488 8.965 6.805 1.00 90.50 354 GLY A N 1
ATOM 2777 C CA . GLY A 1 354 ? -12.862 8.311 8.060 1.00 90.50 354 GLY A CA 1
ATOM 2778 C C . GLY A 1 354 ? -13.549 6.956 7.880 1.00 90.50 354 GLY A C 1
ATOM 2779 O O . GLY A 1 354 ? -14.319 6.541 8.741 1.00 90.50 354 GLY A O 1
ATOM 2780 N N . VAL A 1 355 ? -13.294 6.260 6.769 1.00 95.38 355 VAL A N 1
ATOM 2781 C CA . VAL A 1 355 ? -13.816 4.907 6.533 1.00 95.38 355 VAL A CA 1
ATOM 2782 C C . VAL A 1 355 ? -12.672 3.975 6.182 1.00 95.38 355 VAL A C 1
ATOM 2784 O O . VAL A 1 355 ? -11.791 4.317 5.397 1.00 95.38 355 VAL A O 1
ATOM 2787 N N . SER A 1 356 ? -12.670 2.778 6.746 1.00 97.19 356 SER A N 1
ATOM 2788 C CA . SER A 1 356 ? -11.798 1.692 6.316 1.00 97.19 356 SER A CA 1
ATOM 2789 C C . SER A 1 356 ? -12.601 0.469 5.936 1.00 97.19 356 SER A C 1
ATOM 2791 O O . SER A 1 356 ? -13.680 0.248 6.468 1.00 97.19 356 SER A O 1
ATOM 2793 N N . VAL A 1 357 ? -12.080 -0.316 5.004 1.00 97.88 357 VAL A N 1
ATOM 2794 C CA . VAL A 1 357 ? -12.694 -1.554 4.525 1.00 97.88 357 VAL A CA 1
ATOM 2795 C C . VAL A 1 357 ? -11.676 -2.660 4.710 1.00 97.88 357 VAL A C 1
ATOM 2797 O O . VAL A 1 357 ? -10.570 -2.532 4.198 1.00 97.88 357 VAL A O 1
ATOM 2800 N N . ILE A 1 358 ? -12.021 -3.708 5.454 1.00 98.38 358 ILE A N 1
ATOM 2801 C CA . ILE A 1 358 ? -11.100 -4.785 5.829 1.00 98.38 358 ILE A CA 1
ATOM 2802 C C . ILE A 1 358 ? -11.700 -6.123 5.414 1.00 98.38 358 ILE A C 1
ATOM 2804 O O . ILE A 1 358 ? -12.795 -6.487 5.849 1.00 98.38 358 ILE A O 1
ATOM 2808 N N . SER A 1 359 ? -10.961 -6.852 4.579 1.00 98.12 359 SER A N 1
ATOM 2809 C CA . SER A 1 359 ? -11.354 -8.156 4.057 1.00 98.12 359 SER A CA 1
ATOM 2810 C C . SER A 1 359 ? -10.591 -9.287 4.726 1.00 98.12 359 SER A C 1
ATOM 2812 O O . SER A 1 359 ? -9.361 -9.291 4.764 1.00 98.12 359 SER A O 1
ATOM 2814 N N . THR A 1 360 ? -11.318 -10.310 5.168 1.00 98.19 360 THR A N 1
ATOM 2815 C CA . THR A 1 360 ? -10.709 -11.544 5.677 1.00 98.19 360 THR A CA 1
ATOM 2816 C C . THR A 1 360 ? -10.475 -12.612 4.610 1.00 98.19 360 THR A C 1
ATOM 2818 O O . THR A 1 360 ? -9.923 -13.663 4.931 1.00 98.19 360 THR A O 1
ATOM 2821 N N . ALA A 1 361 ? -10.847 -12.378 3.346 1.00 97.44 361 ALA A N 1
ATOM 2822 C CA . ALA A 1 361 ? -10.756 -13.386 2.281 1.00 97.44 361 ALA A CA 1
ATOM 2823 C C . ALA A 1 361 ? -9.350 -13.965 2.138 1.00 97.44 361 ALA A C 1
ATOM 2825 O O . ALA A 1 361 ? -9.158 -15.153 1.899 1.00 9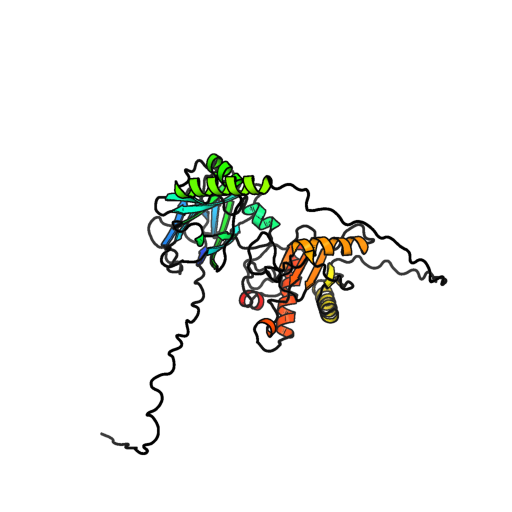7.44 361 ALA A O 1
ATOM 2826 N N . ARG A 1 362 ? -8.345 -13.109 2.304 1.00 97.06 362 ARG A N 1
ATOM 2827 C CA . ARG A 1 362 ? -6.944 -13.495 2.183 1.00 97.06 362 ARG A CA 1
ATOM 2828 C C . ARG A 1 362 ? -6.300 -13.824 3.521 1.00 97.06 362 ARG A C 1
ATOM 2830 O O . ARG A 1 362 ? -5.174 -14.290 3.496 1.00 97.06 362 ARG A O 1
ATOM 2837 N N . MET A 1 363 ? -7.000 -13.637 4.641 1.00 98.12 363 MET A N 1
ATOM 2838 C CA . MET A 1 363 ? -6.522 -13.937 5.999 1.00 98.12 363 MET A CA 1
ATOM 2839 C C . MET A 1 363 ? -6.942 -15.320 6.493 1.00 98.12 363 MET A C 1
ATOM 2841 O O . MET A 1 363 ? -6.292 -15.868 7.378 1.00 98.12 363 MET A O 1
ATOM 2845 N N . ASP A 1 364 ? -8.027 -15.874 5.953 1.00 97.31 364 ASP A N 1
ATOM 2846 C CA . ASP A 1 364 ? -8.569 -17.160 6.379 1.00 97.31 364 ASP A CA 1
ATOM 2847 C C . ASP A 1 364 ? -7.792 -18.336 5.751 1.00 97.31 364 ASP A C 1
ATOM 2849 O O . ASP A 1 364 ? -7.797 -18.480 4.521 1.00 97.31 364 ASP A O 1
ATOM 2853 N N . PRO A 1 365 ? -7.163 -19.219 6.553 1.00 95.62 365 PRO A N 1
ATOM 2854 C CA . PRO A 1 365 ? -6.448 -20.391 6.043 1.00 95.62 365 PRO A CA 1
ATOM 2855 C C . PRO A 1 365 ? -7.304 -21.311 5.158 1.00 95.62 365 PRO A C 1
ATOM 2857 O O . PRO A 1 365 ? -6.782 -21.934 4.228 1.00 95.62 365 PRO A O 1
ATOM 2860 N N . ARG A 1 366 ? -8.628 -21.363 5.377 1.00 96.56 366 ARG A N 1
ATOM 2861 C CA . ARG A 1 366 ? -9.556 -22.176 4.571 1.00 96.56 366 ARG A CA 1
ATOM 2862 C C . ARG A 1 366 ? -9.519 -21.805 3.091 1.00 96.56 366 ARG A C 1
ATOM 2864 O O . ARG A 1 366 ? -9.640 -22.685 2.239 1.00 96.56 366 ARG A O 1
ATOM 2871 N N . ASN A 1 367 ? -9.285 -20.531 2.775 1.00 93.50 367 ASN A N 1
ATOM 2872 C CA . ASN A 1 367 ? -9.227 -20.041 1.396 1.00 93.50 367 ASN A CA 1
ATOM 2873 C C . ASN A 1 367 ? -7.960 -20.491 0.648 1.00 93.50 367 ASN A C 1
ATOM 2875 O O . ASN A 1 367 ? -7.875 -20.335 -0.570 1.00 93.50 367 ASN A O 1
ATOM 2879 N N . TYR A 1 368 ? -7.019 -21.119 1.357 1.00 92.88 368 TYR A N 1
ATOM 2880 C CA . TYR A 1 368 ? -5.814 -21.744 0.811 1.00 92.88 368 TYR A CA 1
ATOM 2881 C C . TYR A 1 368 ? -5.847 -23.279 0.910 1.00 92.88 368 TYR A C 1
ATOM 2883 O O . TYR A 1 368 ? -4.835 -23.937 0.686 1.00 92.88 368 TYR A O 1
ATOM 2891 N N . GLY A 1 369 ? -7.001 -23.870 1.248 1.00 95.06 369 GLY A N 1
ATOM 2892 C CA . GLY A 1 369 ? -7.147 -25.319 1.421 1.00 95.06 369 GLY A CA 1
ATOM 2893 C C . GLY A 1 369 ? -6.514 -25.864 2.705 1.00 95.06 369 GLY A C 1
ATOM 2894 O O . GLY A 1 369 ? -6.359 -27.079 2.840 1.00 95.06 369 GLY A O 1
ATOM 2895 N N . LEU A 1 370 ? -6.147 -24.986 3.642 1.00 95.44 370 LEU A N 1
ATOM 2896 C CA . LEU A 1 370 ? -5.644 -25.365 4.957 1.00 95.44 370 LEU A CA 1
ATOM 2897 C C . LEU A 1 370 ? -6.805 -25.614 5.929 1.00 95.44 370 LEU A C 1
ATOM 2899 O O . LEU A 1 370 ? -7.964 -25.285 5.662 1.00 95.44 370 LEU A O 1
ATOM 2903 N N . SER A 1 371 ? -6.486 -26.216 7.075 1.00 96.25 371 SER A N 1
ATOM 2904 C CA . SER A 1 371 ? -7.464 -26.382 8.155 1.00 96.25 371 SER A CA 1
ATOM 2905 C C . SER A 1 371 ? -7.873 -25.024 8.720 1.00 96.25 371 SER A C 1
ATOM 2907 O O . SER A 1 371 ? -7.068 -24.097 8.745 1.00 96.25 371 SER A O 1
ATOM 2909 N N . ALA A 1 372 ? -9.121 -24.916 9.175 1.00 96.50 372 ALA A N 1
ATOM 2910 C CA . ALA A 1 372 ? -9.596 -23.707 9.833 1.00 96.50 372 ALA A CA 1
ATOM 2911 C C . ALA A 1 372 ? -8.769 -23.426 11.096 1.00 96.50 372 ALA A C 1
ATOM 2913 O O . ALA A 1 372 ? -8.588 -24.318 11.925 1.00 96.50 372 ALA A O 1
ATOM 2914 N N . ASP A 1 373 ? -8.322 -22.182 11.233 1.00 97.69 373 ASP A N 1
ATOM 2915 C CA . ASP A 1 373 ? -7.653 -21.664 12.421 1.00 97.69 373 ASP A CA 1
ATOM 2916 C C . ASP A 1 373 ? -8.296 -20.318 12.770 1.00 97.69 373 ASP A C 1
ATOM 2918 O O . ASP A 1 373 ? -7.972 -19.267 12.210 1.00 97.69 373 ASP A O 1
ATOM 2922 N N . GLU A 1 374 ? -9.308 -20.385 13.634 1.00 96.50 374 GLU A N 1
ATOM 2923 C CA . GLU A 1 374 ? -10.111 -19.221 14.013 1.00 96.50 374 GLU A CA 1
ATOM 2924 C C . GLU A 1 374 ? -9.309 -18.241 14.886 1.00 96.50 374 GLU A C 1
ATOM 2926 O O . GLU A 1 374 ? -9.587 -17.044 14.862 1.00 96.50 374 GLU A O 1
ATOM 2931 N N . GLU A 1 375 ? -8.303 -18.717 15.631 1.00 97.06 375 GLU A N 1
ATOM 2932 C CA . GLU A 1 375 ? -7.433 -17.858 16.444 1.00 97.06 375 GLU A CA 1
ATOM 2933 C C . GLU A 1 375 ? -6.486 -17.050 15.555 1.00 97.06 375 GLU A C 1
ATOM 2935 O O . GLU A 1 375 ? -6.376 -15.833 15.719 1.00 97.06 375 GLU A O 1
ATOM 2940 N N . LEU A 1 376 ? -5.873 -17.697 14.560 1.00 97.50 376 LEU A N 1
ATOM 2941 C CA . LEU A 1 376 ? -5.019 -17.032 13.581 1.00 97.50 376 LEU A CA 1
ATOM 2942 C C . LEU A 1 376 ? -5.800 -16.012 12.742 1.00 97.50 376 LEU A C 1
ATOM 2944 O O . LEU A 1 376 ? -5.367 -14.868 12.596 1.00 97.50 376 LEU A O 1
ATOM 2948 N N . LEU A 1 377 ? -6.980 -16.390 12.234 1.00 97.62 377 LEU A N 1
ATOM 2949 C CA . LEU A 1 377 ? -7.866 -15.474 11.509 1.00 97.62 377 LEU A CA 1
ATOM 2950 C C . LEU A 1 377 ? -8.241 -14.259 12.370 1.00 97.62 377 LEU A C 1
ATOM 2952 O O . LEU A 1 377 ? -8.181 -13.121 11.900 1.00 97.62 377 LEU A O 1
ATOM 2956 N N . TYR A 1 378 ? -8.615 -14.493 13.629 1.00 98.12 378 TYR A N 1
ATOM 2957 C CA . TYR A 1 378 ? -8.978 -13.426 14.555 1.00 98.12 378 TYR A CA 1
ATOM 2958 C C . TYR A 1 378 ? -7.804 -12.485 14.838 1.00 98.12 378 TYR A C 1
ATOM 2960 O O . TYR A 1 378 ? -7.980 -11.270 14.798 1.00 98.12 378 TYR A O 1
ATOM 2968 N N . SER A 1 379 ? -6.607 -13.034 15.061 1.00 98.19 379 SER A N 1
ATOM 2969 C CA . SER A 1 379 ? -5.376 -12.264 15.272 1.00 98.19 379 SER A CA 1
ATOM 2970 C C . SER A 1 379 ? -5.067 -11.347 14.083 1.00 98.19 379 SER A C 1
ATOM 2972 O O . SER A 1 379 ? -4.905 -10.136 14.252 1.00 98.19 379 SER A O 1
ATOM 2974 N N . ARG A 1 380 ? -5.088 -11.895 12.860 1.00 98.31 380 ARG A N 1
ATOM 2975 C CA . ARG A 1 380 ? -4.875 -11.145 11.609 1.00 98.31 380 ARG A CA 1
ATOM 2976 C C . ARG A 1 380 ? -5.892 -10.017 11.435 1.00 98.31 380 ARG A C 1
ATOM 2978 O O . ARG A 1 380 ? -5.522 -8.879 11.145 1.00 98.31 380 ARG A O 1
ATOM 2985 N N . LEU A 1 381 ? -7.173 -10.317 11.660 1.00 98.38 381 LEU A N 1
ATOM 2986 C CA . LEU A 1 381 ? -8.246 -9.329 11.587 1.00 98.38 381 LEU A CA 1
ATOM 2987 C C . LEU A 1 381 ? -8.054 -8.211 12.618 1.00 98.38 381 LEU A C 1
ATOM 2989 O O . LEU A 1 381 ? -8.146 -7.034 12.268 1.00 98.38 381 LEU A O 1
ATOM 2993 N N . LYS A 1 382 ? -7.771 -8.573 13.875 1.00 98.50 382 LYS A N 1
ATOM 2994 C CA . LYS A 1 382 ? -7.555 -7.619 14.965 1.00 98.50 382 LYS A CA 1
ATOM 2995 C C . LYS A 1 382 ? -6.429 -6.647 14.621 1.00 98.50 382 LYS A C 1
ATOM 2997 O O . LYS A 1 382 ? -6.650 -5.443 14.697 1.00 98.50 382 LYS A O 1
ATOM 3002 N N . LYS A 1 383 ? -5.277 -7.144 14.158 1.00 98.38 383 LYS A N 1
ATOM 3003 C CA . LYS A 1 383 ? -4.135 -6.312 13.737 1.00 98.38 383 LYS A CA 1
ATOM 3004 C C . LYS A 1 383 ? -4.519 -5.314 12.643 1.00 98.38 383 LYS A C 1
ATOM 3006 O O . LYS A 1 383 ? -4.229 -4.127 12.765 1.00 98.38 383 LYS A O 1
ATOM 3011 N N . MET A 1 384 ? -5.238 -5.753 11.608 1.00 98.12 384 MET A N 1
ATOM 3012 C CA . MET A 1 384 ? -5.651 -4.851 10.524 1.00 98.12 384 MET A CA 1
ATOM 3013 C C . MET A 1 384 ? -6.658 -3.789 10.973 1.00 98.12 384 MET A C 1
ATOM 3015 O O . MET A 1 384 ? -6.606 -2.647 10.511 1.00 98.12 384 MET A O 1
ATOM 3019 N N . VAL A 1 385 ? -7.559 -4.139 11.892 1.00 98.19 385 VAL A N 1
ATOM 3020 C CA . VAL A 1 385 ? -8.523 -3.196 12.475 1.00 98.19 385 VAL A CA 1
ATOM 3021 C C . VAL A 1 385 ? -7.812 -2.194 13.383 1.00 98.19 385 VAL A C 1
ATOM 3023 O O . VAL A 1 385 ? -8.037 -0.993 13.246 1.00 98.19 385 VAL A O 1
ATOM 3026 N N . MET A 1 386 ? -6.901 -2.661 14.242 1.00 98.06 386 MET A N 1
ATOM 3027 C CA . MET A 1 386 ? -6.059 -1.807 15.084 1.00 98.06 386 MET A CA 1
ATOM 3028 C C . MET A 1 386 ? -5.217 -0.853 14.245 1.00 98.06 386 MET A C 1
ATOM 3030 O O . MET A 1 386 ? -5.203 0.334 14.537 1.00 98.06 386 MET A O 1
ATOM 3034 N N . LYS A 1 387 ? -4.598 -1.313 13.152 1.00 96.56 387 LYS A N 1
ATOM 3035 C CA . LYS A 1 387 ? -3.858 -0.440 12.230 1.00 96.56 387 LYS A CA 1
ATOM 3036 C C . LYS A 1 387 ? -4.747 0.666 11.646 1.00 96.56 387 LYS A C 1
ATOM 3038 O O . LYS A 1 387 ? -4.342 1.827 11.599 1.00 96.56 387 LYS A O 1
ATOM 3043 N N . GLY A 1 388 ? -5.981 0.333 11.252 1.00 95.81 388 GLY A N 1
ATOM 3044 C CA . GLY A 1 388 ? -6.965 1.315 10.786 1.00 95.81 388 GLY A CA 1
ATOM 3045 C C . GLY A 1 388 ? -7.333 2.358 11.848 1.00 95.81 388 GLY A C 1
ATOM 3046 O O . GLY A 1 388 ? -7.346 3.555 11.545 1.00 95.81 388 GLY A O 1
ATOM 3047 N N . ILE A 1 389 ? -7.576 1.915 13.087 1.00 96.94 389 ILE A N 1
ATOM 3048 C CA . ILE A 1 389 ? -7.868 2.782 14.242 1.00 96.94 389 ILE A CA 1
ATOM 3049 C C . ILE A 1 389 ? -6.653 3.649 14.594 1.00 96.94 389 ILE A C 1
ATOM 3051 O O . ILE A 1 389 ? -6.794 4.859 14.748 1.00 96.94 389 ILE A O 1
ATOM 3055 N N . GLY A 1 390 ? -5.454 3.070 14.658 1.00 95.88 390 GLY A N 1
ATOM 3056 C CA . GLY A 1 390 ? -4.208 3.784 14.924 1.00 95.88 390 GLY A CA 1
ATOM 3057 C C . GLY A 1 390 ? -3.989 4.929 13.947 1.00 95.88 390 GLY A C 1
ATOM 3058 O O . GLY A 1 390 ? -3.718 6.051 14.368 1.00 95.88 390 GLY A O 1
ATOM 3059 N N . TYR A 1 391 ? -4.203 4.674 12.655 1.00 92.25 391 TYR A N 1
ATOM 3060 C CA . TYR A 1 391 ? -4.074 5.696 11.621 1.00 92.25 391 TYR A CA 1
ATOM 3061 C C . TYR A 1 391 ? -5.158 6.784 11.712 1.00 92.25 391 TYR A C 1
ATOM 3063 O O . TYR A 1 391 ? -4.840 7.968 11.688 1.00 92.25 391 TYR A O 1
ATOM 3071 N N . ASN A 1 392 ? -6.440 6.410 11.819 1.00 92.44 392 ASN A N 1
ATOM 3072 C CA . ASN A 1 392 ? -7.547 7.367 11.659 1.00 92.44 392 ASN A CA 1
ATOM 3073 C C . ASN A 1 392 ? -8.030 8.014 12.964 1.00 92.44 392 ASN A C 1
ATOM 3075 O O . ASN A 1 392 ? -8.540 9.130 12.930 1.00 92.44 392 ASN A O 1
ATOM 3079 N N . VAL A 1 393 ? -7.899 7.329 14.100 1.00 93.88 393 VAL A N 1
ATOM 3080 C CA . VAL A 1 393 ? -8.374 7.805 15.410 1.00 93.88 393 VAL A CA 1
ATOM 3081 C C . VAL A 1 393 ? -7.210 8.385 16.203 1.00 93.88 393 VAL A C 1
ATOM 3083 O O . VAL A 1 393 ? -7.259 9.542 16.610 1.00 93.88 393 VAL A O 1
ATOM 3086 N N . PHE A 1 394 ? -6.131 7.618 16.364 1.00 94.31 394 PHE A N 1
ATOM 3087 C CA . PHE A 1 394 ? -4.977 8.040 17.165 1.00 94.31 394 PHE A CA 1
ATOM 3088 C C . PHE A 1 394 ? -3.928 8.843 16.385 1.00 94.31 394 PHE A C 1
ATOM 3090 O O . PHE A 1 394 ? -3.002 9.376 16.991 1.00 94.31 394 PHE A O 1
ATOM 3097 N N . GLN A 1 395 ? -4.081 8.974 15.062 1.00 92.12 395 GLN A N 1
ATOM 3098 C CA . GLN A 1 395 ? -3.159 9.716 14.190 1.00 92.12 395 GLN A CA 1
ATOM 3099 C C . GLN A 1 395 ? -1.712 9.193 14.261 1.00 92.12 395 GLN A C 1
ATOM 3101 O O . GLN A 1 395 ? -0.748 9.940 14.059 1.00 92.12 395 GLN A O 1
ATOM 3106 N N . HIS A 1 396 ? -1.544 7.899 14.547 1.00 93.19 396 HIS A N 1
ATOM 3107 C CA . HIS A 1 396 ? -0.243 7.252 14.490 1.00 93.19 396 HIS A CA 1
ATOM 3108 C C . HIS A 1 396 ? 0.261 7.207 13.049 1.00 93.19 396 HIS A C 1
ATOM 3110 O O . HIS A 1 396 ? -0.474 6.931 12.095 1.00 93.19 396 HIS A O 1
ATOM 3116 N N . LYS A 1 397 ? 1.559 7.463 12.900 1.00 89.62 397 LYS A N 1
ATOM 3117 C CA . LYS A 1 397 ? 2.256 7.310 11.627 1.00 89.62 397 LYS A CA 1
ATOM 3118 C C . LYS A 1 397 ? 2.575 5.840 11.384 1.00 89.62 397 LYS A C 1
ATOM 3120 O O . LYS A 1 397 ? 2.611 5.035 12.309 1.00 89.62 397 LYS A O 1
ATOM 3125 N N . ARG A 1 398 ? 2.839 5.513 10.123 1.00 87.31 398 ARG A N 1
ATOM 3126 C CA . ARG A 1 398 ? 3.402 4.215 9.744 1.00 87.31 398 ARG A CA 1
ATOM 3127 C C . ARG A 1 398 ? 4.763 4.023 10.416 1.00 87.31 398 ARG A C 1
ATOM 3129 O O . ARG A 1 398 ? 5.494 4.993 10.617 1.00 87.31 398 ARG A O 1
ATOM 3136 N N . SER A 1 399 ? 5.088 2.775 10.719 1.00 90.50 399 SER A N 1
ATOM 3137 C CA . SER A 1 399 ? 6.348 2.374 11.339 1.00 90.50 399 SER A CA 1
ATOM 3138 C C . SER A 1 399 ? 7.101 1.388 10.446 1.00 90.50 399 SER A C 1
ATOM 3140 O O . SER A 1 399 ? 6.487 0.658 9.674 1.00 90.50 399 SER A O 1
ATOM 3142 N N . LEU A 1 400 ? 8.429 1.358 10.560 1.00 87.56 400 LEU A N 1
ATOM 3143 C CA . LEU A 1 400 ? 9.271 0.281 10.017 1.00 87.56 400 LEU A CA 1
ATOM 3144 C C . LEU A 1 400 ? 9.620 -0.765 11.089 1.00 87.56 400 LEU A C 1
ATOM 3146 O O . LEU A 1 400 ? 10.280 -1.759 10.798 1.00 87.56 400 LEU A O 1
ATOM 3150 N N . ASP A 1 401 ? 9.184 -0.553 12.332 1.00 93.12 401 ASP A N 1
ATOM 3151 C CA . ASP A 1 401 ? 9.367 -1.495 13.432 1.00 93.12 401 ASP A CA 1
ATOM 3152 C C . ASP A 1 401 ? 8.328 -2.618 13.349 1.00 93.12 401 ASP A C 1
ATOM 3154 O O . ASP A 1 401 ? 7.132 -2.366 13.506 1.00 93.12 401 ASP A O 1
ATOM 3158 N N . ARG A 1 402 ? 8.783 -3.858 13.125 1.00 94.12 402 ARG A N 1
ATOM 3159 C CA . ARG A 1 402 ? 7.912 -5.043 13.061 1.00 94.12 402 ARG A CA 1
ATOM 3160 C C . ARG A 1 402 ? 7.184 -5.314 14.378 1.00 94.12 402 ARG A C 1
ATOM 3162 O O . ARG A 1 402 ? 6.154 -5.967 14.366 1.00 94.12 402 ARG A O 1
ATOM 3169 N N . SER A 1 403 ? 7.648 -4.804 15.515 1.00 95.44 403 SER A N 1
ATOM 3170 C CA . SER A 1 403 ? 6.915 -4.959 16.778 1.00 95.44 403 SER A CA 1
ATOM 3171 C C . SER A 1 403 ? 5.682 -4.047 16.893 1.00 95.44 403 SER A C 1
ATOM 3173 O O . SER A 1 403 ? 4.822 -4.295 17.738 1.00 95.44 403 SER A O 1
ATOM 3175 N N . SER A 1 404 ? 5.544 -3.047 16.016 1.00 97.31 404 SER A N 1
ATOM 3176 C CA . SER A 1 404 ? 4.389 -2.146 15.986 1.00 97.31 404 SER A CA 1
ATOM 3177 C C . SER A 1 404 ? 3.296 -2.656 15.042 1.00 97.31 404 SER A C 1
ATOM 3179 O O . SER A 1 404 ? 3.555 -3.061 13.907 1.00 97.31 404 SER A O 1
ATOM 3181 N N . VAL A 1 405 ? 2.035 -2.537 15.460 1.00 97.19 405 VAL A N 1
ATOM 3182 C CA . VAL A 1 405 ? 0.847 -2.765 14.620 1.00 97.19 405 VAL A CA 1
ATOM 3183 C C . VAL A 1 405 ? 0.761 -1.755 13.466 1.00 97.19 405 VAL A C 1
ATOM 3185 O O . VAL A 1 405 ? 0.077 -1.988 12.468 1.00 97.19 405 VAL A O 1
ATOM 3188 N N . MET A 1 406 ? 1.489 -0.636 13.575 1.00 97.00 406 MET A N 1
ATOM 3189 C CA . MET A 1 406 ? 1.625 0.376 12.530 1.00 97.00 406 MET A CA 1
ATOM 3190 C C . MET A 1 406 ? 2.711 0.038 11.500 1.00 97.00 406 MET A C 1
ATOM 3192 O O . MET A 1 406 ? 2.928 0.845 10.588 1.00 97.00 406 MET A O 1
ATOM 3196 N N . TYR A 1 407 ? 3.372 -1.126 11.603 1.00 95.81 407 TYR A N 1
ATOM 3197 C CA . TYR A 1 407 ? 4.354 -1.592 10.623 1.00 95.81 407 TYR A CA 1
ATOM 3198 C C . TYR A 1 407 ? 3.796 -1.518 9.200 1.00 95.81 407 TYR A C 1
ATOM 3200 O O . TYR A 1 407 ? 2.706 -2.027 8.921 1.00 95.81 407 TYR A O 1
ATOM 3208 N N . SER A 1 408 ? 4.527 -0.880 8.289 1.00 88.88 408 SER A N 1
ATOM 3209 C CA . SER A 1 408 ? 4.238 -0.869 6.856 1.00 88.88 408 SER A CA 1
ATOM 3210 C C . SER A 1 408 ? 5.541 -1.011 6.062 1.00 88.88 408 SER A C 1
ATOM 3212 O O . SER A 1 408 ? 6.528 -0.365 6.411 1.00 88.88 408 SER A O 1
ATOM 3214 N N . PRO A 1 409 ? 5.527 -1.771 4.959 1.00 87.81 409 PRO A N 1
ATOM 3215 C CA . PRO A 1 409 ? 4.340 -2.366 4.363 1.00 87.81 409 PRO A CA 1
ATOM 3216 C C . PRO A 1 409 ? 3.964 -3.737 4.940 1.00 87.81 409 PRO A C 1
ATOM 3218 O O . PRO A 1 409 ? 4.806 -4.455 5.460 1.00 87.81 409 PRO A O 1
ATOM 3221 N N . ILE A 1 410 ? 2.689 -4.117 4.806 1.00 88.12 410 ILE A N 1
ATOM 3222 C CA . ILE A 1 410 ? 2.224 -5.494 5.056 1.00 88.12 410 ILE A CA 1
ATOM 3223 C C . ILE A 1 410 ? 1.954 -6.114 3.702 1.00 88.12 410 ILE A C 1
ATOM 3225 O O . ILE A 1 410 ? 1.048 -5.662 2.994 1.00 88.12 410 ILE A O 1
ATOM 3229 N N . MET A 1 411 ? 2.750 -7.113 3.342 1.00 80.88 411 MET A N 1
ATOM 3230 C CA . MET A 1 411 ? 2.861 -7.527 1.956 1.00 80.88 411 MET A CA 1
ATOM 3231 C C . MET A 1 411 ? 2.436 -8.962 1.682 1.00 80.88 411 MET A C 1
ATOM 3233 O O . MET A 1 411 ? 1.997 -9.330 0.591 1.00 80.88 411 MET A O 1
ATOM 3237 N N . SER A 1 412 ? 2.475 -9.754 2.733 1.00 87.06 412 SER A N 1
ATOM 3238 C CA . SER A 1 412 ? 2.101 -11.147 2.762 1.00 87.06 412 SER A CA 1
ATOM 3239 C C . SER A 1 412 ? 1.329 -11.448 4.046 1.00 87.06 412 SER A C 1
ATOM 3241 O O . SER A 1 412 ? 1.135 -10.587 4.910 1.00 87.06 412 SER A O 1
ATOM 3243 N N . LEU A 1 413 ? 0.859 -12.689 4.167 1.00 94.31 413 LEU A N 1
ATOM 3244 C CA . LEU A 1 413 ? 0.356 -13.179 5.447 1.00 94.31 413 LEU A CA 1
ATOM 3245 C C . LEU A 1 413 ? 1.475 -13.349 6.472 1.00 94.31 413 LEU A C 1
ATOM 3247 O O . LEU A 1 413 ? 1.210 -13.138 7.647 1.00 94.31 413 LEU A O 1
ATOM 3251 N N . GLU A 1 414 ? 2.692 -13.671 6.025 1.00 93.50 414 GLU A N 1
ATOM 3252 C CA . GLU A 1 414 ? 3.868 -13.794 6.891 1.00 93.50 414 GLU A CA 1
ATOM 3253 C C . GLU A 1 414 ? 4.129 -12.465 7.610 1.00 93.50 414 GLU A C 1
ATOM 3255 O O . GLU A 1 414 ? 4.192 -12.429 8.834 1.00 93.50 414 GLU A O 1
ATOM 3260 N N . ASP A 1 415 ? 4.136 -11.346 6.870 1.00 91.56 415 ASP A N 1
ATOM 3261 C CA . ASP A 1 415 ? 4.309 -10.016 7.471 1.00 91.56 415 ASP A CA 1
ATOM 3262 C C . ASP A 1 415 ? 3.205 -9.728 8.492 1.00 91.56 415 ASP A C 1
ATOM 3264 O O . ASP A 1 415 ? 3.466 -9.263 9.597 1.00 91.56 415 ASP A O 1
ATOM 3268 N N . LEU A 1 416 ? 1.948 -10.024 8.143 1.00 96.06 416 LEU A N 1
ATOM 3269 C CA . LEU A 1 416 ? 0.818 -9.805 9.045 1.00 96.06 416 LEU A CA 1
ATOM 3270 C C . LEU A 1 416 ? 0.899 -10.683 10.305 1.00 96.06 416 LEU A C 1
ATOM 3272 O O . LEU A 1 416 ? 0.438 -10.277 11.376 1.00 96.06 416 LEU A O 1
ATOM 3276 N N . ASP A 1 417 ? 1.473 -11.877 10.201 1.00 97.50 417 ASP A N 1
ATOM 3277 C CA . ASP A 1 417 ? 1.652 -12.792 11.324 1.00 97.50 417 ASP A CA 1
ATOM 3278 C C . ASP A 1 417 ? 2.797 -12.351 12.237 1.00 97.50 417 ASP A C 1
ATOM 3280 O O . ASP A 1 417 ? 2.649 -12.418 13.460 1.00 97.50 417 ASP A O 1
ATOM 3284 N N . GLU A 1 418 ? 3.877 -11.819 11.664 1.00 96.56 418 GLU A N 1
ATOM 3285 C CA . GLU A 1 418 ? 5.058 -11.364 12.396 1.00 96.56 418 GLU A CA 1
ATOM 3286 C C . GLU A 1 418 ? 4.869 -10.030 13.121 1.00 96.56 418 GLU A C 1
ATOM 3288 O O . GLU A 1 418 ? 5.522 -9.810 14.144 1.00 96.56 418 GLU A O 1
ATOM 3293 N N . ILE A 1 419 ? 3.988 -9.142 12.638 1.00 97.12 419 ILE A N 1
ATOM 3294 C CA . ILE A 1 419 ? 3.862 -7.822 13.270 1.00 97.12 419 ILE A CA 1
ATOM 3295 C C . ILE A 1 419 ? 3.290 -7.899 14.687 1.00 97.12 419 ILE A C 1
ATOM 3297 O O . ILE A 1 419 ? 2.428 -8.733 14.981 1.00 97.12 419 ILE A O 1
ATOM 3301 N N . GLY A 1 420 ? 3.724 -7.006 15.570 1.00 95.94 420 GLY A N 1
ATOM 3302 C CA . GLY A 1 420 ? 3.165 -6.913 16.916 1.00 95.94 420 GLY A CA 1
ATOM 3303 C C . GLY A 1 420 ? 1.784 -6.248 16.963 1.00 95.94 420 GLY A C 1
ATOM 3304 O O . GLY A 1 420 ? 1.153 -5.955 15.946 1.00 95.94 420 GLY A O 1
ATOM 3305 N N . THR A 1 421 ? 1.288 -6.048 18.183 1.00 93.88 421 THR A N 1
ATOM 3306 C CA . THR A 1 421 ? -0.032 -5.452 18.461 1.00 93.88 421 THR A CA 1
ATOM 3307 C C . THR A 1 421 ? 0.058 -4.115 19.197 1.00 93.88 421 THR A C 1
ATOM 3309 O O . THR A 1 421 ? -0.970 -3.538 19.525 1.00 93.88 421 THR A O 1
ATOM 3312 N N . GLU A 1 422 ? 1.264 -3.620 19.479 1.00 93.94 422 GLU A N 1
ATOM 3313 C CA . GLU A 1 422 ? 1.480 -2.331 20.148 1.00 93.94 422 GLU A CA 1
ATOM 3314 C C . GLU A 1 422 ? 1.520 -1.189 19.120 1.00 93.94 422 GLU A C 1
ATOM 3316 O O . GLU A 1 422 ? 1.867 -1.425 17.964 1.00 93.94 422 GLU A O 1
ATOM 3321 N N . TYR A 1 423 ? 1.139 0.035 19.500 1.00 91.31 423 TYR A N 1
ATOM 3322 C CA . TYR A 1 423 ? 1.192 1.193 18.594 1.00 91.31 423 TYR A CA 1
ATOM 3323 C C . TYR A 1 423 ? 2.599 1.756 18.431 1.00 91.31 423 TYR A C 1
ATOM 3325 O O . TYR A 1 423 ? 3.259 2.007 19.463 1.00 91.31 423 TYR A O 1
#

pLDDT: mean 79.37, std 21.13, range [22.3, 98.5]

Sequence (423 aa):
MNMYLKIQPNSAIKMVFYLLGAVAFCHAIEPEVAEIYFDTPFQSGENQAQNLPAWIVAIEQSDGHIDTIKQTWSVKESSEVGQGWVAVHLDRNQLASDLAMALFVNEHENTDLAVQLFNSAGEVVAVDLFANVAQSMKFAGTDYLVIPLQDYDDASTVVIRRISGRVEIAGMVLFPVVGAVNSDPQIDTDLLEVLGDTPSVKYSQYLQRRIEEVRARSLEPESARNSGDTAETDARLLYDLPFVMLNAEPKPPIDVYFIPIDFSPSLAVKLAEELSNELGLHIAVSVQMGTSPDMFNSERKQYDAEKIITEAKKVVHRNSDQQEVPYSVVLLHQDLNRPPFNLRYTFAVHSTQGVSVISTARMDPRNYGLSADEELLYSRLKKMVMKGIGYNVFQHKRSLDRSSVMYSPIMSLEDLDEIGTEY

Foldseek 3Di:
DDDDDDDDDDDDDDDPDPDDDPPPPPPVPAWDKAWWWLLDDFDPPDPDPDPGPPFWPGKDKFQWDRDNVLRKTKHAQPDDFFGIKMKTFGDCVSAVAKKKKFWAKDDDPPWFKFKWFAFPVRATQFTRQPGRVNVCVVAFVDRIDIGGCNVVVRGGMIMITTRHHIIMTRIMMMTGDHDGADDQLVVRVVVCVSNVGDHDPVSVVVSVVRVVVVVVVVPPDPVPPDDDDDDDDDDDDDDDDDDPPDPDDPDDDAQEEEEEAADDQVLVVVLQVVCCVVVVGRYYYDDHQYDDPVQADPVLRFGEFVVVQVSVVVVQVVVDPDPDGHQYEYEEATFHDHPPRPDNTDQKTAGPVRYMYGYLVQQFVVNVVDDGDVPSSSQLRSLVVLLNCCCRPVVDAADCDQQDSSDPDDDHSVSSSSRHDHD

Secondary structure (DSSP, 8-state):
--------------SS-S-S---------PPPPEEEE-SS---TTS-------TTEEEEEEES-EEETTTTEEEE-TTSPTT--EEEEEE-TTT--SEEEEEEEE---TT-EEEEEEEETTS-EEE--TTSSHHHHHHHH----EEE-TTT-TTEEEEEEEEEES-EEEEEEEEEEES------HHHHHHHHHHHTPPBPHHHHHHHHHHHHHHHHHTTS-STTS----------------------PPPPPPPSEEEEESSS-HHHHHHHHHHHHHHHT--EEEPPP----GGGEETTTTEEEHHHHHHHHHHHHHHH--SSSPPEEEEEESS-EEBTTB--S--SEEEETTTEEEEE-TTT-GGGGTPPP-HHHHHHHHHHHHHHHHHHHTS-PPPBS-TTBTTBS---SHHHHHHS-SB-

Radius of gyration: 27.67 Å; chains: 1; bounding box: 91×88×63 Å